Protein AF-A0A3M2BUU6-F1 (afdb_monomer)

Nearest PDB structures (foldseek):
  2xwx-assembly1_B  TM=6.906E-01  e=1.360E-03  Vibrio cholerae
  2jht-assembly2_B  TM=4.915E-01  e=3.642E-04  Homo sapiens
  8gum-assembly1_A  TM=4.982E-01  e=9.644E-04  Vibrio campbellii ATCC BAA-1116
  1fst-assembly1_A  TM=5.226E-01  e=2.150E-03  Homo sapiens
  7zn4-assembly1_c  TM=6.215E-01  e=9.984E-02  Escherichia phage T5

pLDDT: mean 84.23, std 11.37, range [34.22, 95.12]

Foldseek 3Di:
DDDPPPPQWQDDPVFKDKPLDAPQWDWTWGADPVRPDTDIDTDGDHPDQAQVSKFQWMWMAGALNSDDPGGLVVPPQNCPVHTGTPSDIGHRDHDDDDDDDDPDPPPQAQQKEKDWPPPAAAAEDEAQDKGWIFMAIGHDFFAFKWKWKALPVPPDIGGQDTRHGNGDTDIGRHHLPDFAKMKMKIFTAGPVRDTRYMDIHIYGHHRPPPPPDPQLDQDPVLVVQVWDADPSSATAADFPPDWFAQPPPRDIDTWGDDDAQAFEDEPPGPWIWHQHPPFLETATEPDLLQVCLPDVAPSRYYYTHNRHVVVGHYDHHRARDALAAWEDEPVDPWIWHWDQDPVRAIETATAPDPVLQCLAVNPCSVQRYDYDYVVSVVRHDYDYHPDHNDHDNNVNYDGPVSSVVRSVD

Mean predicted aligned error: 19.32 Å

Solvent-accessible surface area (backbone atoms only — not comparable to full-atom values): 22906 Å² total; per-residue (Å²): 75,40,61,90,83,75,74,51,51,51,50,75,74,76,23,32,42,73,42,71,69,54,61,53,46,43,79,44,34,41,40,37,82,90,33,73,41,74,46,81,46,73,44,80,55,57,74,66,58,40,67,92,58,42,31,78,45,33,26,35,29,36,34,44,72,31,36,80,89,53,53,25,78,81,45,84,82,28,15,58,91,49,71,26,77,66,80,45,54,51,81,38,80,59,80,80,91,71,90,76,96,67,94,68,71,86,78,73,61,60,62,45,40,43,43,71,66,30,64,50,73,66,41,76,42,56,27,54,37,77,44,60,39,26,48,49,68,45,47,50,69,70,51,24,29,30,36,32,38,12,75,61,80,73,76,49,77,47,80,73,47,71,76,36,63,69,63,57,68,45,81,40,75,39,59,62,84,44,60,47,62,29,35,40,37,43,38,30,14,28,89,85,67,50,80,64,26,66,31,75,40,45,28,30,29,41,43,64,66,54,90,61,63,70,72,50,75,78,48,75,67,42,50,74,67,46,44,43,68,50,99,85,40,44,38,29,43,31,71,64,87,46,73,31,57,19,85,84,82,61,50,82,35,56,21,32,54,82,58,60,69,38,37,35,31,30,85,93,42,92,59,44,26,41,23,37,74,96,41,71,31,35,17,41,38,88,46,60,66,42,44,48,48,76,38,92,48,76,66,64,41,29,38,35,38,51,22,28,57,82,78,35,45,81,50,70,65,58,68,64,36,56,40,23,45,32,41,28,38,92,94,44,94,63,46,23,44,42,40,69,46,100,85,73,47,45,29,34,24,38,51,71,44,68,73,36,43,34,68,62,62,33,90,61,39,75,46,24,46,40,84,45,55,73,72,65,56,69,74,46,44,82,52,73,63,42,79,60,71,64,95,69,76,61,90,58,59,45,37,39,63,58,43,49,51,47,59,69,67

Structure (mmCIF, N/CA/C/O backbone):
data_AF-A0A3M2BUU6-F1
#
_entry.id   AF-A0A3M2BUU6-F1
#
loop_
_atom_site.group_PDB
_atom_site.id
_atom_site.type_symbol
_atom_site.label_atom_id
_atom_site.label_alt_id
_atom_site.label_comp_id
_atom_site.label_asym_id
_atom_site.label_entity_id
_atom_site.label_seq_id
_atom_site.pdbx_PDB_ins_code
_atom_sit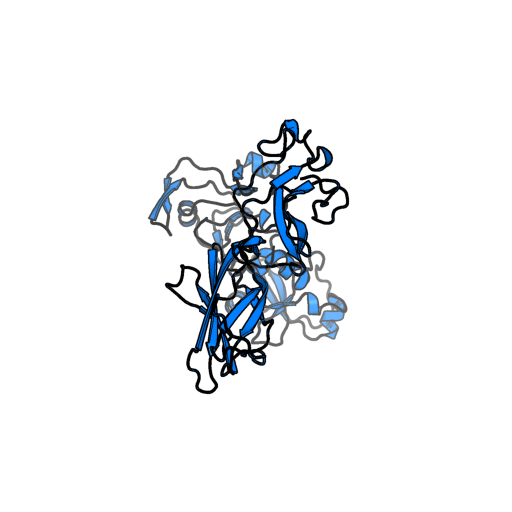e.Cartn_x
_atom_site.Cartn_y
_atom_site.Cartn_z
_atom_site.occupancy
_atom_site.B_iso_or_equiv
_atom_site.auth_seq_id
_atom_site.auth_comp_id
_atom_site.auth_asym_id
_atom_site.auth_atom_id
_atom_site.pdbx_PDB_model_num
ATOM 1 N N . PHE A 1 1 ? -0.423 7.358 -28.529 1.00 92.25 1 PHE A N 1
ATOM 2 C CA . PHE A 1 1 ? -0.842 6.659 -29.745 1.00 92.25 1 PHE A CA 1
ATOM 3 C C . PHE A 1 1 ? -2.325 6.386 -29.629 1.00 92.25 1 PHE A C 1
ATOM 5 O O . PHE A 1 1 ? -2.878 6.565 -28.551 1.00 92.25 1 PHE A O 1
ATOM 12 N N . GLN A 1 2 ? -2.996 6.156 -30.747 1.00 88.12 2 GLN A N 1
ATOM 13 C CA . GLN A 1 2 ? -4.395 5.763 -30.743 1.00 88.12 2 GLN A CA 1
ATOM 14 C C . GLN A 1 2 ? -4.440 4.239 -30.714 1.00 88.12 2 GLN A C 1
ATOM 16 O O . GLN A 1 2 ? -3.914 3.626 -31.630 1.00 88.12 2 GLN A O 1
ATOM 21 N N . ASP A 1 3 ? -5.058 3.677 -29.682 1.00 87.25 3 ASP A N 1
ATOM 22 C CA . ASP A 1 3 ? -5.416 2.264 -29.600 1.00 87.25 3 ASP A CA 1
ATOM 23 C C . ASP A 1 3 ? -6.945 2.168 -29.736 1.00 87.25 3 ASP A C 1
ATOM 25 O O . ASP A 1 3 ? -7.705 2.583 -28.855 1.00 87.25 3 ASP A O 1
ATOM 29 N N . THR A 1 4 ? -7.423 1.774 -30.918 1.00 80.56 4 THR A N 1
ATOM 30 C CA . THR A 1 4 ? -8.865 1.819 -31.229 1.00 80.56 4 THR A CA 1
ATOM 31 C C . THR A 1 4 ? -9.589 0.552 -30.783 1.00 80.56 4 THR A C 1
ATOM 33 O O . THR A 1 4 ? -10.792 0.597 -30.498 1.00 80.56 4 THR A O 1
ATOM 36 N N . ASP A 1 5 ? -8.888 -0.572 -30.755 1.00 85.50 5 ASP A N 1
ATOM 37 C CA . ASP A 1 5 ? -9.391 -1.897 -30.415 1.00 85.50 5 ASP A CA 1
ATOM 38 C C . ASP A 1 5 ? -8.971 -2.389 -29.025 1.00 85.50 5 ASP A C 1
ATOM 40 O O . ASP A 1 5 ? -9.470 -3.435 -28.599 1.00 85.50 5 ASP A O 1
ATOM 44 N N . ALA A 1 6 ? -8.235 -1.565 -28.273 1.00 84.38 6 ALA A N 1
ATOM 45 C CA . ALA A 1 6 ? -7.826 -1.790 -26.889 1.00 84.38 6 ALA A CA 1
ATOM 46 C C . ALA A 1 6 ? -6.990 -3.069 -26.738 1.00 84.38 6 ALA A C 1
ATOM 48 O O . ALA A 1 6 ? -7.252 -3.884 -25.844 1.00 84.38 6 ALA A O 1
ATOM 49 N N . ASP A 1 7 ? -6.055 -3.278 -27.666 1.00 87.44 7 ASP A N 1
ATOM 50 C CA . ASP A 1 7 ? -5.166 -4.438 -27.692 1.00 87.44 7 ASP A CA 1
ATOM 51 C C . ASP A 1 7 ? -3.711 -4.113 -27.312 1.00 87.44 7 ASP A C 1
ATOM 53 O O . ASP A 1 7 ? -2.869 -5.017 -27.312 1.00 87.44 7 ASP A O 1
ATOM 57 N N . ASP A 1 8 ? -3.436 -2.861 -26.930 1.00 92.12 8 ASP A N 1
ATOM 58 C CA . ASP A 1 8 ? -2.117 -2.330 -26.590 1.00 92.12 8 ASP A CA 1
ATOM 59 C C . ASP A 1 8 ? -1.079 -2.560 -27.711 1.00 92.12 8 ASP A C 1
ATOM 61 O O . ASP A 1 8 ? 0.121 -2.733 -27.455 1.00 92.12 8 ASP A O 1
ATOM 65 N N . VAL A 1 9 ? -1.502 -2.571 -28.981 1.00 91.50 9 VAL A N 1
ATOM 66 C CA . VAL A 1 9 ? -0.627 -2.727 -30.148 1.00 91.50 9 VAL A CA 1
ATOM 67 C C . VAL A 1 9 ? -0.901 -1.626 -31.169 1.00 91.50 9 VAL A C 1
ATOM 69 O O . VAL A 1 9 ? -2.028 -1.263 -31.464 1.00 91.50 9 VAL A O 1
ATOM 72 N N . LEU A 1 10 ? 0.172 -1.079 -31.744 1.00 92.88 10 LEU A N 1
ATOM 73 C CA . LEU A 1 10 ? 0.066 -0.194 -32.899 1.00 92.88 10 LEU A CA 1
ATOM 74 C C . LEU A 1 10 ? 0.176 -1.016 -34.182 1.00 92.88 10 LEU A C 1
ATOM 76 O O . LEU A 1 10 ? 1.202 -1.661 -34.437 1.00 92.88 10 LEU A O 1
ATOM 80 N N . ASP A 1 11 ? -0.845 -0.952 -35.028 1.00 92.06 11 ASP A N 1
ATOM 81 C CA . ASP A 1 11 ? -0.933 -1.819 -36.192 1.00 92.06 11 ASP A CA 1
ATOM 82 C C . ASP A 1 11 ? 0.149 -1.503 -37.235 1.00 92.06 11 ASP A C 1
ATOM 84 O O . ASP A 1 11 ? 0.150 -0.464 -37.919 1.00 92.06 11 ASP A O 1
ATOM 88 N N . VAL A 1 12 ? 1.057 -2.460 -37.447 1.00 90.94 12 VAL A N 1
ATOM 89 C CA . VAL A 1 12 ? 2.070 -2.341 -38.496 1.00 90.94 12 VAL A CA 1
ATOM 90 C C . VAL A 1 12 ? 1.436 -2.566 -39.873 1.00 90.94 12 VAL A C 1
ATOM 92 O O . VAL A 1 12 ? 1.018 -3.667 -40.226 1.00 90.94 12 VAL A O 1
ATOM 95 N N . GLY A 1 13 ? 1.439 -1.522 -40.701 1.00 86.56 13 GLY A N 1
ATOM 96 C CA . GLY A 1 13 ? 0.933 -1.512 -42.074 1.00 86.56 13 GLY A CA 1
ATOM 97 C C . GLY A 1 13 ? -0.309 -0.642 -42.283 1.00 86.56 13 GLY A C 1
ATOM 98 O O . GLY A 1 13 ? -0.524 -0.190 -43.409 1.00 86.56 13 GLY A O 1
ATOM 99 N N . SER A 1 14 ? -1.082 -0.366 -41.229 1.00 88.62 14 SER A N 1
ATOM 100 C CA . SER A 1 14 ? -2.195 0.601 -41.235 1.00 88.62 14 SER A CA 1
ATOM 101 C C . SER A 1 14 ? -1.861 1.869 -40.458 1.00 88.62 14 SER A C 1
ATOM 103 O O . SER A 1 14 ? -2.137 2.954 -40.960 1.00 88.62 14 SER A O 1
ATOM 105 N N . GLU A 1 15 ? -1.239 1.754 -39.285 1.00 92.38 15 GLU A N 1
ATOM 106 C CA . GLU A 1 15 ? -0.983 2.894 -38.392 1.00 92.38 15 GLU A CA 1
ATOM 107 C C . GLU A 1 15 ? 0.493 3.289 -38.371 1.00 92.38 15 GLU A C 1
ATOM 109 O O . GLU A 1 15 ? 0.836 4.472 -38.316 1.00 92.38 15 GLU A O 1
ATOM 114 N N . VAL A 1 16 ? 1.393 2.316 -38.513 1.00 94.38 16 VAL A N 1
ATOM 115 C CA . VAL A 1 16 ? 2.825 2.568 -38.681 1.00 94.38 16 VAL A CA 1
ATOM 116 C C . VAL A 1 16 ? 3.414 1.696 -39.778 1.00 94.38 16 VAL A C 1
ATOM 118 O O . VAL A 1 16 ? 3.156 0.502 -39.875 1.00 94.38 16 VAL A O 1
ATOM 121 N N . THR A 1 17 ? 4.249 2.282 -40.628 1.00 94.69 17 THR A N 1
ATOM 122 C CA . THR A 1 17 ? 5.052 1.544 -41.605 1.00 94.69 17 THR A CA 1
ATOM 123 C C . THR A 1 17 ? 6.515 1.597 -41.201 1.00 94.69 17 THR A C 1
ATOM 125 O O . THR A 1 17 ? 7.093 2.681 -41.109 1.00 94.69 17 THR A O 1
ATOM 128 N N . ILE A 1 18 ? 7.126 0.426 -41.010 1.00 94.56 18 ILE A N 1
ATOM 129 C CA . ILE A 1 18 ? 8.550 0.299 -40.690 1.00 94.56 18 ILE A CA 1
ATOM 130 C C . ILE A 1 18 ? 9.304 -0.115 -41.953 1.00 94.56 18 ILE A C 1
ATOM 132 O O . ILE A 1 18 ? 9.030 -1.148 -42.567 1.00 94.56 18 ILE A O 1
ATOM 136 N N . GLY A 1 19 ? 10.245 0.725 -42.364 1.00 90.88 19 GLY A N 1
ATOM 137 C CA . GLY A 1 19 ? 11.115 0.494 -43.507 1.00 90.88 19 GLY A CA 1
ATOM 138 C C . GLY A 1 19 ? 12.392 -0.245 -43.123 1.00 90.88 19 GLY A C 1
ATOM 139 O O . GLY A 1 19 ? 12.832 -0.211 -41.976 1.00 90.88 19 GLY A O 1
ATOM 140 N N . ASN A 1 20 ? 12.996 -0.886 -44.124 1.00 91.56 20 ASN A N 1
ATOM 141 C CA . ASN A 1 20 ? 14.255 -1.628 -44.019 1.00 91.56 20 ASN A CA 1
ATOM 142 C C . ASN A 1 20 ? 14.237 -2.805 -43.028 1.00 91.56 20 ASN A C 1
ATOM 144 O O . ASN A 1 20 ? 15.289 -3.232 -42.571 1.00 91.56 20 ASN A O 1
ATOM 148 N N . VAL A 1 21 ? 13.067 -3.380 -42.732 1.00 91.88 21 VAL A N 1
ATOM 149 C CA . VAL A 1 21 ? 12.986 -4.610 -41.930 1.00 91.88 21 VAL A CA 1
ATOM 150 C C . VAL A 1 21 ? 13.569 -5.795 -42.723 1.00 91.88 21 VAL A C 1
ATOM 152 O O . VAL A 1 21 ? 13.101 -6.059 -43.837 1.00 91.88 21 VAL A O 1
ATOM 155 N N . PRO A 1 22 ? 14.561 -6.535 -42.185 1.00 92.38 22 PRO A N 1
ATOM 156 C CA . PRO A 1 22 ? 15.096 -7.733 -42.825 1.00 92.38 22 PRO A CA 1
ATOM 157 C C . PRO A 1 22 ? 14.011 -8.773 -43.118 1.00 92.38 22 PRO A C 1
ATOM 159 O O . PRO A 1 22 ? 13.179 -9.095 -42.270 1.00 92.38 22 PRO A O 1
ATOM 162 N N . ALA A 1 23 ? 14.044 -9.356 -44.318 1.00 89.00 23 ALA A N 1
ATOM 163 C CA . ALA A 1 23 ? 13.063 -10.360 -44.718 1.00 89.00 23 ALA A CA 1
ATOM 164 C C . ALA A 1 23 ? 13.068 -11.561 -43.755 1.00 89.00 23 ALA A C 1
ATOM 166 O O . ALA A 1 23 ? 14.110 -12.173 -43.537 1.00 89.00 23 ALA A O 1
ATOM 167 N N . GLY A 1 24 ? 11.902 -11.943 -43.232 1.00 85.69 24 GLY A N 1
ATOM 168 C CA . GLY A 1 24 ? 11.747 -13.042 -42.266 1.00 85.69 24 GLY A CA 1
ATOM 169 C C . GLY A 1 24 ? 11.627 -12.587 -40.808 1.00 85.69 24 GLY A C 1
ATOM 170 O O . GLY A 1 24 ? 11.153 -13.364 -39.981 1.00 85.69 24 GLY A O 1
ATOM 171 N N . LEU A 1 25 ? 11.969 -11.328 -40.514 1.00 90.50 25 LEU A N 1
ATOM 172 C CA . LEU A 1 25 ? 11.585 -10.675 -39.265 1.00 90.50 25 LEU A CA 1
ATOM 173 C C . LEU A 1 25 ? 10.199 -10.046 -39.410 1.00 90.50 25 LEU A C 1
ATOM 175 O O . LEU A 1 25 ? 9.871 -9.465 -40.446 1.00 90.50 25 LEU A O 1
ATOM 179 N N . THR A 1 26 ? 9.397 -10.165 -38.359 1.00 92.31 26 THR A N 1
ATOM 180 C CA . THR A 1 26 ? 8.064 -9.571 -38.258 1.00 92.31 26 THR A CA 1
ATOM 181 C C . THR A 1 26 ? 8.087 -8.540 -37.133 1.00 92.31 26 THR A C 1
ATOM 183 O O . THR A 1 26 ? 8.301 -8.930 -35.984 1.00 92.31 26 THR A O 1
ATOM 186 N N . PRO A 1 27 ? 7.932 -7.243 -37.435 1.00 93.44 27 PRO A N 1
ATOM 187 C CA . PRO A 1 27 ? 7.886 -6.209 -36.411 1.00 93.44 27 PRO A CA 1
ATOM 188 C C . PRO A 1 27 ? 6.573 -6.279 -35.625 1.00 93.44 27 PRO A C 1
ATOM 190 O O . PRO A 1 27 ? 5.518 -6.536 -36.204 1.00 93.44 27 PRO A O 1
ATOM 193 N N . VAL A 1 28 ? 6.646 -6.000 -34.329 1.00 92.69 28 VAL A N 1
ATOM 194 C CA . VAL A 1 28 ? 5.502 -5.832 -33.428 1.00 92.69 28 VAL A CA 1
ATOM 195 C C . VAL A 1 28 ? 5.727 -4.548 -32.636 1.00 92.69 28 VAL A C 1
ATOM 197 O O . VAL A 1 28 ? 6.824 -4.329 -32.122 1.00 92.69 28 VAL A O 1
ATOM 200 N N . MET A 1 29 ? 4.716 -3.684 -32.578 1.00 92.12 29 MET A N 1
ATOM 201 C CA . MET A 1 29 ? 4.774 -2.394 -31.891 1.00 92.12 29 MET A CA 1
ATOM 202 C C . MET A 1 29 ? 3.818 -2.427 -30.706 1.00 92.12 29 MET A C 1
ATOM 204 O O . MET A 1 29 ? 2.623 -2.251 -30.895 1.00 92.12 29 MET A O 1
ATOM 208 N N . THR A 1 30 ? 4.325 -2.672 -29.505 1.00 93.00 30 THR A N 1
ATOM 209 C CA . THR A 1 30 ? 3.494 -2.731 -28.294 1.00 93.00 30 THR A CA 1
ATOM 210 C C . THR A 1 30 ? 3.413 -1.358 -27.643 1.00 93.00 30 THR A C 1
ATOM 212 O O . THR A 1 30 ? 4.437 -0.679 -27.511 1.00 93.00 30 THR A O 1
ATOM 215 N N . LEU A 1 31 ? 2.220 -0.957 -27.232 1.00 90.25 31 LEU A N 1
ATOM 216 C CA . LEU A 1 31 ? 1.949 0.284 -26.528 1.00 90.25 31 LEU A CA 1
ATOM 217 C C . LEU A 1 31 ? 2.061 0.082 -25.014 1.00 90.25 31 LEU A C 1
ATOM 219 O O . LEU A 1 31 ? 1.841 -1.003 -24.484 1.00 90.25 31 LEU A O 1
ATOM 223 N N . SER A 1 32 ? 2.480 1.131 -24.313 1.00 87.94 32 SER A N 1
ATOM 224 C CA . SER A 1 32 ? 2.544 1.152 -22.854 1.00 87.94 32 SER A CA 1
ATOM 225 C C . SER A 1 32 ? 2.403 2.576 -22.314 1.00 87.94 32 SER A C 1
ATOM 227 O O . SER A 1 32 ? 2.385 3.559 -23.067 1.00 87.94 32 SER A O 1
ATOM 229 N N . ASN A 1 33 ? 2.296 2.692 -20.984 1.00 87.06 33 ASN A N 1
ATOM 230 C CA . ASN A 1 33 ? 2.145 3.967 -20.279 1.00 87.06 33 ASN A CA 1
ATOM 231 C C . ASN A 1 33 ? 0.939 4.783 -20.795 1.00 87.06 33 ASN A C 1
ATOM 233 O O . ASN A 1 33 ? 1.082 5.941 -21.201 1.00 87.06 33 ASN A O 1
ATOM 237 N N . GLY A 1 34 ? -0.237 4.146 -20.857 1.00 83.25 34 GLY A N 1
ATOM 238 C CA . GLY A 1 34 ? -1.464 4.750 -21.392 1.00 83.25 34 GLY A CA 1
ATOM 239 C C . GLY A 1 34 ? -1.308 5.206 -22.845 1.00 83.25 34 GLY A C 1
ATOM 240 O O . GLY A 1 34 ? -1.577 6.364 -23.165 1.00 83.25 34 GLY A O 1
ATOM 241 N N . ASP A 1 35 ? -0.771 4.327 -23.692 1.00 89.94 35 ASP A N 1
ATOM 242 C CA . ASP A 1 35 ? -0.469 4.543 -25.111 1.00 89.94 35 ASP A CA 1
ATOM 243 C C . ASP A 1 35 ? 0.530 5.658 -25.418 1.00 89.94 35 ASP A C 1
ATOM 245 O O . ASP A 1 35 ? 0.666 6.075 -26.568 1.00 89.94 35 ASP A O 1
ATOM 249 N N . THR A 1 36 ? 1.244 6.201 -24.434 1.00 91.00 36 THR A N 1
ATOM 250 C CA . THR A 1 36 ? 2.202 7.290 -24.688 1.00 91.00 36 THR A CA 1
ATOM 251 C C . THR A 1 36 ? 3.578 6.794 -25.125 1.00 91.00 36 THR A C 1
ATOM 253 O O . THR A 1 36 ? 4.343 7.568 -25.706 1.00 91.00 36 THR A O 1
ATOM 256 N N . VAL A 1 37 ? 3.875 5.511 -24.912 1.00 89.00 37 VAL A N 1
ATOM 257 C CA . VAL A 1 37 ? 5.129 4.856 -25.296 1.00 89.00 37 VAL A CA 1
ATOM 258 C C . VAL A 1 37 ? 4.818 3.708 -26.254 1.00 89.00 37 VAL A C 1
ATOM 260 O O . VAL A 1 37 ? 3.852 2.984 -26.053 1.00 89.00 37 VAL A O 1
ATOM 263 N N . ALA A 1 38 ? 5.625 3.557 -27.307 1.00 89.19 38 ALA A N 1
ATOM 264 C CA . ALA A 1 38 ? 5.539 2.435 -28.237 1.00 89.19 38 ALA A CA 1
ATOM 265 C C . ALA A 1 38 ? 6.907 1.757 -28.360 1.00 89.19 38 ALA A C 1
ATOM 267 O O . ALA A 1 38 ? 7.905 2.421 -28.659 1.00 89.19 38 ALA A O 1
ATOM 268 N N . THR A 1 39 ? 6.944 0.443 -28.163 1.00 91.38 39 THR A N 1
ATOM 269 C CA . THR A 1 39 ? 8.162 -0.370 -28.193 1.00 91.38 39 THR A CA 1
ATOM 270 C C . THR A 1 39 ? 8.159 -1.266 -29.424 1.00 91.38 39 THR A C 1
ATOM 272 O O . THR A 1 39 ? 7.252 -2.073 -29.615 1.00 91.38 39 THR A O 1
ATOM 275 N N . LEU A 1 40 ? 9.196 -1.144 -30.256 1.00 90.31 40 LEU A N 1
ATOM 276 C CA . LEU A 1 40 ? 9.404 -2.016 -31.410 1.00 90.31 40 LEU A CA 1
ATOM 277 C C . LEU A 1 40 ? 10.142 -3.289 -30.992 1.00 90.31 40 LEU A C 1
ATOM 279 O O . LEU A 1 40 ? 11.292 -3.230 -30.558 1.00 90.31 40 LEU A O 1
ATOM 283 N N . THR A 1 41 ? 9.522 -4.440 -31.225 1.00 90.50 41 THR A N 1
ATOM 284 C CA . THR A 1 41 ? 10.160 -5.757 -31.138 1.00 90.50 41 THR A CA 1
ATOM 285 C C . THR A 1 41 ? 10.099 -6.476 -32.484 1.00 90.50 41 THR A C 1
ATOM 287 O O . THR A 1 41 ? 9.291 -6.149 -33.353 1.00 90.50 41 THR A O 1
ATOM 290 N N . PHE A 1 42 ? 10.979 -7.456 -32.691 1.00 90.19 42 PHE A N 1
ATOM 291 C CA . PHE A 1 42 ? 10.964 -8.301 -33.883 1.00 90.19 42 PHE A CA 1
ATOM 292 C C . PHE A 1 42 ? 10.793 -9.760 -33.489 1.00 90.19 42 PHE A C 1
ATOM 294 O O . PHE A 1 42 ? 11.492 -10.266 -32.615 1.00 90.19 42 PHE A O 1
ATOM 301 N N . THR A 1 43 ? 9.905 -10.454 -34.191 1.00 89.88 43 THR A N 1
ATOM 302 C CA . THR A 1 43 ? 9.699 -11.897 -34.055 1.00 89.88 43 THR A CA 1
ATOM 303 C C . THR A 1 43 ? 10.106 -12.624 -35.337 1.00 89.88 43 THR A C 1
ATOM 305 O O . THR A 1 43 ? 10.170 -12.037 -36.420 1.00 89.88 43 THR A O 1
ATOM 308 N N . GLY A 1 44 ? 10.391 -13.924 -35.236 1.00 89.38 44 GLY A N 1
ATOM 309 C CA . GLY A 1 44 ? 10.850 -14.736 -36.366 1.00 89.38 44 GLY A CA 1
ATOM 310 C C . GLY A 1 44 ? 12.366 -14.701 -36.573 1.00 89.38 44 GLY A C 1
ATOM 311 O O . GLY A 1 44 ? 13.120 -14.282 -35.702 1.00 89.38 44 GLY A O 1
ATOM 312 N N . ASN A 1 45 ? 12.819 -15.192 -37.729 1.00 85.44 45 ASN A N 1
ATOM 313 C CA . ASN A 1 45 ? 14.238 -15.305 -38.070 1.00 85.44 45 ASN A CA 1
ATOM 314 C C . ASN A 1 45 ? 14.509 -14.630 -39.414 1.00 85.44 45 ASN A C 1
ATOM 316 O O . ASN A 1 45 ? 13.801 -14.884 -40.391 1.00 85.44 45 ASN A O 1
ATOM 320 N N . ALA A 1 46 ? 15.581 -13.841 -39.491 1.00 89.56 46 ALA A N 1
ATOM 321 C CA . ALA A 1 46 ? 16.015 -13.255 -40.750 1.00 89.56 46 ALA A CA 1
ATOM 322 C C . ALA A 1 46 ? 16.393 -14.352 -41.763 1.00 89.56 46 ALA A C 1
ATOM 324 O O . ALA A 1 46 ? 17.156 -15.278 -41.478 1.00 89.56 46 ALA A O 1
ATOM 325 N N . THR A 1 47 ? 15.850 -14.236 -42.973 1.00 89.06 47 THR A N 1
ATOM 326 C CA . THR A 1 47 ? 16.043 -15.195 -44.071 1.00 89.06 47 THR A CA 1
ATOM 327 C C . THR A 1 47 ? 17.500 -15.210 -44.527 1.00 89.06 47 THR A C 1
ATOM 329 O O . THR A 1 47 ? 18.064 -16.274 -44.776 1.00 89.06 47 THR A O 1
ATOM 332 N N . ASN A 1 48 ? 18.112 -14.025 -44.599 1.00 85.06 48 ASN A N 1
ATOM 333 C CA . ASN A 1 48 ? 19.541 -13.828 -44.811 1.00 85.06 48 ASN A CA 1
ATOM 334 C C . ASN A 1 48 ? 20.103 -13.014 -43.638 1.00 85.06 48 ASN A C 1
ATOM 336 O O . ASN A 1 48 ? 19.390 -12.193 -43.071 1.00 85.06 48 ASN A O 1
ATOM 340 N N . HIS A 1 49 ? 21.352 -13.281 -43.268 1.00 85.81 49 HIS A N 1
ATOM 341 C CA . HIS A 1 49 ? 21.997 -12.744 -42.064 1.00 85.81 49 HIS A CA 1
ATOM 342 C C . HIS A 1 49 ? 23.528 -12.669 -42.241 1.00 85.81 49 HIS A C 1
ATOM 344 O O . HIS A 1 49 ? 24.290 -13.092 -41.373 1.00 85.81 49 HIS A O 1
ATOM 350 N N . LYS A 1 50 ? 24.000 -12.251 -43.422 1.00 84.56 50 LYS A N 1
ATOM 351 C CA . LYS A 1 50 ? 25.426 -11.963 -43.672 1.00 84.56 50 LYS A CA 1
ATOM 352 C C . LYS A 1 50 ? 25.676 -10.461 -43.505 1.00 84.56 50 LYS A C 1
ATOM 354 O O . LYS A 1 50 ? 24.733 -9.697 -43.598 1.00 84.56 50 LYS A O 1
ATOM 359 N N . ASP A 1 51 ? 26.944 -10.052 -43.469 1.00 80.25 51 ASP A N 1
ATOM 360 C CA . ASP A 1 51 ? 27.403 -8.645 -43.508 1.00 80.25 51 ASP A CA 1
ATOM 361 C C . ASP A 1 51 ? 26.700 -7.813 -44.592 1.00 80.25 51 ASP A C 1
ATOM 363 O O . ASP A 1 51 ? 26.353 -6.653 -44.425 1.00 80.25 51 ASP A O 1
ATOM 367 N N . ALA A 1 52 ? 26.483 -8.426 -45.760 1.00 83.56 52 ALA A N 1
ATOM 368 C CA . ALA A 1 52 ? 25.843 -7.763 -46.892 1.00 83.56 52 ALA A CA 1
ATOM 369 C C . ALA A 1 52 ? 24.328 -7.559 -46.704 1.00 83.56 52 ALA A C 1
ATOM 371 O O . ALA A 1 52 ? 23.715 -6.859 -47.508 1.00 83.56 52 ALA A O 1
ATOM 372 N N . ASP A 1 53 ? 23.742 -8.214 -45.703 1.00 85.94 53 ASP A N 1
ATOM 373 C CA . ASP A 1 53 ? 22.333 -8.143 -45.325 1.00 85.94 53 ASP A CA 1
ATOM 374 C C . ASP A 1 53 ? 22.113 -7.227 -44.103 1.00 85.94 53 ASP A C 1
ATOM 376 O O . ASP A 1 53 ? 20.967 -7.064 -43.679 1.00 85.94 53 ASP A O 1
ATOM 380 N N . ASP A 1 54 ? 23.176 -6.621 -43.557 1.00 88.44 54 ASP A N 1
ATOM 381 C CA . ASP A 1 54 ? 23.082 -5.642 -42.475 1.00 88.44 54 ASP A CA 1
ATOM 382 C C . ASP A 1 54 ? 22.223 -4.447 -42.889 1.00 88.44 54 ASP A C 1
ATOM 384 O O . ASP A 1 54 ? 22.278 -3.940 -44.017 1.00 88.44 54 ASP A O 1
ATOM 388 N N . VAL A 1 55 ? 21.437 -3.962 -41.936 1.00 91.94 55 VAL A N 1
ATOM 389 C CA . VAL A 1 55 ? 20.575 -2.802 -42.113 1.00 91.94 55 VAL A CA 1
ATOM 390 C C . VAL A 1 55 ? 21.185 -1.647 -41.351 1.00 91.94 55 VAL A C 1
ATOM 392 O O . VAL A 1 55 ? 21.235 -1.661 -40.130 1.00 91.94 55 VAL A O 1
ATOM 395 N N . SER A 1 56 ? 21.625 -0.615 -42.065 1.00 87.44 56 SER A N 1
ATOM 396 C CA . SER A 1 56 ? 22.250 0.555 -41.441 1.00 87.44 56 SER A CA 1
ATOM 397 C C . SER A 1 56 ? 21.265 1.461 -40.701 1.00 87.44 56 SER A C 1
ATOM 399 O O . SER A 1 56 ? 21.684 2.233 -39.845 1.00 87.44 56 SER A O 1
ATOM 401 N N . ASP A 1 57 ? 19.987 1.433 -41.084 1.00 89.44 57 ASP A N 1
ATOM 402 C CA . ASP A 1 57 ? 18.966 2.330 -40.544 1.00 89.44 57 ASP A CA 1
ATOM 403 C C . ASP A 1 57 ? 17.560 1.767 -40.769 1.00 89.44 57 ASP A C 1
ATOM 405 O O . ASP A 1 57 ? 17.137 1.565 -41.912 1.00 89.44 57 ASP A O 1
ATOM 409 N N . LEU A 1 58 ? 16.829 1.538 -39.683 1.00 93.31 58 LEU A N 1
ATOM 410 C CA . LEU A 1 58 ? 15.387 1.337 -39.712 1.00 93.31 58 LEU A CA 1
ATOM 411 C C . LEU A 1 58 ? 14.698 2.695 -39.844 1.00 93.31 58 LEU A C 1
ATOM 413 O O . LEU A 1 58 ? 15.148 3.699 -39.292 1.00 93.31 58 LEU A O 1
ATOM 417 N N . THR A 1 59 ? 13.584 2.735 -40.565 1.00 93.19 59 THR A N 1
ATOM 418 C CA . THR A 1 59 ? 12.834 3.984 -40.750 1.00 93.19 59 THR A CA 1
ATOM 419 C C . THR A 1 59 ? 11.380 3.819 -40.364 1.00 93.19 59 THR A C 1
ATOM 421 O O . THR A 1 59 ? 10.844 2.728 -40.532 1.00 93.19 59 THR A O 1
ATOM 424 N N . PHE A 1 60 ? 10.710 4.897 -39.968 1.00 94.00 60 PHE A N 1
ATOM 425 C CA . PHE A 1 60 ? 9.268 4.873 -39.704 1.00 94.00 60 PHE A CA 1
ATOM 426 C C . PHE A 1 60 ? 8.495 5.934 -40.476 1.00 94.00 60 PHE A C 1
ATOM 428 O O . PHE A 1 60 ? 8.987 7.032 -40.751 1.00 94.00 60 PHE A O 1
ATOM 435 N N . VAL A 1 61 ? 7.249 5.591 -40.782 1.00 95.12 61 VAL A N 1
ATOM 436 C CA . VAL A 1 61 ? 6.203 6.511 -41.222 1.00 95.12 61 VAL A CA 1
ATOM 437 C C . VAL A 1 61 ? 4.950 6.182 -40.423 1.00 95.12 61 VAL A C 1
ATOM 439 O O . VAL A 1 61 ? 4.391 5.101 -40.591 1.00 95.12 61 VAL A O 1
ATOM 442 N N . PHE A 1 62 ? 4.524 7.099 -39.561 1.00 95.06 62 PHE A N 1
ATOM 443 C CA . PHE A 1 62 ? 3.251 7.008 -38.855 1.00 95.06 62 PHE A CA 1
ATOM 444 C C . PHE A 1 62 ? 2.139 7.624 -39.707 1.00 95.06 62 PHE A C 1
ATOM 446 O O . PHE A 1 62 ? 2.313 8.709 -40.273 1.00 95.06 62 PHE A O 1
ATOM 453 N N . ASP A 1 63 ? 1.007 6.930 -39.796 1.00 94.44 63 ASP A N 1
ATOM 454 C CA . ASP A 1 63 ? -0.213 7.468 -40.391 1.00 94.44 63 ASP A CA 1
ATOM 455 C C . ASP A 1 63 ? -0.894 8.453 -39.425 1.00 94.44 63 ASP A C 1
ATOM 457 O O . ASP A 1 63 ? -0.609 8.491 -38.226 1.00 94.44 63 ASP A O 1
ATOM 461 N N . ASN A 1 64 ? -1.815 9.267 -39.940 1.00 93.62 64 ASN A N 1
ATOM 462 C CA . ASN A 1 64 ? -2.639 10.131 -39.103 1.00 93.62 64 ASN A CA 1
ATOM 463 C C . ASN A 1 64 ? -3.479 9.321 -38.105 1.00 93.62 64 ASN A C 1
ATOM 465 O O . ASN A 1 64 ? -3.742 9.823 -37.017 1.00 93.62 64 ASN A O 1
ATOM 469 N N . THR A 1 65 ? -3.871 8.087 -38.445 1.00 92.25 65 THR A N 1
ATOM 470 C CA . THR A 1 65 ? -4.648 7.221 -37.544 1.00 92.25 65 THR A CA 1
ATOM 471 C C . THR A 1 65 ? -3.869 6.742 -36.323 1.00 92.25 65 THR A C 1
ATOM 473 O O . THR A 1 65 ? -4.494 6.301 -35.373 1.00 92.25 65 THR A O 1
ATOM 476 N N . ALA A 1 66 ? -2.538 6.879 -36.288 1.00 92.94 66 ALA A N 1
ATOM 477 C CA . ALA A 1 66 ? -1.730 6.475 -35.137 1.00 92.94 66 ALA A CA 1
ATOM 478 C C . ALA A 1 66 ? -1.858 7.413 -33.915 1.00 92.94 66 ALA A C 1
ATOM 480 O O . ALA A 1 66 ? -1.284 7.136 -32.857 1.00 92.94 66 ALA A O 1
ATOM 481 N N . PHE A 1 67 ? -2.552 8.554 -34.029 1.00 93.62 67 PHE A N 1
ATOM 482 C CA . PHE A 1 67 ? -2.552 9.611 -33.012 1.00 93.62 67 PHE A CA 1
ATOM 483 C C . PHE A 1 67 ? -3.961 10.073 -32.617 1.00 93.62 67 PHE A C 1
ATOM 485 O O . PHE A 1 67 ? -4.793 10.402 -33.455 1.00 93.62 67 PHE A O 1
ATOM 492 N N . THR A 1 68 ? -4.194 10.234 -31.311 1.00 89.81 68 THR A N 1
ATOM 493 C CA . THR A 1 68 ? -5.493 10.656 -30.751 1.00 89.81 68 THR A CA 1
ATOM 494 C C . THR A 1 68 ? -5.778 12.158 -30.865 1.00 89.81 68 THR A C 1
ATOM 496 O O . THR A 1 68 ? -6.932 12.575 -30.796 1.00 89.81 68 THR A O 1
ATOM 499 N N . SER A 1 69 ? -4.741 12.994 -31.002 1.00 83.62 69 SER A N 1
ATOM 500 C CA . SER A 1 69 ? -4.839 14.461 -30.852 1.00 83.62 69 SER A CA 1
ATOM 501 C C . SER A 1 69 ? -4.446 15.266 -32.101 1.00 83.62 69 SER A C 1
ATOM 503 O O . SER A 1 69 ? -4.174 16.464 -32.001 1.00 83.62 69 SER A O 1
ATOM 505 N N . GLY A 1 70 ? -4.439 14.643 -33.283 1.00 85.75 70 GLY A N 1
ATOM 506 C CA . GLY A 1 70 ? -4.220 15.315 -34.571 1.00 85.75 70 GLY A CA 1
ATOM 507 C C . GLY A 1 70 ? -3.397 14.492 -35.564 1.00 85.75 70 GLY A C 1
ATOM 508 O O . GLY A 1 70 ? -2.977 13.385 -35.260 1.00 85.75 70 GLY A O 1
ATOM 509 N N . ASP A 1 71 ? -3.165 15.048 -36.754 1.00 92.25 71 ASP A N 1
ATOM 510 C CA . ASP A 1 71 ? -2.468 14.366 -37.853 1.00 92.25 71 ASP A CA 1
ATOM 511 C C . ASP A 1 71 ? -0.978 14.106 -37.559 1.00 92.25 71 ASP A C 1
ATOM 513 O O . ASP A 1 71 ? -0.314 14.882 -36.870 1.00 92.25 71 ASP A O 1
ATOM 517 N N . ALA A 1 72 ? -0.383 13.109 -38.218 1.00 91.69 72 ALA A N 1
ATOM 518 C CA . ALA A 1 72 ? 1.048 12.826 -38.106 1.00 91.69 72 ALA A CA 1
ATOM 519 C C . ALA A 1 72 ? 1.921 14.049 -38.464 1.00 91.69 72 ALA A C 1
ATOM 521 O O . ALA A 1 72 ? 3.020 14.212 -37.938 1.00 91.69 72 ALA A O 1
ATOM 522 N N . SER A 1 73 ? 1.435 14.955 -39.320 1.00 91.56 73 SER A N 1
ATOM 523 C CA . SER A 1 73 ? 2.171 16.151 -39.764 1.00 91.56 73 SER A CA 1
ATOM 524 C C . SER A 1 73 ? 2.493 17.168 -38.658 1.00 91.56 73 SER A C 1
ATOM 526 O O . SER A 1 73 ? 3.417 17.966 -38.829 1.00 91.56 73 SER A O 1
ATOM 528 N N . ILE A 1 74 ? 1.766 17.148 -37.534 1.00 91.62 74 ILE A N 1
ATOM 529 C CA . ILE A 1 74 ? 2.031 18.024 -36.379 1.00 91.62 74 ILE A CA 1
ATOM 530 C C . ILE A 1 74 ? 2.944 17.371 -35.334 1.00 91.62 74 ILE A C 1
ATOM 532 O O . ILE A 1 74 ? 3.429 18.054 -34.431 1.00 91.62 74 ILE A O 1
ATOM 536 N N . VAL A 1 75 ? 3.195 16.067 -35.460 1.00 89.94 75 VAL A N 1
ATOM 537 C CA . VAL A 1 75 ? 4.048 15.299 -34.556 1.00 89.94 75 VAL A CA 1
ATOM 538 C C . VAL A 1 75 ? 5.478 15.334 -35.082 1.00 89.94 75 VAL A C 1
ATOM 540 O O . VAL A 1 75 ? 5.759 14.953 -36.222 1.00 89.94 75 VAL A O 1
ATOM 543 N N . ALA A 1 76 ? 6.403 15.818 -34.253 1.00 90.25 76 ALA A N 1
ATOM 544 C CA . ALA A 1 76 ? 7.815 15.838 -34.607 1.00 90.25 76 ALA A CA 1
ATOM 545 C C . ALA A 1 76 ? 8.301 14.411 -34.897 1.00 90.25 76 ALA A C 1
ATOM 547 O O . ALA A 1 76 ? 7.981 13.485 -34.159 1.00 90.25 76 ALA A O 1
ATOM 548 N N . ASN A 1 77 ? 9.097 14.250 -35.956 1.00 90.50 77 ASN A N 1
ATOM 549 C CA . ASN A 1 77 ? 9.737 12.980 -36.313 1.00 90.50 77 ASN A CA 1
ATOM 550 C C . ASN A 1 77 ? 8.775 11.828 -36.673 1.00 90.50 77 ASN A C 1
ATOM 552 O O . ASN A 1 77 ? 9.188 10.677 -36.734 1.00 90.50 77 ASN A O 1
ATOM 556 N N . SER A 1 78 ? 7.511 12.126 -36.985 1.00 90.75 78 SER A N 1
ATOM 557 C CA . SER A 1 78 ? 6.494 11.122 -37.341 1.00 90.75 78 SER A CA 1
ATOM 558 C C . SER A 1 78 ? 6.694 10.445 -38.702 1.00 90.75 78 SER A C 1
ATOM 560 O O . SER A 1 78 ? 6.010 9.484 -39.034 1.00 90.75 78 SER A O 1
ATOM 562 N N . GLY A 1 79 ? 7.572 10.978 -39.550 1.00 89.88 79 GLY A N 1
ATOM 563 C CA . GLY A 1 79 ? 7.747 10.497 -40.920 1.00 89.88 79 GLY A CA 1
ATOM 564 C C . GLY A 1 79 ? 6.665 10.953 -41.916 1.00 89.88 79 GLY A C 1
ATOM 565 O O . GLY A 1 79 ? 6.707 10.567 -43.082 1.00 89.88 79 GLY A O 1
ATOM 566 N N . SER A 1 80 ? 5.733 11.831 -41.512 1.00 85.19 80 SER A N 1
ATOM 567 C CA . SER A 1 80 ? 4.656 12.363 -42.377 1.00 85.19 80 SER A CA 1
ATOM 568 C C . SER A 1 80 ? 5.170 13.124 -43.620 1.00 85.19 80 SER A C 1
ATOM 570 O O . SER A 1 80 ? 4.525 13.139 -44.667 1.00 85.19 80 SER A O 1
ATOM 572 N N . GLY A 1 81 ? 6.365 13.724 -43.539 1.00 78.50 81 GLY A N 1
ATOM 573 C CA . GLY A 1 81 ? 7.043 14.396 -44.660 1.00 78.50 81 GLY A CA 1
ATOM 574 C C . GLY A 1 81 ? 7.984 13.502 -45.482 1.00 78.50 81 GLY A C 1
ATOM 575 O O . GLY A 1 81 ? 8.656 13.998 -46.388 1.00 78.50 81 GLY A O 1
ATOM 576 N N . GLY A 1 82 ? 8.061 12.212 -45.152 1.00 84.62 82 GLY A N 1
ATOM 577 C CA . GLY A 1 82 ? 9.036 11.247 -45.659 1.00 84.62 82 GLY A CA 1
ATOM 578 C C . GLY A 1 82 ? 9.580 10.386 -44.519 1.00 84.62 82 GLY A C 1
ATOM 579 O O . GLY A 1 82 ? 9.657 10.861 -43.389 1.00 84.62 82 GLY A O 1
ATOM 580 N N . ALA A 1 83 ? 9.954 9.139 -44.823 1.00 89.94 83 ALA A N 1
ATOM 581 C CA . ALA A 1 83 ? 10.400 8.162 -43.828 1.00 89.94 83 ALA A CA 1
ATOM 582 C C . ALA A 1 83 ? 11.456 8.746 -42.882 1.00 89.94 83 ALA A C 1
ATOM 584 O O . ALA A 1 83 ? 12.488 9.258 -43.323 1.00 89.94 83 ALA A O 1
ATOM 585 N N . TYR A 1 84 ? 11.165 8.697 -41.584 1.00 92.62 84 TYR A N 1
ATOM 586 C CA . TYR A 1 84 ? 12.048 9.223 -40.558 1.00 92.62 84 TYR A CA 1
ATOM 587 C C . TYR A 1 84 ? 13.122 8.191 -40.216 1.00 92.62 84 TYR A C 1
ATOM 589 O O . TYR A 1 84 ? 12.813 7.019 -40.018 1.00 92.62 84 TYR A O 1
ATOM 597 N N . SER A 1 85 ? 14.373 8.642 -40.162 1.00 91.06 85 SER A N 1
ATOM 598 C CA . SER A 1 85 ? 15.554 7.827 -39.870 1.00 91.06 85 SER A CA 1
ATOM 599 C C . SER A 1 85 ? 15.742 7.657 -38.366 1.00 91.06 85 SER A C 1
ATOM 601 O O . SER A 1 85 ? 15.761 8.642 -37.625 1.00 91.06 85 SER A O 1
ATOM 603 N N . THR A 1 86 ? 15.907 6.416 -37.915 1.00 87.06 86 THR A N 1
ATOM 604 C CA . THR A 1 86 ? 16.172 6.109 -36.501 1.00 87.06 86 THR A CA 1
ATOM 605 C C . THR A 1 86 ? 17.621 6.355 -36.111 1.00 87.06 86 THR A C 1
ATOM 607 O O . THR A 1 86 ? 17.903 6.647 -34.951 1.00 87.06 86 THR A O 1
ATOM 610 N N . ASN A 1 87 ? 18.543 6.223 -37.068 1.00 86.69 87 ASN A N 1
ATOM 611 C CA . ASN A 1 87 ? 19.962 5.955 -36.828 1.00 86.69 87 ASN A CA 1
ATOM 612 C C . ASN A 1 87 ? 20.208 4.660 -36.028 1.00 86.69 87 ASN A C 1
ATOM 614 O O . ASN A 1 87 ? 21.247 4.518 -35.383 1.00 86.69 87 ASN A O 1
ATOM 618 N N . VAL A 1 88 ? 19.258 3.725 -36.067 1.00 86.19 88 VAL A N 1
ATOM 619 C CA . VAL A 1 88 ? 19.317 2.415 -35.418 1.00 86.19 88 VAL A CA 1
ATOM 620 C C . VAL A 1 88 ? 19.269 1.351 -36.507 1.00 86.19 88 VAL A C 1
ATOM 622 O O . VAL A 1 88 ? 18.318 1.265 -37.282 1.00 86.19 88 VAL A O 1
ATOM 625 N N . GLY A 1 89 ? 20.326 0.550 -3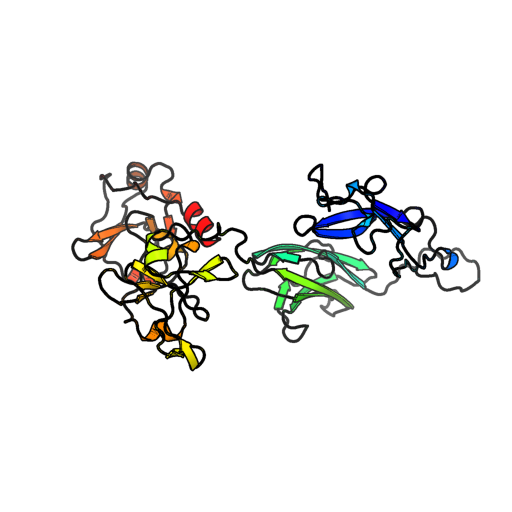6.576 1.00 88.44 89 GLY A N 1
ATOM 626 C CA . GLY A 1 89 ? 20.483 -0.526 -37.546 1.00 88.44 89 GLY A CA 1
ATOM 627 C C . GLY A 1 89 ? 20.381 -1.919 -36.926 1.00 88.44 89 GLY A C 1
ATOM 628 O O . GLY A 1 89 ? 20.379 -2.072 -35.706 1.00 88.44 89 GLY A O 1
ATOM 629 N N . ILE A 1 90 ? 20.339 -2.937 -37.784 1.00 90.75 90 ILE A N 1
ATOM 630 C CA . ILE A 1 90 ? 20.484 -4.349 -37.419 1.00 90.75 90 ILE A CA 1
ATOM 631 C C . ILE A 1 90 ? 21.791 -4.843 -38.042 1.00 90.75 90 ILE A C 1
ATOM 633 O O . ILE A 1 90 ? 21.916 -4.876 -39.265 1.00 90.75 90 ILE A O 1
ATOM 637 N N . ASP A 1 91 ? 22.745 -5.215 -37.193 1.00 88.75 91 ASP A N 1
ATOM 638 C CA . ASP A 1 91 ? 24.036 -5.803 -37.570 1.00 88.75 91 ASP A CA 1
ATOM 639 C C . ASP A 1 91 ? 23.975 -7.319 -37.332 1.00 88.75 91 ASP A C 1
ATOM 641 O O . ASP A 1 91 ? 23.789 -7.786 -36.199 1.00 88.75 91 ASP A O 1
ATOM 645 N N . PHE A 1 92 ? 24.078 -8.099 -38.409 1.00 87.81 92 PHE A N 1
ATOM 646 C CA . PHE A 1 92 ? 24.124 -9.546 -38.328 1.00 87.81 92 PHE A CA 1
ATOM 647 C C . PHE A 1 92 ? 25.553 -10.015 -38.081 1.00 87.81 92 PHE A C 1
ATOM 649 O O . PHE A 1 92 ? 26.453 -9.895 -38.912 1.00 87.81 92 PHE A O 1
ATOM 656 N N . ARG A 1 93 ? 25.744 -10.697 -36.947 1.00 75.50 93 ARG A N 1
ATOM 657 C CA . ARG A 1 93 ? 27.037 -11.286 -36.589 1.00 75.50 93 ARG A CA 1
ATOM 658 C C . ARG A 1 93 ? 27.531 -12.234 -37.679 1.00 75.50 93 ARG A C 1
ATOM 660 O O . ARG A 1 93 ? 27.029 -13.345 -37.854 1.00 75.50 93 ARG A O 1
ATOM 667 N N . ASN A 1 94 ? 28.591 -11.811 -38.353 1.00 64.81 94 ASN A N 1
AT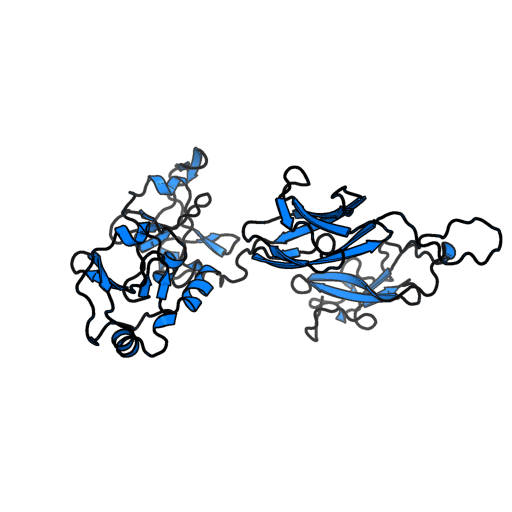OM 668 C CA . ASN A 1 94 ? 29.204 -12.597 -39.405 1.00 64.81 94 ASN A CA 1
ATOM 669 C C . ASN A 1 94 ? 29.831 -13.897 -38.896 1.00 64.81 94 ASN A C 1
ATOM 671 O O . ASN A 1 94 ? 30.613 -13.874 -37.938 1.00 64.81 94 ASN A O 1
ATOM 675 N N . PRO A 1 95 ? 29.640 -15.024 -39.605 1.00 55.03 95 PRO A N 1
ATOM 676 C CA . PRO A 1 95 ? 30.539 -16.152 -39.452 1.00 55.03 95 PRO A CA 1
ATOM 677 C C . PRO A 1 95 ? 31.917 -15.739 -39.985 1.00 55.03 95 PRO A C 1
ATOM 679 O O . PRO A 1 95 ? 32.067 -15.313 -41.132 1.00 55.03 95 PRO A O 1
ATOM 682 N N . THR A 1 96 ? 32.939 -15.846 -39.139 1.00 49.56 96 THR A N 1
ATOM 683 C CA . THR A 1 96 ? 34.321 -15.495 -39.479 1.00 49.56 96 THR A CA 1
ATOM 684 C C . THR A 1 96 ? 34.772 -16.192 -40.767 1.00 49.56 96 THR A C 1
ATOM 686 O O . THR A 1 96 ? 34.729 -17.415 -40.904 1.00 49.56 96 THR A O 1
ATOM 689 N N . SER A 1 97 ? 35.212 -15.388 -41.738 1.00 50.41 97 SER A N 1
ATOM 690 C CA . SER A 1 97 ? 35.746 -15.847 -43.021 1.00 50.41 97 SER A CA 1
ATOM 691 C C . SER A 1 97 ? 37.029 -16.658 -42.811 1.00 50.41 97 SER A C 1
ATOM 693 O O . SER A 1 97 ? 38.112 -16.111 -42.604 1.00 50.41 97 SER A O 1
ATOM 695 N N . GLY A 1 98 ? 36.903 -17.982 -42.870 1.00 39.91 98 GLY A N 1
ATOM 696 C CA . GLY A 1 98 ? 38.006 -18.932 -42.961 1.00 39.91 98 GLY A CA 1
ATOM 697 C C . GLY A 1 98 ? 37.690 -19.962 -44.037 1.00 39.91 98 GLY A C 1
ATOM 698 O O . GLY A 1 98 ? 36.940 -20.905 -43.805 1.00 39.91 98 GLY A O 1
ATOM 699 N N . GLY A 1 99 ? 38.215 -19.760 -45.246 1.00 44.47 99 GLY A N 1
ATOM 700 C CA . GLY A 1 99 ? 37.985 -20.655 -46.377 1.00 44.47 99 GLY A CA 1
ATOM 701 C C . GLY A 1 99 ? 38.552 -22.064 -46.165 1.00 44.47 99 GLY A C 1
ATOM 702 O O . GLY A 1 99 ? 39.665 -22.230 -45.672 1.00 44.47 99 GLY A O 1
ATOM 703 N N . GLY A 1 100 ? 37.807 -23.072 -46.626 1.00 42.38 100 GLY A N 1
ATOM 704 C CA . GLY A 1 100 ? 38.291 -24.445 -46.780 1.00 42.38 100 GLY A CA 1
ATOM 705 C C . GLY A 1 100 ? 37.220 -25.481 -46.469 1.00 42.38 100 GLY A C 1
ATOM 706 O O . GLY A 1 100 ? 36.990 -25.810 -45.313 1.00 42.38 100 GLY A O 1
ATOM 707 N N . GLY A 1 101 ? 36.570 -26.000 -47.512 1.00 51.34 101 GLY A N 1
ATOM 708 C CA . GLY A 1 101 ? 35.502 -26.986 -47.399 1.00 51.34 101 GLY A CA 1
ATOM 709 C C . GLY A 1 101 ? 35.894 -28.233 -46.605 1.00 51.34 101 GLY A C 1
ATOM 710 O O . GLY A 1 101 ? 36.768 -28.999 -46.999 1.00 51.34 101 GLY A O 1
ATOM 711 N N . ALA A 1 102 ? 35.149 -28.464 -45.536 1.00 41.69 102 ALA A N 1
ATOM 712 C CA . ALA A 1 102 ? 34.756 -29.769 -45.045 1.00 41.69 102 ALA A CA 1
ATOM 713 C C . ALA A 1 102 ? 33.391 -29.556 -44.391 1.00 41.69 102 ALA A C 1
ATOM 715 O O . ALA A 1 102 ? 33.180 -28.548 -43.720 1.00 41.69 102 ALA A O 1
ATOM 716 N N . SER A 1 103 ? 32.446 -30.463 -44.610 1.00 46.66 103 SER A N 1
ATOM 717 C CA . SER A 1 103 ? 31.226 -30.526 -43.811 1.00 46.66 103 SER A CA 1
ATOM 718 C C . SER A 1 103 ? 31.630 -30.799 -42.359 1.00 46.66 103 SER A C 1
ATOM 720 O O . SER A 1 103 ? 31.814 -31.954 -41.973 1.00 46.66 103 SER A O 1
ATOM 722 N N . VAL A 1 104 ? 31.854 -29.736 -41.588 1.00 43.44 104 VAL A N 1
ATOM 723 C CA . VAL A 1 104 ? 32.051 -29.816 -40.145 1.00 43.44 104 VAL A CA 1
ATOM 724 C C . VAL A 1 104 ? 30.648 -29.993 -39.556 1.00 43.44 104 VAL A C 1
ATOM 726 O O . VAL A 1 104 ? 29.771 -29.180 -39.859 1.00 43.44 104 VAL A O 1
ATOM 729 N N . PRO A 1 105 ? 30.374 -31.067 -38.793 1.00 44.31 105 PRO A N 1
ATOM 730 C CA . PRO A 1 105 ? 29.129 -31.158 -38.033 1.00 44.31 105 PRO A CA 1
ATOM 731 C C . PRO A 1 105 ? 29.032 -29.931 -37.113 1.00 44.31 105 PRO A C 1
ATOM 733 O O . PRO A 1 105 ? 30.077 -29.366 -36.791 1.00 44.31 105 PRO A O 1
ATOM 736 N N . PRO A 1 106 ? 27.830 -29.486 -36.702 1.00 43.00 106 PRO A N 1
ATOM 737 C CA . PRO A 1 106 ? 27.693 -28.292 -35.873 1.00 43.00 106 PRO A CA 1
ATOM 738 C C . PRO A 1 106 ? 28.658 -28.395 -34.690 1.00 43.00 106 PRO A C 1
ATOM 740 O O . PRO A 1 106 ? 28.571 -29.328 -33.890 1.00 43.00 106 PRO A O 1
ATOM 743 N N . VAL A 1 107 ? 29.636 -27.489 -34.631 1.00 39.09 107 VAL A N 1
ATOM 744 C CA . VAL A 1 107 ? 30.490 -27.364 -33.456 1.00 39.09 107 VAL A CA 1
ATOM 745 C C . VAL A 1 107 ? 29.600 -26.798 -32.366 1.00 39.09 107 VAL A C 1
ATOM 747 O O . VAL A 1 107 ? 29.328 -25.605 -32.315 1.00 39.09 107 VAL A O 1
ATOM 750 N N . THR A 1 108 ? 29.078 -27.675 -31.517 1.00 46.66 108 THR A N 1
ATOM 751 C CA . THR A 1 108 ? 28.535 -27.264 -30.229 1.00 46.66 108 THR A CA 1
ATOM 752 C C . THR A 1 108 ? 29.679 -26.589 -29.485 1.00 46.66 108 THR A C 1
ATOM 754 O O . THR A 1 108 ? 30.653 -27.260 -29.126 1.00 46.66 108 THR A O 1
ATOM 757 N N . SER A 1 109 ? 29.606 -25.265 -29.317 1.00 50.16 109 SER A N 1
ATOM 758 C CA . SER A 1 109 ? 30.488 -24.560 -28.389 1.00 50.16 109 SER A CA 1
ATOM 759 C C . SER A 1 109 ? 30.405 -25.283 -27.050 1.00 50.16 109 SER A C 1
ATOM 761 O O . SER A 1 109 ? 29.310 -25.546 -26.565 1.00 50.16 109 SER A O 1
ATOM 763 N N . THR A 1 110 ? 31.544 -25.675 -26.483 1.00 67.62 110 THR A N 1
ATOM 764 C CA . THR A 1 110 ? 31.598 -26.287 -25.148 1.00 67.62 110 THR A CA 1
ATOM 765 C C . THR A 1 110 ? 31.743 -25.236 -24.054 1.00 67.62 110 THR A C 1
ATOM 767 O O . THR A 1 110 ? 31.798 -25.599 -22.883 1.00 67.62 110 THR A O 1
ATOM 770 N N . GLN A 1 111 ? 31.868 -23.955 -24.420 1.00 79.00 111 GLN A N 1
ATOM 771 C CA . GLN A 1 111 ? 31.986 -22.870 -23.458 1.00 79.00 111 GLN A CA 1
ATOM 772 C C . GLN A 1 111 ? 30.622 -22.636 -22.798 1.00 79.00 111 GLN A C 1
ATOM 774 O O . GLN A 1 111 ? 29.658 -22.408 -23.528 1.00 79.00 111 GLN A O 1
ATOM 779 N N . PRO A 1 112 ? 30.532 -22.715 -21.460 1.00 84.50 112 PRO A N 1
ATOM 780 C CA . PRO A 1 112 ? 29.293 -22.464 -20.738 1.00 84.50 112 PRO A CA 1
ATOM 781 C C . PRO A 1 112 ? 28.862 -21.004 -20.916 1.00 84.50 112 PRO A C 1
ATOM 783 O O . PRO A 1 112 ? 29.687 -20.102 -20.771 1.00 84.50 112 PRO A O 1
ATOM 786 N N . THR A 1 113 ? 27.587 -20.783 -21.228 1.00 88.75 113 THR A N 1
ATOM 787 C CA . THR A 1 113 ? 26.951 -19.457 -21.291 1.00 88.75 113 THR A CA 1
ATOM 788 C C . THR A 1 113 ? 25.619 -19.506 -20.560 1.00 88.75 113 THR A C 1
ATOM 790 O O . THR A 1 113 ? 24.992 -20.564 -20.480 1.00 88.75 113 THR A O 1
ATOM 793 N N . ILE A 1 114 ? 25.208 -18.371 -20.013 1.00 89.94 114 ILE A N 1
ATOM 794 C CA . ILE A 1 114 ? 23.863 -18.133 -19.504 1.00 89.94 114 ILE A CA 1
ATOM 795 C C . ILE A 1 114 ? 23.422 -16.781 -20.050 1.00 89.94 114 ILE A C 1
ATOM 797 O O . ILE A 1 114 ? 24.252 -15.881 -20.101 1.00 89.94 114 ILE A O 1
ATOM 801 N N . ASP A 1 115 ? 22.172 -16.684 -20.480 1.00 88.94 115 ASP A N 1
ATOM 802 C CA . ASP A 1 115 ? 21.561 -15.450 -20.969 1.00 88.94 115 ASP A CA 1
ATOM 803 C C . ASP A 1 115 ? 20.155 -15.364 -20.357 1.00 88.94 115 ASP A C 1
ATOM 805 O O . ASP A 1 115 ? 19.353 -16.284 -20.553 1.00 88.94 115 ASP A O 1
ATOM 809 N N . ILE A 1 116 ? 19.875 -14.315 -19.588 1.00 87.62 116 ILE A N 1
ATOM 810 C CA . ILE A 1 116 ? 18.550 -13.999 -19.052 1.00 87.62 116 ILE A CA 1
ATOM 811 C C . ILE A 1 116 ? 17.682 -13.537 -20.225 1.00 87.62 116 ILE A C 1
ATOM 813 O O . ILE A 1 116 ? 18.069 -12.668 -21.005 1.00 87.62 116 ILE A O 1
ATOM 817 N N . ILE A 1 117 ? 16.523 -14.169 -20.380 1.00 86.00 117 ILE A N 1
ATOM 818 C CA . ILE A 1 117 ? 15.563 -13.882 -21.454 1.00 86.00 117 ILE A CA 1
ATOM 819 C C . ILE A 1 117 ? 14.427 -13.018 -20.912 1.00 86.00 117 ILE A C 1
ATOM 821 O O . ILE A 1 117 ? 13.970 -12.114 -21.601 1.00 86.00 117 ILE A O 1
ATOM 825 N N . GLU A 1 118 ? 14.008 -13.300 -19.678 1.00 84.62 118 GLU A N 1
ATOM 826 C CA . GLU A 1 118 ? 13.014 -12.542 -18.924 1.00 84.62 118 GLU A CA 1
ATOM 827 C C . GLU A 1 118 ? 13.534 -12.352 -17.488 1.00 84.62 118 GLU A C 1
ATOM 829 O O . GLU A 1 118 ? 14.076 -13.305 -16.917 1.00 84.62 118 GLU A O 1
ATOM 834 N N . PRO A 1 119 ? 13.398 -11.166 -16.876 1.00 89.19 119 PRO A N 1
ATOM 835 C CA . PRO A 1 119 ? 12.875 -9.940 -17.477 1.00 89.19 119 PRO A CA 1
ATOM 836 C C . PRO A 1 119 ? 13.800 -9.370 -18.562 1.00 89.19 119 PRO A C 1
ATOM 838 O O . PRO A 1 119 ? 14.994 -9.672 -18.598 1.00 89.19 119 PRO A O 1
ATOM 841 N N . VAL A 1 120 ? 13.257 -8.513 -19.426 1.00 83.88 120 VAL A N 1
ATOM 842 C CA . VAL A 1 120 ? 14.058 -7.736 -20.387 1.00 83.88 120 VAL A CA 1
ATOM 843 C C . VAL A 1 120 ? 14.671 -6.496 -19.730 1.00 83.88 120 VAL A C 1
ATOM 845 O O . VAL A 1 120 ? 14.172 -5.983 -18.728 1.00 83.88 120 VAL A O 1
ATOM 848 N N . ALA A 1 121 ? 15.765 -5.985 -20.300 1.00 83.00 121 ALA A N 1
ATOM 849 C CA . ALA A 1 121 ? 16.436 -4.800 -19.770 1.00 83.00 121 ALA A CA 1
ATOM 850 C C . ALA A 1 121 ? 15.492 -3.587 -19.714 1.00 83.00 121 ALA A C 1
ATOM 852 O O . ALA A 1 121 ? 14.818 -3.268 -20.695 1.00 83.00 121 ALA A O 1
ATOM 853 N N . LEU A 1 122 ? 15.498 -2.900 -18.571 1.00 77.12 122 LEU A N 1
ATOM 854 C CA . LEU A 1 122 ? 14.637 -1.773 -18.212 1.00 77.12 122 LEU A CA 1
ATOM 855 C C . LEU A 1 122 ? 13.138 -2.103 -18.212 1.00 77.12 122 LEU A C 1
ATOM 857 O O . LEU A 1 122 ? 12.309 -1.199 -18.297 1.00 77.12 122 LEU A O 1
ATOM 861 N N . GLN A 1 123 ? 12.772 -3.382 -18.096 1.00 81.50 123 GLN A N 1
ATOM 862 C CA . GLN A 1 123 ? 11.394 -3.752 -17.805 1.00 81.50 123 GLN A CA 1
ATOM 863 C C . GLN A 1 123 ? 10.972 -3.147 -16.468 1.00 81.50 123 GLN A C 1
ATOM 865 O O . GLN A 1 123 ? 11.680 -3.259 -15.467 1.00 81.50 123 GLN A O 1
ATOM 870 N N . THR A 1 124 ? 9.801 -2.526 -16.459 1.00 79.88 124 THR A N 1
ATOM 871 C CA . THR A 1 124 ? 9.159 -2.035 -15.244 1.00 79.88 124 THR A CA 1
ATOM 872 C C . THR A 1 124 ? 8.409 -3.174 -14.570 1.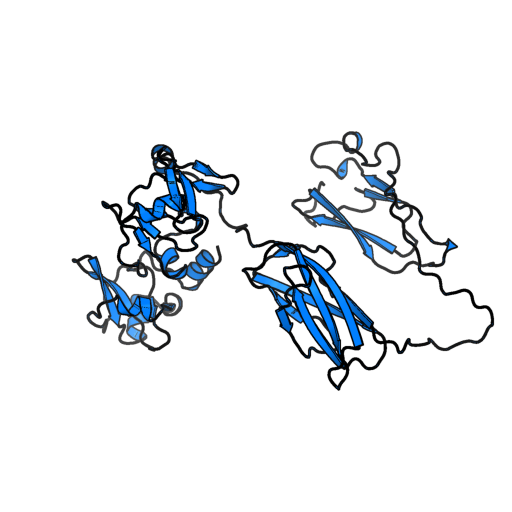00 79.88 124 THR A C 1
ATOM 874 O O . THR A 1 124 ? 7.608 -3.851 -15.221 1.00 79.88 124 THR A O 1
ATOM 877 N N . VAL A 1 125 ? 8.653 -3.384 -13.280 1.00 78.50 125 VAL A N 1
ATOM 878 C CA . VAL A 1 125 ? 8.019 -4.437 -12.481 1.00 78.50 125 VAL A CA 1
ATOM 879 C C . VAL A 1 125 ? 7.499 -3.837 -11.183 1.00 78.50 125 VAL A C 1
ATOM 881 O O . VAL A 1 125 ? 8.227 -3.122 -10.497 1.00 78.50 125 VAL A O 1
ATOM 884 N N . ASP A 1 126 ? 6.257 -4.153 -10.826 1.00 79.69 126 ASP A N 1
ATOM 885 C CA . ASP A 1 126 ? 5.656 -3.652 -9.593 1.00 79.69 126 ASP A CA 1
ATOM 886 C C . ASP A 1 126 ? 6.251 -4.362 -8.368 1.00 79.69 126 ASP A C 1
ATOM 888 O O . ASP A 1 126 ? 6.333 -5.597 -8.316 1.00 79.69 126 ASP A O 1
ATOM 892 N N . ALA A 1 127 ? 6.641 -3.600 -7.347 1.00 80.06 127 ALA A N 1
ATOM 893 C CA . ALA A 1 127 ? 7.055 -4.158 -6.063 1.00 80.06 127 ALA A CA 1
ATOM 894 C C . ALA A 1 127 ? 5.927 -5.018 -5.463 1.00 80.06 127 ALA A C 1
ATOM 896 O O . ALA A 1 127 ? 4.756 -4.664 -5.546 1.00 80.06 127 ALA A O 1
ATOM 897 N N . GLY A 1 128 ? 6.245 -6.159 -4.849 1.00 76.06 128 GLY A N 1
ATOM 898 C CA . GLY A 1 128 ? 5.231 -7.077 -4.307 1.00 76.06 128 GLY A CA 1
ATOM 899 C C . GLY A 1 128 ? 4.578 -8.009 -5.338 1.00 76.06 128 GLY A C 1
ATOM 900 O O . GLY A 1 128 ? 3.866 -8.933 -4.938 1.00 76.06 128 GLY A O 1
ATOM 901 N N . SER A 1 129 ? 4.822 -7.810 -6.638 1.00 78.38 129 SER A N 1
ATOM 902 C CA . SER A 1 129 ? 4.333 -8.702 -7.695 1.00 78.38 129 SER A CA 1
ATOM 903 C C . SER A 1 129 ? 5.162 -9.992 -7.807 1.00 78.38 129 SER A C 1
ATOM 905 O O . SER A 1 129 ? 6.202 -10.164 -7.164 1.00 78.38 129 SER A O 1
ATOM 907 N N . VAL A 1 130 ? 4.678 -10.932 -8.621 1.00 83.06 130 VAL A N 1
ATOM 908 C CA . VAL A 1 130 ? 5.426 -12.140 -8.988 1.00 83.06 130 VAL A CA 1
ATOM 909 C C . VAL A 1 130 ? 6.063 -11.914 -10.355 1.00 83.06 130 VAL A C 1
ATOM 911 O O . VAL A 1 130 ? 5.346 -11.728 -11.335 1.00 83.06 130 VAL A O 1
ATOM 914 N N . LEU A 1 131 ? 7.393 -11.959 -10.415 1.00 87.88 131 LEU A N 1
ATOM 915 C CA . LEU A 1 131 ? 8.182 -11.840 -11.636 1.00 87.88 131 LEU A CA 1
ATOM 916 C C . LEU A 1 131 ? 8.738 -13.204 -12.044 1.00 87.88 131 LEU A C 1
ATOM 918 O O . LEU A 1 131 ? 9.474 -13.829 -11.279 1.00 87.88 131 LEU A O 1
ATOM 922 N N . ASP A 1 132 ? 8.440 -13.650 -13.260 1.00 90.75 132 ASP A N 1
ATOM 923 C CA . ASP A 1 132 ? 9.091 -14.825 -13.833 1.00 90.75 132 ASP A CA 1
ATOM 924 C C . ASP A 1 132 ? 10.462 -14.440 -14.397 1.00 90.75 132 ASP A C 1
ATOM 926 O O . ASP A 1 132 ? 10.575 -13.601 -15.287 1.00 90.75 132 ASP A O 1
ATOM 930 N N . ILE A 1 133 ? 11.510 -15.068 -13.866 1.00 91.50 133 ILE A N 1
ATOM 931 C CA . ILE A 1 133 ? 12.881 -14.933 -14.350 1.00 91.50 133 ILE A CA 1
ATOM 932 C C . ILE A 1 133 ? 13.192 -16.172 -15.186 1.00 91.50 133 ILE A C 1
ATOM 934 O O . ILE A 1 133 ? 13.242 -17.281 -14.648 1.00 91.50 133 ILE A O 1
ATOM 938 N N . ASP A 1 134 ? 13.399 -16.001 -16.487 1.00 89.31 134 ASP A N 1
ATOM 939 C CA . ASP A 1 134 ? 13.747 -17.078 -17.413 1.00 89.31 134 ASP A CA 1
ATOM 940 C C . ASP A 1 134 ? 15.131 -16.866 -18.022 1.00 89.31 134 ASP A C 1
ATOM 942 O O . ASP A 1 134 ? 15.581 -15.742 -18.239 1.00 89.31 134 ASP A O 1
ATOM 946 N N . TRP A 1 135 ? 15.825 -17.963 -18.308 1.00 91.50 135 TRP A N 1
ATOM 947 C CA . TRP A 1 135 ? 17.178 -17.930 -18.852 1.00 91.50 135 TRP A CA 1
ATOM 948 C C . TRP A 1 135 ? 17.435 -19.101 -19.796 1.00 91.50 135 TRP A C 1
ATOM 950 O O . TRP A 1 135 ? 16.931 -20.215 -19.637 1.00 91.50 135 TRP A O 1
ATOM 960 N N . THR A 1 136 ? 18.322 -18.871 -20.757 1.00 90.12 136 THR A N 1
ATOM 961 C CA . THR A 1 136 ? 18.885 -19.910 -21.619 1.00 90.12 136 THR A CA 1
ATOM 962 C C . THR A 1 136 ? 20.302 -20.249 -21.215 1.00 90.12 136 THR A C 1
ATOM 964 O O . THR A 1 136 ? 21.078 -19.394 -20.804 1.00 90.12 136 THR A O 1
ATOM 967 N N . ILE A 1 137 ? 20.652 -21.525 -21.373 1.00 86.25 137 ILE A N 1
ATOM 968 C CA . ILE A 1 137 ? 21.998 -22.028 -21.127 1.00 86.25 137 ILE A CA 1
ATOM 969 C C . ILE A 1 137 ? 22.587 -22.562 -22.426 1.00 86.25 137 ILE A C 1
ATOM 971 O O . ILE A 1 137 ? 21.951 -23.335 -23.146 1.00 86.25 137 ILE A O 1
ATOM 975 N N . GLY A 1 138 ? 23.834 -22.189 -22.691 1.00 83.75 138 GLY A N 1
ATOM 976 C CA . GLY A 1 138 ? 24.653 -22.756 -23.754 1.00 83.75 138 GLY A CA 1
ATOM 977 C C . GLY A 1 138 ? 25.889 -23.460 -23.200 1.00 83.75 138 GLY A C 1
ATOM 978 O O . GLY A 1 138 ? 26.259 -23.319 -22.034 1.00 83.75 138 GLY A O 1
ATOM 979 N N . GLY A 1 139 ? 26.548 -24.251 -24.046 1.00 81.06 139 GLY A N 1
ATOM 980 C CA . GLY A 1 139 ? 27.747 -24.981 -23.645 1.00 81.06 139 GLY A CA 1
ATOM 981 C C . GLY A 1 139 ? 27.483 -26.279 -22.887 1.00 81.06 139 GLY A C 1
ATOM 982 O O . GLY A 1 139 ? 26.422 -26.890 -22.991 1.00 81.06 139 GLY A O 1
ATOM 983 N N . LEU A 1 140 ? 28.501 -26.739 -22.155 1.00 80.12 140 LEU A N 1
ATOM 984 C CA . LEU A 1 140 ? 28.457 -27.947 -21.330 1.00 80.12 140 LEU A CA 1
ATOM 985 C C . LEU A 1 140 ? 28.998 -27.645 -19.928 1.00 80.12 140 LEU A C 1
ATOM 987 O O . LEU A 1 140 ? 29.828 -26.758 -19.751 1.00 80.12 140 LEU A O 1
ATOM 991 N N . GLY A 1 141 ? 28.583 -28.443 -18.943 1.00 81.62 141 GLY A N 1
ATOM 992 C CA . GLY A 1 141 ? 29.140 -28.405 -17.586 1.00 81.62 141 GLY A CA 1
ATOM 993 C C . GLY A 1 141 ? 28.348 -27.575 -16.577 1.00 81.62 141 GLY A C 1
ATOM 994 O O . GLY A 1 141 ? 28.682 -27.623 -15.398 1.00 81.62 141 GLY A O 1
ATOM 995 N N . ILE A 1 142 ? 27.288 -26.883 -17.003 1.00 86.69 142 ILE A N 1
ATOM 996 C CA . ILE A 1 142 ? 26.374 -26.194 -16.089 1.00 86.69 142 ILE A CA 1
ATOM 997 C C . ILE A 1 142 ? 25.381 -27.198 -15.501 1.00 86.69 142 ILE A C 1
ATOM 999 O O . ILE A 1 142 ? 24.779 -27.997 -16.219 1.00 86.69 142 ILE A O 1
ATOM 1003 N N . ASN A 1 143 ? 25.241 -27.157 -14.182 1.00 86.12 143 ASN A N 1
ATOM 1004 C CA . ASN A 1 143 ? 24.383 -28.030 -13.396 1.00 86.12 143 ASN A CA 1
ATOM 1005 C C . ASN A 1 143 ? 23.261 -27.247 -12.706 1.00 86.12 143 ASN A C 1
ATOM 1007 O O . ASN A 1 143 ? 22.129 -27.718 -12.680 1.00 86.12 143 ASN A O 1
ATOM 1011 N N . THR A 1 144 ? 23.570 -26.069 -12.163 1.00 89.62 144 THR A N 1
ATOM 1012 C CA . THR A 1 144 ? 22.606 -25.229 -11.440 1.00 89.62 144 THR A CA 1
ATOM 1013 C C . THR A 1 144 ? 22.776 -23.754 -11.774 1.00 89.62 144 THR A C 1
ATOM 1015 O O . THR A 1 144 ? 23.836 -23.342 -12.249 1.00 89.62 144 THR A O 1
ATOM 1018 N N . VAL A 1 145 ? 21.744 -22.964 -11.487 1.00 91.44 145 VAL A N 1
ATOM 1019 C CA . VAL A 1 145 ? 21.759 -21.500 -11.594 1.00 91.44 145 VAL A CA 1
ATOM 1020 C C . VAL A 1 145 ? 21.435 -20.880 -10.238 1.00 91.44 145 VAL A C 1
ATOM 1022 O O . VAL A 1 145 ? 20.564 -21.366 -9.520 1.00 91.44 145 VAL A O 1
ATOM 1025 N N . ASP A 1 146 ? 22.152 -19.820 -9.885 1.00 93.94 146 ASP A N 1
ATOM 1026 C CA . ASP A 1 146 ? 21.855 -18.982 -8.726 1.00 93.94 146 ASP A CA 1
ATOM 1027 C C . ASP A 1 146 ? 21.384 -17.613 -9.213 1.00 93.94 146 ASP A C 1
ATOM 1029 O O . ASP A 1 146 ? 21.988 -17.048 -10.124 1.00 93.94 146 ASP A O 1
ATOM 1033 N N . LEU A 1 147 ? 20.321 -17.098 -8.599 1.00 93.69 147 LEU A N 1
ATOM 1034 C CA . LEU A 1 147 ? 19.751 -15.790 -8.890 1.00 93.69 147 LEU A CA 1
ATOM 1035 C C . LEU A 1 147 ? 19.937 -14.869 -7.688 1.00 93.69 147 LEU A C 1
ATOM 1037 O O . LEU A 1 147 ? 19.615 -15.223 -6.547 1.00 93.69 147 LEU A O 1
ATOM 1041 N N . THR A 1 148 ? 20.416 -13.664 -7.955 1.00 93.19 148 THR A N 1
ATOM 1042 C CA . THR A 1 148 ? 20.604 -12.606 -6.961 1.00 93.19 148 THR A CA 1
ATOM 1043 C C . THR A 1 148 ? 20.145 -11.271 -7.523 1.00 93.19 148 THR A C 1
ATOM 1045 O O . THR A 1 148 ? 20.178 -11.094 -8.737 1.00 93.19 148 THR A O 1
ATOM 1048 N N . TYR A 1 149 ? 19.773 -10.326 -6.663 1.00 94.56 149 TYR A N 1
ATOM 1049 C CA . TYR A 1 149 ? 19.541 -8.941 -7.071 1.00 94.56 149 TYR A CA 1
ATOM 1050 C C . TYR A 1 149 ? 20.418 -7.970 -6.281 1.00 94.56 149 TYR A C 1
ATOM 1052 O O . TYR A 1 149 ? 20.871 -8.275 -5.177 1.00 94.56 149 TYR A O 1
ATOM 1060 N N . SER A 1 150 ? 20.652 -6.793 -6.849 1.00 90.62 150 SER A N 1
ATOM 1061 C CA . SER A 1 150 ? 21.383 -5.701 -6.221 1.00 90.62 150 SER A CA 1
ATOM 1062 C C . SER A 1 150 ? 20.636 -4.378 -6.414 1.00 90.62 150 SER A C 1
ATOM 1064 O O . SER A 1 150 ? 20.436 -3.966 -7.557 1.00 90.62 150 SER A O 1
ATOM 1066 N N . PRO A 1 151 ? 20.228 -3.695 -5.328 1.00 82.12 151 PRO A N 1
ATOM 1067 C CA . PRO A 1 151 ? 19.547 -2.402 -5.411 1.00 82.12 151 PRO A CA 1
ATOM 1068 C C . PRO A 1 151 ? 20.505 -1.209 -5.581 1.00 82.12 151 PRO A C 1
ATOM 1070 O O . PRO A 1 151 ? 20.067 -0.073 -5.722 1.00 82.12 151 PRO A O 1
ATOM 1073 N N . ASP A 1 152 ? 21.818 -1.429 -5.512 1.00 78.12 152 ASP A N 1
ATOM 1074 C CA . ASP A 1 152 ? 22.840 -0.379 -5.468 1.00 78.12 152 ASP A CA 1
ATOM 1075 C C . ASP A 1 152 ? 23.963 -0.610 -6.492 1.00 78.12 152 ASP A C 1
ATOM 1077 O O . ASP A 1 152 ? 25.124 -0.256 -6.261 1.00 78.12 152 ASP A O 1
ATOM 1081 N N . ASN A 1 153 ? 23.600 -1.173 -7.649 1.00 73.19 153 ASN A N 1
ATOM 1082 C CA . ASN A 1 153 ? 24.489 -1.383 -8.794 1.00 73.19 153 ASN A CA 1
ATOM 1083 C C . ASN A 1 153 ? 25.720 -2.255 -8.458 1.00 73.19 153 ASN A C 1
ATOM 1085 O O . ASN A 1 153 ? 26.867 -1.920 -8.774 1.00 73.19 153 ASN A O 1
ATOM 1089 N N . GLY A 1 154 ? 25.477 -3.368 -7.764 1.00 70.31 154 GLY A N 1
ATOM 1090 C CA . GLY A 1 154 ? 26.454 -4.410 -7.451 1.00 70.31 154 GLY A CA 1
ATOM 1091 C C . GLY A 1 154 ? 27.258 -4.193 -6.165 1.00 70.31 154 GLY A C 1
ATOM 1092 O O . GLY A 1 154 ? 28.247 -4.899 -5.952 1.00 70.31 154 GLY A O 1
ATOM 1093 N N . VAL A 1 155 ? 26.893 -3.228 -5.310 1.00 71.81 155 VAL A N 1
ATOM 1094 C CA . VAL A 1 155 ? 27.617 -2.949 -4.052 1.00 71.81 155 VAL A CA 1
ATOM 1095 C C . VAL A 1 155 ? 27.146 -3.869 -2.919 1.00 71.81 155 VAL A C 1
ATOM 1097 O O . VAL A 1 155 ? 27.972 -4.411 -2.178 1.00 71.81 155 VAL A O 1
ATOM 1100 N N . THR A 1 156 ? 25.842 -4.095 -2.813 1.00 82.31 156 THR A N 1
ATOM 1101 C CA . THR A 1 156 ? 25.189 -5.086 -1.962 1.00 82.31 156 THR A CA 1
ATOM 1102 C C . THR A 1 156 ? 24.381 -6.039 -2.832 1.00 82.31 156 THR A C 1
ATOM 1104 O O . THR A 1 156 ? 23.759 -5.650 -3.817 1.00 82.31 156 THR A O 1
ATOM 1107 N N . THR A 1 157 ? 24.435 -7.327 -2.504 1.00 88.81 157 THR A N 1
ATOM 1108 C CA . THR A 1 157 ? 23.800 -8.381 -3.296 1.00 88.81 157 THR A CA 1
ATOM 1109 C C . THR A 1 157 ? 22.968 -9.252 -2.375 1.00 88.81 157 THR A C 1
ATOM 1111 O O . THR A 1 157 ? 23.491 -9.813 -1.412 1.00 88.81 157 THR A O 1
ATOM 1114 N N . GLU A 1 158 ? 21.689 -9.380 -2.699 1.00 89.06 158 GLU A N 1
ATOM 1115 C CA . GLU A 1 158 ? 20.708 -10.179 -1.976 1.00 89.06 158 GLU A CA 1
ATOM 1116 C C . GLU A 1 158 ? 20.315 -11.413 -2.796 1.00 89.06 158 GLU A C 1
ATOM 1118 O O . GLU A 1 158 ? 20.369 -11.428 -4.029 1.00 89.06 158 GLU A O 1
ATOM 1123 N N . ILE A 1 159 ? 19.949 -12.492 -2.106 1.00 91.88 159 ILE A N 1
ATOM 1124 C CA . ILE A 1 159 ? 19.671 -13.785 -2.739 1.00 91.88 159 ILE A CA 1
ATOM 1125 C C . ILE A 1 159 ? 18.195 -13.866 -3.135 1.00 91.88 159 ILE A C 1
ATOM 1127 O O . ILE A 1 159 ? 17.327 -13.824 -2.268 1.00 91.88 159 ILE A O 1
ATOM 1131 N N . ILE A 1 160 ? 17.924 -14.085 -4.427 1.00 91.62 160 ILE A N 1
ATOM 1132 C CA . ILE A 1 160 ? 16.591 -14.462 -4.918 1.00 91.62 160 ILE A CA 1
ATOM 1133 C C . ILE A 1 160 ? 16.378 -15.956 -4.669 1.00 91.62 160 ILE A C 1
ATOM 1135 O O . ILE A 1 160 ? 15.427 -16.363 -4.002 1.00 91.62 160 ILE A O 1
ATOM 1139 N N . ALA A 1 161 ? 17.283 -16.783 -5.200 1.00 88.75 161 ALA A N 1
ATOM 1140 C CA . ALA A 1 161 ? 17.269 -18.230 -5.029 1.00 88.75 161 ALA A CA 1
ATOM 1141 C C . ALA A 1 161 ? 18.616 -18.859 -5.408 1.00 88.75 161 ALA A C 1
ATOM 1143 O O . ALA A 1 161 ? 19.373 -18.321 -6.208 1.00 88.75 161 ALA A O 1
ATOM 1144 N N . MET A 1 162 ? 18.905 -20.033 -4.847 1.00 90.88 162 MET A N 1
ATOM 1145 C CA . MET A 1 162 ? 20.161 -20.758 -5.064 1.00 90.88 162 MET A CA 1
ATOM 1146 C C . MET A 1 162 ? 19.885 -22.197 -5.494 1.00 90.88 162 MET A C 1
ATOM 1148 O O . MET A 1 162 ? 18.919 -22.814 -5.042 1.00 90.88 162 MET A O 1
ATOM 1152 N N . ASN A 1 163 ? 20.808 -22.774 -6.259 1.00 89.00 163 ASN A N 1
ATOM 1153 C CA . ASN A 1 163 ? 20.790 -24.144 -6.763 1.00 89.00 163 ASN A CA 1
ATOM 1154 C C . ASN A 1 163 ? 19.542 -24.465 -7.599 1.00 89.00 163 ASN A C 1
ATOM 1156 O O . ASN A 1 163 ? 18.999 -25.570 -7.512 1.00 89.00 163 ASN A O 1
ATOM 1160 N N . LEU A 1 164 ? 19.087 -23.499 -8.398 1.00 88.12 164 LEU A N 1
ATOM 1161 C CA . LEU A 1 164 ? 17.980 -23.694 -9.322 1.00 88.12 164 LEU A CA 1
ATOM 1162 C C . LEU A 1 164 ? 18.362 -24.678 -10.428 1.00 88.12 164 LEU A C 1
ATOM 1164 O O . LEU A 1 164 ? 19.539 -24.881 -10.739 1.00 88.12 164 LEU A O 1
ATOM 1168 N N . SER A 1 165 ? 17.333 -25.283 -11.022 1.00 86.50 165 SER A N 1
ATOM 1169 C CA . SER A 1 165 ? 17.445 -26.101 -12.231 1.00 86.50 165 SER A CA 1
ATOM 1170 C C . SER A 1 165 ? 18.198 -25.351 -13.336 1.00 86.50 165 SER A C 1
ATOM 1172 O O . SER A 1 165 ? 18.175 -24.131 -13.395 1.00 86.50 165 SER A O 1
ATOM 1174 N N . SER A 1 166 ? 18.826 -26.065 -14.266 1.00 79.44 166 SER A N 1
ATOM 1175 C CA . SER A 1 166 ? 19.405 -25.472 -15.480 1.00 79.44 166 SER A CA 1
ATOM 1176 C C . SER A 1 166 ? 18.354 -25.044 -16.521 1.00 79.44 166 SER A C 1
ATOM 1178 O O . SER A 1 166 ? 18.712 -24.591 -17.604 1.00 79.44 166 SER A O 1
ATOM 1180 N N . VAL A 1 167 ? 17.069 -25.201 -16.200 1.00 79.19 167 VAL A N 1
ATOM 1181 C CA . VAL A 1 167 ? 15.912 -24.869 -17.038 1.00 79.19 167 VAL A CA 1
ATOM 1182 C C . VAL A 1 167 ? 14.988 -23.963 -16.224 1.00 79.19 167 VAL A C 1
ATOM 1184 O O . VAL A 1 167 ? 14.557 -24.390 -15.147 1.00 79.19 167 VAL A O 1
ATOM 1187 N N . GLY A 1 168 ? 14.727 -22.751 -16.722 1.00 77.75 168 GLY A N 1
ATOM 1188 C CA . GLY A 1 168 ? 13.739 -21.812 -16.184 1.00 77.75 168 GLY A CA 1
ATOM 1189 C C . GLY A 1 168 ? 12.303 -22.097 -16.670 1.00 77.75 168 GLY A C 1
ATOM 1190 O O . GLY A 1 168 ? 12.068 -23.124 -17.324 1.00 77.75 168 GLY A O 1
ATOM 1191 N N . PRO A 1 169 ? 11.322 -21.242 -16.328 1.00 85.56 169 PRO A N 1
ATOM 1192 C CA . PRO A 1 169 ? 11.472 -20.029 -15.521 1.00 85.56 169 PRO A CA 1
ATOM 1193 C C . PRO A 1 169 ? 11.474 -20.301 -14.006 1.00 85.56 169 PRO A C 1
ATOM 1195 O O . PRO A 1 169 ? 11.080 -21.374 -13.536 1.00 85.56 169 PRO A O 1
ATOM 1198 N N . TYR A 1 170 ? 11.894 -19.300 -13.233 1.00 83.88 170 TYR A N 1
ATOM 1199 C CA . TYR A 1 170 ? 11.726 -19.214 -11.784 1.00 83.88 170 TYR A CA 1
ATOM 1200 C C . TYR A 1 170 ? 10.828 -18.030 -11.419 1.00 83.88 170 TYR A C 1
ATOM 1202 O O . TYR A 1 170 ? 11.165 -16.889 -11.717 1.00 83.88 170 TYR A O 1
ATOM 1210 N N . SER A 1 171 ? 9.731 -18.296 -10.712 1.00 88.94 171 SER A N 1
ATOM 1211 C CA . SER A 1 171 ? 8.825 -17.254 -10.224 1.00 88.94 171 SER A CA 1
ATOM 1212 C C . SER A 1 171 ? 9.356 -16.638 -8.928 1.00 88.94 171 SER A C 1
ATOM 1214 O O . SER A 1 171 ? 9.370 -17.278 -7.871 1.00 88.94 171 SER A O 1
ATOM 1216 N N . TRP A 1 172 ? 9.796 -15.387 -9.004 1.00 89.75 172 TRP A N 1
ATOM 1217 C CA . TRP A 1 172 ? 10.276 -14.594 -7.882 1.00 89.75 172 TRP A CA 1
ATOM 1218 C C . TRP A 1 172 ? 9.166 -13.694 -7.334 1.00 89.75 172 TRP A C 1
ATOM 1220 O O . TRP A 1 172 ? 8.585 -12.903 -8.064 1.00 89.75 172 TRP A O 1
ATOM 1230 N N . ASN A 1 173 ? 8.897 -13.772 -6.029 1.00 86.31 173 ASN A N 1
ATOM 1231 C CA . ASN A 1 173 ? 8.073 -12.770 -5.348 1.00 86.31 173 ASN A CA 1
ATOM 1232 C C . ASN A 1 173 ? 8.939 -11.537 -5.066 1.00 86.31 173 ASN A C 1
ATOM 1234 O O . ASN A 1 173 ? 9.798 -11.588 -4.178 1.00 86.31 173 ASN A O 1
ATOM 1238 N N . VAL A 1 174 ? 8.724 -10.458 -5.816 1.00 87.81 174 VAL A N 1
ATOM 1239 C CA . VAL A 1 174 ? 9.472 -9.206 -5.674 1.00 87.81 174 VAL A CA 1
ATOM 1240 C C . VAL A 1 174 ? 9.156 -8.602 -4.300 1.00 87.81 174 VAL A C 1
ATOM 1242 O O . VAL A 1 174 ? 7.981 -8.402 -3.992 1.00 87.81 174 VAL A O 1
ATOM 1245 N N . PRO A 1 175 ? 10.149 -8.316 -3.439 1.00 84.31 175 PRO A N 1
ATOM 1246 C CA . PRO A 1 175 ? 9.887 -7.678 -2.154 1.00 84.31 175 PRO A CA 1
ATOM 1247 C C . PRO A 1 175 ? 9.188 -6.321 -2.327 1.00 84.31 175 PRO A C 1
ATOM 1249 O O . PRO A 1 175 ? 9.543 -5.527 -3.196 1.00 84.31 175 PRO A O 1
ATOM 1252 N N . SER A 1 176 ? 8.174 -6.061 -1.501 1.00 78.62 176 SER A N 1
ATOM 1253 C CA . SER A 1 176 ? 7.307 -4.877 -1.607 1.00 78.62 176 SER A CA 1
ATOM 1254 C C . SER A 1 176 ? 7.983 -3.564 -1.200 1.00 78.62 176 SER A C 1
ATOM 1256 O O . SER A 1 176 ? 7.426 -2.494 -1.412 1.00 78.62 176 SER A O 1
ATOM 1258 N N . ASP A 1 177 ? 9.147 -3.637 -0.558 1.00 76.69 177 ASP A N 1
ATOM 1259 C CA . ASP A 1 177 ? 9.952 -2.499 -0.116 1.00 76.69 177 ASP A CA 1
ATOM 1260 C C . ASP A 1 177 ? 11.026 -2.078 -1.132 1.00 76.69 177 ASP A C 1
ATOM 1262 O O . ASP A 1 177 ? 11.710 -1.078 -0.907 1.00 76.69 177 ASP A O 1
ATOM 1266 N N . LEU A 1 178 ? 11.170 -2.803 -2.249 1.00 80.81 178 LEU A N 1
ATOM 1267 C CA . LEU A 1 178 ? 12.068 -2.416 -3.336 1.00 80.81 178 LEU A CA 1
ATOM 1268 C C . LEU A 1 178 ? 11.479 -1.285 -4.180 1.00 80.81 178 LEU A C 1
ATOM 1270 O O . LEU A 1 178 ? 10.271 -1.202 -4.401 1.00 80.81 178 LEU A O 1
ATOM 1274 N N . SER A 1 179 ? 12.360 -0.425 -4.680 1.00 83.25 179 SER A N 1
ATOM 1275 C CA . SER A 1 179 ? 12.025 0.634 -5.626 1.00 83.25 179 SER A CA 1
ATOM 1276 C C . SER A 1 179 ? 13.260 1.084 -6.403 1.00 83.25 179 SER A C 1
ATOM 1278 O O . SER A 1 179 ? 14.393 0.925 -5.943 1.00 83.25 179 SER A O 1
ATOM 1280 N N . GLY A 1 180 ? 13.029 1.666 -7.577 1.00 82.44 180 GLY A N 1
ATOM 1281 C CA . GLY A 1 180 ? 14.072 2.160 -8.465 1.00 82.44 180 GLY A CA 1
ATOM 1282 C C . GLY A 1 180 ? 14.762 1.059 -9.270 1.00 82.44 180 GLY A C 1
ATOM 1283 O O . GLY A 1 180 ? 14.310 -0.083 -9.332 1.00 82.44 180 GLY A O 1
ATOM 1284 N N . LEU A 1 181 ? 15.862 1.429 -9.924 1.00 87.06 181 LEU A N 1
ATOM 1285 C CA . LEU A 1 181 ? 16.644 0.514 -10.753 1.00 87.06 181 LEU A CA 1
ATOM 1286 C C . LEU A 1 181 ? 17.367 -0.518 -9.886 1.00 87.06 181 LEU A C 1
ATOM 1288 O O . LEU A 1 181 ? 18.111 -0.154 -8.973 1.00 87.06 181 LEU A O 1
ATOM 1292 N N . ILE A 1 182 ? 17.172 -1.796 -10.205 1.00 90.88 182 ILE A N 1
ATOM 1293 C CA . ILE A 1 182 ? 17.898 -2.910 -9.594 1.00 90.88 182 ILE A CA 1
ATOM 1294 C C . ILE A 1 182 ? 18.539 -3.776 -10.678 1.00 90.88 182 ILE A C 1
ATOM 1296 O O . ILE A 1 182 ? 17.996 -3.935 -11.770 1.00 90.88 182 ILE A O 1
ATOM 1300 N N . GLU A 1 183 ? 19.673 -4.391 -10.358 1.00 93.88 183 GLU A N 1
ATOM 1301 C CA . GLU A 1 183 ? 20.333 -5.365 -11.230 1.00 93.88 183 GLU A CA 1
ATOM 1302 C C . GLU A 1 183 ? 20.022 -6.786 -10.748 1.00 93.88 183 GLU A C 1
ATOM 1304 O O . GLU A 1 183 ? 20.325 -7.135 -9.607 1.00 93.88 183 GLU A O 1
ATOM 1309 N N . ILE A 1 184 ? 19.445 -7.620 -11.612 1.00 94.44 184 ILE A N 1
ATOM 1310 C CA . ILE A 1 184 ? 19.325 -9.066 -11.409 1.00 94.44 184 ILE A CA 1
ATOM 1311 C C . ILE A 1 184 ? 20.526 -9.741 -12.061 1.00 94.44 184 ILE A C 1
ATOM 1313 O O . ILE A 1 184 ? 20.871 -9.464 -13.205 1.00 94.44 184 ILE A O 1
ATOM 1317 N N . GLN A 1 185 ? 21.139 -10.676 -11.343 1.00 94.75 185 GLN A N 1
ATOM 1318 C CA . GLN A 1 185 ? 22.258 -11.475 -11.816 1.00 94.75 185 GLN A CA 1
ATOM 1319 C C . GLN A 1 185 ? 21.909 -12.961 -11.781 1.00 94.75 185 GLN A C 1
ATOM 1321 O O . GLN A 1 185 ? 21.451 -13.478 -10.758 1.00 94.75 185 GLN A O 1
ATOM 1326 N N . ALA A 1 186 ? 22.207 -13.653 -12.880 1.00 94.06 186 ALA A N 1
ATOM 1327 C CA . ALA A 1 186 ? 22.134 -15.101 -12.988 1.00 94.06 186 ALA A CA 1
ATOM 1328 C C . ALA A 1 186 ? 23.541 -15.697 -13.102 1.00 94.06 186 ALA A C 1
ATOM 1330 O O . ALA A 1 186 ? 24.275 -15.440 -14.055 1.00 94.06 186 ALA A O 1
ATOM 1331 N N . GLN A 1 187 ? 23.919 -16.536 -12.138 1.00 94.31 187 GLN A N 1
ATOM 1332 C CA . GLN A 1 187 ? 25.210 -17.219 -12.098 1.00 94.31 187 GLN A CA 1
ATOM 1333 C C . GLN A 1 187 ? 25.024 -18.716 -12.365 1.00 94.31 187 GLN A C 1
ATOM 1335 O O . GLN A 1 187 ? 24.541 -19.467 -11.518 1.00 94.31 187 GLN A O 1
ATOM 1340 N N . ALA A 1 188 ? 25.498 -19.181 -13.518 1.00 91.62 188 ALA A N 1
ATOM 1341 C CA . ALA A 1 188 ? 25.567 -20.597 -13.854 1.00 91.62 188 ALA A CA 1
ATOM 1342 C C . ALA A 1 188 ? 26.743 -21.288 -13.148 1.00 91.62 188 ALA A C 1
ATOM 1344 O O . ALA A 1 188 ? 27.877 -20.800 -13.199 1.00 91.62 188 ALA A O 1
ATOM 1345 N N . LYS A 1 189 ? 26.492 -22.447 -12.528 1.00 89.44 189 LYS A N 1
ATOM 1346 C CA . LYS A 1 189 ? 27.471 -23.210 -11.738 1.00 89.44 189 LYS A CA 1
ATOM 1347 C C . LYS A 1 189 ? 27.595 -24.665 -12.177 1.00 89.44 189 LYS A C 1
ATOM 1349 O O . LYS A 1 189 ? 26.639 -25.266 -12.667 1.00 89.44 189 LYS A O 1
ATOM 1354 N N . ASP A 1 190 ? 28.776 -25.244 -11.973 1.00 88.44 190 ASP A N 1
ATOM 1355 C CA . ASP A 1 190 ? 29.025 -26.673 -12.187 1.00 88.44 190 ASP A CA 1
ATOM 1356 C C . ASP A 1 190 ? 28.534 -27.551 -11.018 1.00 88.44 190 ASP A C 1
ATOM 1358 O O . ASP A 1 190 ? 28.055 -27.067 -9.993 1.00 88.44 190 ASP A O 1
ATOM 1362 N N . SER A 1 191 ? 28.672 -28.876 -11.140 1.00 85.12 191 SER A N 1
ATOM 1363 C CA . SER A 1 191 ? 28.289 -29.823 -10.076 1.00 85.12 191 SER A CA 1
ATOM 1364 C C . SER A 1 191 ? 29.109 -29.691 -8.781 1.00 85.12 191 SER A C 1
ATOM 1366 O O . SER A 1 191 ? 28.749 -30.287 -7.769 1.00 85.12 191 SER A O 1
ATOM 1368 N N . GLY A 1 192 ? 30.239 -28.979 -8.820 1.00 80.75 192 GLY A N 1
ATOM 1369 C CA . GLY A 1 192 ? 31.084 -28.662 -7.668 1.00 80.75 192 GLY A CA 1
ATOM 1370 C C . GLY A 1 192 ? 30.801 -27.285 -7.057 1.00 80.75 192 GLY A C 1
ATOM 1371 O O . GLY A 1 192 ? 31.429 -26.945 -6.054 1.00 80.75 192 GLY A O 1
ATOM 1372 N N . GLY A 1 193 ? 29.872 -26.510 -7.630 1.00 78.50 193 GLY A N 1
ATOM 1373 C CA . GLY A 1 193 ? 29.501 -25.166 -7.188 1.00 78.50 193 GLY A CA 1
ATOM 1374 C C . GLY A 1 193 ? 30.401 -24.041 -7.712 1.00 78.50 193 GLY A C 1
ATOM 1375 O O . GLY A 1 193 ? 30.276 -22.909 -7.241 1.00 78.50 193 GLY A O 1
ATOM 1376 N N . ALA A 1 194 ? 31.305 -24.312 -8.660 1.00 84.88 194 ALA A N 1
ATOM 1377 C CA . ALA A 1 194 ? 32.134 -23.277 -9.275 1.00 84.88 194 ALA A CA 1
ATOM 1378 C C . ALA A 1 194 ? 31.324 -22.470 -10.302 1.00 84.88 194 ALA A C 1
ATOM 1380 O O . ALA A 1 194 ? 30.633 -23.054 -11.134 1.00 84.88 194 ALA A O 1
ATOM 1381 N N . GLY A 1 195 ? 31.424 -21.136 -10.257 1.00 87.44 195 GLY A N 1
ATOM 1382 C CA . GLY A 1 195 ? 30.807 -20.244 -11.244 1.00 87.44 195 GLY A CA 1
ATOM 1383 C C . GLY A 1 195 ? 31.458 -20.399 -12.619 1.00 87.44 195 GLY A C 1
ATOM 1384 O O . GLY A 1 195 ? 32.680 -20.310 -12.741 1.00 87.44 195 GLY A O 1
ATOM 1385 N N . LEU A 1 196 ? 30.642 -20.655 -13.638 1.00 87.25 196 LEU A N 1
ATOM 1386 C CA . LEU A 1 196 ? 31.072 -20.930 -15.009 1.00 87.25 196 LEU A CA 1
ATOM 1387 C C . LEU A 1 196 ? 30.727 -19.803 -15.987 1.00 87.25 196 LEU A C 1
ATOM 1389 O O . LEU A 1 196 ? 31.519 -19.517 -16.882 1.00 87.25 196 LEU A O 1
ATOM 1393 N N . ALA A 1 197 ? 29.558 -19.186 -15.824 1.00 89.75 197 ALA A N 1
ATOM 1394 C CA . ALA A 1 197 ? 29.079 -18.077 -16.643 1.00 89.75 197 ALA A CA 1
ATOM 1395 C C . ALA A 1 197 ? 28.129 -17.205 -15.822 1.00 89.75 197 ALA A C 1
ATOM 1397 O O . ALA A 1 197 ? 27.461 -17.715 -14.921 1.00 89.75 197 ALA A O 1
ATOM 1398 N N . THR A 1 198 ? 28.090 -15.913 -16.123 1.00 92.50 198 THR A N 1
ATOM 1399 C CA . THR A 1 198 ? 27.195 -14.956 -15.475 1.00 92.50 198 THR A CA 1
ATOM 1400 C C . THR A 1 198 ? 26.524 -14.102 -16.529 1.00 92.50 198 THR A C 1
ATOM 1402 O O . THR A 1 198 ? 27.147 -13.812 -17.551 1.00 92.50 198 THR A O 1
ATOM 1405 N N . ASP A 1 199 ? 25.306 -13.683 -16.232 1.00 92.12 199 ASP A N 1
ATOM 1406 C CA . ASP A 1 199 ? 24.595 -12.658 -16.979 1.00 92.12 199 ASP A CA 1
ATOM 1407 C C . ASP A 1 199 ? 23.874 -11.715 -16.019 1.00 92.12 199 ASP A C 1
ATOM 1409 O O . ASP A 1 199 ? 23.591 -12.104 -14.878 1.00 92.12 199 ASP A O 1
ATOM 1413 N N . THR A 1 200 ? 23.639 -10.480 -16.456 1.00 92.94 200 THR A N 1
ATOM 1414 C CA . THR A 1 200 ? 22.929 -9.471 -15.671 1.00 92.94 200 THR A CA 1
ATOM 1415 C C . THR A 1 200 ? 21.894 -8.739 -16.507 1.00 92.94 200 THR A C 1
ATOM 1417 O O . THR A 1 200 ? 22.084 -8.486 -17.695 1.00 92.94 200 THR A O 1
ATOM 1420 N N . VAL A 1 201 ? 20.794 -8.370 -15.860 1.00 91.12 201 VAL A N 1
ATOM 1421 C CA . VAL A 1 201 ? 19.760 -7.519 -16.436 1.00 91.12 201 VAL A CA 1
ATOM 1422 C C . VAL A 1 201 ? 19.367 -6.453 -15.424 1.00 91.12 201 VAL A C 1
ATOM 1424 O O . VAL A 1 201 ? 19.151 -6.744 -14.250 1.00 91.12 201 VAL A O 1
ATOM 1427 N N . GLU A 1 202 ? 19.303 -5.206 -15.875 1.00 92.25 202 GLU A N 1
ATOM 1428 C CA . GLU A 1 202 ? 18.782 -4.099 -15.077 1.00 92.25 202 GLU A CA 1
ATOM 1429 C C . GLU A 1 202 ? 17.277 -3.992 -15.314 1.00 92.25 202 GLU A C 1
ATOM 1431 O O . GLU A 1 202 ? 16.842 -4.023 -16.463 1.00 92.25 202 GLU A O 1
ATOM 1436 N N . ILE A 1 203 ? 16.490 -3.867 -14.251 1.00 87.62 203 ILE A N 1
ATOM 1437 C CA . ILE A 1 203 ? 15.045 -3.628 -14.314 1.00 87.62 203 ILE A CA 1
ATOM 1438 C C . ILE A 1 203 ? 14.678 -2.446 -13.427 1.00 87.62 203 ILE A C 1
ATOM 1440 O O . ILE A 1 203 ? 15.382 -2.135 -12.465 1.00 87.62 203 ILE A O 1
ATOM 1444 N N . GLU A 1 204 ? 13.564 -1.794 -13.731 1.00 87.56 204 GLU A N 1
ATOM 1445 C CA . GLU A 1 204 ? 13.021 -0.736 -12.887 1.00 87.56 204 GLU A CA 1
ATOM 1446 C C . GLU A 1 204 ? 11.937 -1.327 -11.991 1.00 87.56 204 GLU A C 1
ATOM 1448 O O . GLU A 1 204 ? 10.878 -1.739 -12.462 1.00 87.56 204 GLU A O 1
ATOM 1453 N N . ILE A 1 205 ? 12.196 -1.379 -10.683 1.00 84.31 205 ILE A N 1
ATOM 1454 C CA . ILE A 1 205 ? 11.136 -1.662 -9.727 1.00 84.31 205 ILE A CA 1
ATOM 1455 C C . ILE A 1 205 ? 10.360 -0.380 -9.515 1.00 84.31 205 ILE A C 1
ATOM 1457 O O . ILE A 1 205 ? 10.815 0.563 -8.860 1.00 84.31 205 ILE A O 1
ATOM 1461 N N . VAL A 1 206 ? 9.152 -0.369 -10.046 1.00 73.06 206 VAL A N 1
ATOM 1462 C CA . VAL A 1 206 ? 8.176 0.625 -9.655 1.00 73.06 206 VAL A CA 1
ATOM 1463 C C . VAL A 1 206 ? 7.706 0.156 -8.290 1.00 73.06 206 VAL A C 1
ATOM 1465 O O . VAL A 1 206 ? 7.086 -0.900 -8.156 1.00 73.06 206 VAL A O 1
ATOM 1468 N N . SER A 1 207 ? 8.062 0.896 -7.234 1.00 65.94 207 SER A N 1
ATOM 1469 C CA . SER A 1 207 ? 7.315 0.740 -5.987 1.00 65.94 207 SER A CA 1
ATOM 1470 C C . SER A 1 207 ? 5.849 0.810 -6.367 1.00 65.94 207 SER A C 1
ATOM 1472 O O . SER A 1 207 ? 5.507 1.684 -7.163 1.00 65.94 207 SER A O 1
ATOM 1474 N N . LEU A 1 208 ? 4.997 -0.036 -5.794 1.00 52.91 208 LEU A N 1
ATOM 1475 C CA . LEU A 1 208 ? 3.585 0.307 -5.721 1.00 52.91 208 LEU A CA 1
ATOM 1476 C C . LEU A 1 208 ? 3.503 1.658 -4.976 1.00 52.91 208 LEU A C 1
ATOM 1478 O O . LEU A 1 208 ? 3.321 1.716 -3.763 1.00 52.91 208 LEU A O 1
ATOM 1482 N N . GLU A 1 209 ? 3.676 2.778 -5.685 1.00 45.91 209 GLU A N 1
ATOM 1483 C CA . GLU A 1 209 ? 2.794 3.902 -5.462 1.00 45.91 209 GLU A CA 1
ATOM 1484 C C . GLU A 1 209 ? 1.427 3.271 -5.615 1.00 45.91 209 GLU A C 1
ATOM 1486 O O . GLU A 1 209 ? 1.185 2.608 -6.619 1.00 45.91 209 GLU A O 1
ATOM 1491 N N . LEU A 1 210 ? 0.611 3.349 -4.568 1.00 42.94 210 LEU A N 1
ATOM 1492 C CA . LEU A 1 210 ? -0.738 2.814 -4.569 1.00 42.94 210 LEU A CA 1
ATOM 1493 C C . LEU A 1 210 ? -1.475 3.325 -5.822 1.00 42.94 210 LEU A C 1
ATOM 1495 O O . LEU A 1 210 ? -2.126 4.371 -5.779 1.00 42.94 210 LEU A O 1
ATOM 1499 N N . VAL A 1 211 ? -1.400 2.604 -6.943 1.00 34.22 211 VAL A N 1
ATOM 1500 C CA . VAL A 1 211 ? -2.294 2.765 -8.086 1.00 34.22 211 VAL A CA 1
ATOM 1501 C C . VAL A 1 211 ? -3.575 2.078 -7.640 1.00 34.22 211 VAL A C 1
ATOM 1503 O O . VAL A 1 211 ? -3.841 0.920 -7.939 1.00 34.22 211 VAL A O 1
ATOM 1506 N N . GLY A 1 212 ? -4.294 2.795 -6.782 1.00 38.84 212 GLY A N 1
ATOM 1507 C CA . GLY A 1 212 ? -5.360 2.247 -5.955 1.00 38.84 212 GLY A CA 1
ATOM 1508 C C . GLY A 1 212 ? -5.942 3.234 -4.944 1.00 38.84 212 GLY A C 1
ATOM 1509 O O . GLY A 1 212 ? -7.078 3.044 -4.518 1.00 38.84 212 GLY A O 1
ATOM 1510 N N . GLN A 1 213 ? -5.265 4.344 -4.611 1.00 43.38 213 GLN A N 1
ATOM 1511 C CA . GLN A 1 213 ? -5.979 5.434 -3.945 1.00 43.38 213 GLN A CA 1
ATOM 1512 C C . GLN A 1 213 ? -6.796 6.216 -4.969 1.00 43.38 213 GLN A C 1
ATOM 1514 O O . GLN A 1 213 ? -6.255 7.005 -5.744 1.00 43.38 213 GLN A O 1
ATOM 1519 N N . GLU A 1 214 ? -8.119 6.039 -4.926 1.00 44.56 214 GLU A N 1
ATOM 1520 C CA . GLU A 1 214 ? -9.058 7.087 -5.334 1.00 44.56 214 GLU A CA 1
ATOM 1521 C C . GLU A 1 214 ? -8.476 8.449 -4.908 1.00 44.56 214 GLU A C 1
ATOM 1523 O O . GLU A 1 214 ? -8.083 8.590 -3.741 1.00 44.56 214 GLU A O 1
ATOM 1528 N N . PRO A 1 215 ? -8.356 9.442 -5.814 1.00 49.81 215 PRO A N 1
ATOM 1529 C CA . PRO A 1 215 ? -7.779 10.729 -5.459 1.00 49.81 215 PRO A CA 1
ATOM 1530 C C . PRO A 1 215 ? -8.519 11.258 -4.238 1.00 49.81 215 PRO A C 1
ATOM 1532 O O . PRO A 1 215 ? -9.746 11.379 -4.263 1.00 49.81 215 PRO A O 1
ATOM 1535 N N . SER A 1 216 ? -7.781 11.533 -3.160 1.00 59.31 216 SER A N 1
ATOM 1536 C CA . SER A 1 216 ? -8.376 11.943 -1.892 1.00 59.31 216 SER A CA 1
ATOM 1537 C C . SER A 1 216 ? -9.261 13.166 -2.129 1.00 59.31 216 SER A C 1
ATOM 1539 O O . SER A 1 216 ? -8.768 14.273 -2.336 1.00 59.31 216 SER A O 1
ATOM 1541 N N . THR A 1 217 ? -10.582 12.999 -2.116 1.00 68.38 217 THR A N 1
ATOM 1542 C CA . THR A 1 217 ? -11.488 14.143 -2.217 1.00 68.38 217 THR A CA 1
ATOM 1543 C C . THR A 1 217 ? -11.562 14.810 -0.855 1.00 68.38 217 THR A C 1
ATOM 1545 O O . THR A 1 217 ? -11.875 14.148 0.137 1.00 68.38 217 THR A O 1
ATOM 1548 N N . LEU A 1 218 ? -11.286 16.112 -0.800 1.00 78.38 218 LEU A N 1
ATOM 1549 C CA . LEU A 1 218 ? -11.432 16.875 0.434 1.00 78.38 218 LEU A CA 1
ATOM 1550 C C . LEU A 1 218 ? -12.915 17.099 0.736 1.00 78.38 218 LEU A C 1
ATOM 1552 O O . LEU A 1 218 ? -13.666 17.609 -0.102 1.00 78.38 218 LEU A O 1
ATOM 1556 N N . THR A 1 219 ? -13.334 16.748 1.945 1.00 83.00 219 THR A N 1
ATOM 1557 C CA . THR A 1 219 ? -14.663 17.094 2.448 1.00 83.00 219 THR A CA 1
ATOM 1558 C C . THR A 1 219 ? -14.749 18.604 2.729 1.00 83.00 219 THR A C 1
ATOM 1560 O O . THR A 1 219 ? -13.726 19.272 2.909 1.00 83.00 219 THR A O 1
ATOM 1563 N N . PRO A 1 220 ? -15.959 19.191 2.801 1.00 83.00 220 PRO A N 1
ATOM 1564 C CA . PRO A 1 220 ? -16.111 20.601 3.164 1.00 83.00 220 PRO A CA 1
ATOM 1565 C C . PRO A 1 220 ? -15.470 20.965 4.512 1.00 83.00 220 PRO A C 1
ATOM 1567 O O . PRO A 1 220 ? -14.918 22.054 4.644 1.00 83.00 220 PRO A O 1
ATOM 1570 N N . GLU A 1 221 ? -15.512 20.050 5.485 1.00 83.38 221 GLU A N 1
ATOM 1571 C CA . GLU A 1 221 ? -14.910 20.234 6.812 1.00 83.38 221 GLU A CA 1
ATOM 1572 C C . GLU A 1 221 ? -13.378 20.249 6.736 1.00 83.38 221 GLU A C 1
ATOM 1574 O O . GLU A 1 221 ? -12.729 21.068 7.383 1.00 83.38 221 GLU A O 1
ATOM 1579 N N . GLU A 1 222 ? -12.790 19.406 5.885 1.00 85.31 222 GLU A N 1
ATOM 1580 C CA . GLU A 1 222 ? -11.342 19.368 5.662 1.00 85.31 222 GLU A CA 1
ATOM 1581 C C . GLU A 1 222 ? -10.833 20.644 4.981 1.00 85.31 222 GLU A C 1
ATOM 1583 O O . GLU A 1 222 ? -9.784 21.173 5.352 1.00 85.31 222 GLU A O 1
ATOM 1588 N N . ILE A 1 223 ? -11.604 21.188 4.033 1.00 84.62 223 ILE A N 1
ATOM 1589 C CA . ILE A 1 223 ? -11.299 22.475 3.393 1.00 84.62 223 ILE A CA 1
ATOM 1590 C C . ILE A 1 223 ? -11.377 23.617 4.413 1.00 84.62 223 ILE A C 1
ATOM 1592 O O . ILE A 1 223 ? -10.504 24.486 4.427 1.00 84.62 223 ILE A O 1
ATOM 1596 N N . GLU A 1 224 ? -12.397 23.629 5.280 1.00 86.06 224 GLU A N 1
ATOM 1597 C CA . GLU A 1 224 ? -12.520 24.628 6.352 1.00 86.06 224 GLU A CA 1
ATOM 1598 C C . GLU A 1 224 ? -11.359 24.531 7.349 1.00 86.06 224 GLU A C 1
ATOM 1600 O O . GLU A 1 224 ? -10.827 25.553 7.789 1.00 86.06 224 GLU A O 1
ATOM 1605 N N . ALA A 1 225 ? -10.909 23.311 7.642 1.00 84.06 225 ALA A N 1
ATOM 1606 C CA . ALA A 1 225 ? -9.735 23.066 8.463 1.00 84.06 225 ALA A CA 1
ATOM 1607 C C . ALA A 1 225 ? -8.404 23.404 7.767 1.00 84.06 225 ALA A C 1
ATOM 1609 O O . ALA A 1 225 ? -7.357 23.331 8.408 1.00 84.06 225 ALA A O 1
ATOM 1610 N N . GLY A 1 226 ? -8.429 23.796 6.488 1.00 85.12 226 GLY A N 1
ATOM 1611 C CA . GLY A 1 226 ? -7.262 24.222 5.718 1.00 85.12 226 GLY A CA 1
ATOM 1612 C C . GLY A 1 226 ? -6.409 23.078 5.169 1.00 85.12 226 GLY A C 1
ATOM 1613 O O . GLY A 1 226 ? -5.259 23.318 4.803 1.00 85.12 226 GLY A O 1
ATOM 1614 N N . ILE A 1 227 ? -6.935 21.852 5.117 1.00 89.31 227 ILE A N 1
ATOM 1615 C CA . ILE A 1 227 ? -6.241 20.715 4.504 1.00 89.31 227 ILE A CA 1
ATOM 1616 C C . ILE A 1 227 ? -6.129 20.950 2.996 1.00 89.31 227 ILE A C 1
ATOM 1618 O O . ILE A 1 227 ? -7.054 21.438 2.344 1.00 89.31 227 ILE A O 1
ATOM 1622 N N . THR A 1 228 ? -4.974 20.597 2.441 1.00 88.12 228 THR A N 1
ATOM 1623 C CA . THR A 1 228 ? -4.685 20.676 1.003 1.00 88.12 228 THR A CA 1
ATOM 1624 C C . THR A 1 228 ? -4.305 19.305 0.457 1.00 88.12 228 THR A C 1
ATOM 1626 O O . THR A 1 228 ? -4.110 18.372 1.231 1.00 88.12 228 THR A O 1
ATOM 1629 N N . LEU A 1 229 ? -4.226 19.171 -0.867 1.00 85.69 229 LEU A N 1
ATOM 1630 C CA . LEU A 1 229 ? -3.667 17.987 -1.515 1.00 85.69 229 LEU A CA 1
ATOM 1631 C C . LEU A 1 229 ? -2.271 18.314 -2.038 1.00 85.69 229 LEU A C 1
ATOM 1633 O O . LEU A 1 229 ? -2.069 19.401 -2.587 1.00 85.69 229 LEU A O 1
ATOM 1637 N N . ASP A 1 230 ? -1.325 17.397 -1.863 1.00 80.94 230 ASP A N 1
ATOM 1638 C CA . ASP A 1 230 ? -0.006 17.506 -2.483 1.00 80.94 230 ASP A CA 1
ATOM 1639 C C . ASP A 1 230 ? 0.007 16.993 -3.933 1.00 80.94 230 ASP A C 1
ATOM 1641 O O . ASP A 1 230 ? -1.021 16.603 -4.490 1.00 80.94 230 ASP A O 1
ATOM 1645 N N . GLU A 1 231 ? 1.185 17.011 -4.56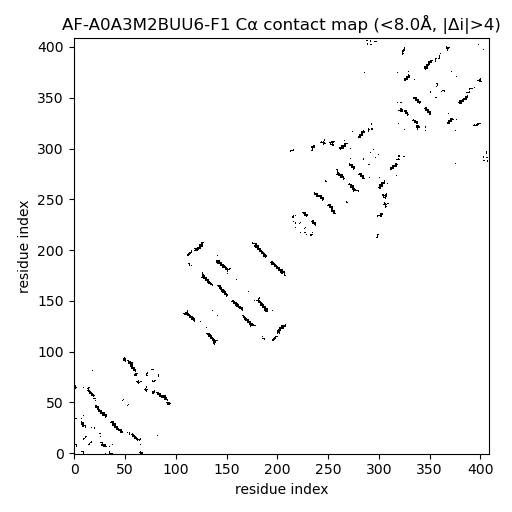0 1.00 75.12 231 GLU A N 1
ATOM 1646 C CA . GLU A 1 231 ? 1.378 16.544 -5.941 1.00 75.12 231 GLU A CA 1
ATOM 1647 C C . GLU A 1 231 ? 1.029 15.057 -6.126 1.00 75.12 231 GLU A C 1
ATOM 1649 O O . GLU A 1 231 ? 0.651 14.661 -7.223 1.00 75.12 231 GLU A O 1
ATOM 1654 N N . ALA A 1 232 ? 1.087 14.262 -5.052 1.00 73.06 232 ALA A N 1
ATOM 1655 C CA . ALA A 1 232 ? 0.710 12.851 -5.031 1.00 73.06 232 ALA A CA 1
ATOM 1656 C C . ALA A 1 232 ? -0.768 12.632 -4.642 1.00 73.06 232 ALA A C 1
ATOM 1658 O O . ALA A 1 232 ? -1.188 11.501 -4.411 1.00 73.06 232 ALA A O 1
ATOM 1659 N N . GLY A 1 233 ? -1.569 13.698 -4.527 1.00 77.38 233 GLY A N 1
ATOM 1660 C CA . GLY A 1 233 ? -2.987 13.607 -4.171 1.00 77.38 233 GLY A CA 1
ATOM 1661 C C . GLY A 1 233 ? -3.255 13.234 -2.709 1.00 77.38 233 GLY A C 1
ATOM 1662 O O . GLY A 1 233 ? -4.369 12.824 -2.382 1.00 77.38 233 GLY A O 1
ATOM 1663 N N . ARG A 1 234 ? -2.267 13.378 -1.817 1.00 82.75 234 ARG A N 1
ATOM 1664 C CA . ARG A 1 234 ? -2.382 13.059 -0.387 1.00 82.75 234 ARG A CA 1
ATOM 1665 C C . ARG A 1 234 ? -2.867 14.270 0.397 1.00 82.75 234 ARG A C 1
ATOM 1667 O O . ARG A 1 234 ? -2.457 15.397 0.124 1.00 82.75 234 ARG A O 1
ATOM 1674 N N . LYS A 1 235 ? -3.694 14.043 1.419 1.00 90.19 235 LYS A N 1
ATOM 1675 C CA . LYS A 1 235 ? -4.159 15.100 2.330 1.00 90.19 235 LYS A CA 1
ATOM 1676 C C . LYS A 1 235 ? -3.001 15.615 3.180 1.00 90.19 235 LYS A C 1
ATOM 1678 O O . LYS A 1 235 ? -2.364 14.837 3.880 1.00 90.19 235 LYS A O 1
ATOM 1683 N N . VAL A 1 236 ? -2.754 16.921 3.175 1.00 91.00 236 VAL A N 1
ATOM 1684 C CA . VAL A 1 236 ? -1.690 17.577 3.947 1.00 91.00 236 VAL A CA 1
ATOM 1685 C C . VAL A 1 236 ? -2.285 18.626 4.874 1.00 91.00 236 VAL A C 1
ATOM 1687 O O . VAL A 1 236 ? -3.064 19.485 4.452 1.00 91.00 236 VAL A O 1
ATOM 1690 N N . ALA A 1 237 ? -1.893 18.563 6.145 1.00 92.38 237 ALA A N 1
ATOM 1691 C CA . ALA A 1 237 ? -2.301 19.523 7.160 1.00 92.38 237 ALA A CA 1
ATOM 1692 C C . ALA A 1 237 ? -1.692 20.918 6.907 1.00 92.38 237 ALA A C 1
ATOM 1694 O O . ALA A 1 237 ? -0.523 21.018 6.520 1.00 92.38 237 ALA A O 1
ATOM 1695 N N . PRO A 1 238 ? -2.427 22.010 7.185 1.00 92.12 238 PRO A N 1
ATOM 1696 C CA . PRO A 1 238 ? -1.907 23.360 6.994 1.00 92.12 238 PRO A CA 1
ATOM 1697 C C . PRO A 1 238 ? -0.767 23.677 7.965 1.00 92.12 238 PRO A C 1
ATOM 1699 O O . PRO A 1 238 ? -0.745 23.210 9.103 1.00 92.12 238 PRO A O 1
ATOM 1702 N N . GLY A 1 239 ? 0.161 24.529 7.537 1.00 90.44 239 GLY A N 1
ATOM 1703 C CA . GLY A 1 239 ? 1.224 25.056 8.389 1.00 90.44 239 GLY A CA 1
ATOM 1704 C C . GLY A 1 239 ? 0.709 26.052 9.434 1.00 90.44 239 GLY A C 1
ATOM 1705 O O . GLY A 1 239 ? -0.248 26.794 9.205 1.00 90.44 239 GLY A O 1
ATOM 1706 N N . THR A 1 240 ? 1.346 26.080 10.604 1.00 89.88 240 THR A N 1
ATOM 1707 C CA . THR A 1 240 ? 1.040 27.047 11.677 1.00 89.88 240 THR A CA 1
ATOM 1708 C C . THR A 1 240 ? 1.816 28.364 11.556 1.00 89.88 240 THR A C 1
ATOM 1710 O O . THR A 1 240 ? 1.564 29.299 12.318 1.00 89.88 240 THR A O 1
ATOM 1713 N N . GLY A 1 241 ? 2.799 28.448 10.656 1.00 87.44 241 GLY A N 1
ATOM 1714 C CA . GLY A 1 241 ? 3.795 29.518 10.591 1.00 87.44 241 GLY A CA 1
ATOM 1715 C C . GLY A 1 241 ? 4.881 29.440 11.672 1.00 87.44 241 GLY A C 1
ATOM 1716 O O . GLY A 1 241 ? 5.758 30.305 11.725 1.00 87.44 241 GLY A O 1
ATOM 1717 N N . VAL A 1 242 ? 4.835 28.435 12.554 1.00 91.88 242 VAL A N 1
ATOM 1718 C CA . VAL A 1 242 ? 5.824 28.202 13.615 1.00 91.88 242 VAL A CA 1
ATOM 1719 C C . VAL A 1 242 ? 6.739 27.058 13.201 1.00 91.88 242 VAL A C 1
ATOM 1721 O O . VAL A 1 242 ? 6.268 26.032 12.730 1.00 91.88 242 VAL A O 1
ATOM 1724 N N . PHE A 1 243 ? 8.044 27.212 13.413 1.00 92.50 243 PHE A N 1
ATOM 1725 C CA . PHE A 1 243 ? 9.039 26.200 13.061 1.00 92.50 243 PHE A CA 1
ATOM 1726 C C . PHE A 1 243 ? 9.536 25.451 14.299 1.00 92.50 243 PHE A C 1
ATOM 1728 O O . PHE A 1 243 ? 9.726 26.046 15.364 1.00 92.50 243 PHE A O 1
ATOM 1735 N N . GLY A 1 244 ? 9.772 24.153 14.143 1.00 90.31 244 GLY A N 1
ATOM 1736 C CA . GLY A 1 244 ? 10.341 23.266 15.152 1.00 90.31 244 GLY A CA 1
ATOM 1737 C C . GLY A 1 244 ? 11.421 22.368 14.552 1.00 90.31 244 GLY A C 1
ATOM 1738 O O . GLY A 1 244 ? 11.593 22.309 13.339 1.00 90.31 244 GLY A O 1
ATOM 1739 N N . SER A 1 245 ? 12.172 21.674 15.403 1.00 89.50 245 SER A N 1
ATOM 1740 C CA . SER A 1 245 ? 13.151 20.683 14.946 1.00 89.50 245 SER A CA 1
ATOM 1741 C C . SER A 1 245 ? 12.485 19.322 14.766 1.00 89.50 245 SER A C 1
ATOM 1743 O O . SER A 1 245 ? 11.785 18.856 15.670 1.00 89.50 245 SER A O 1
ATOM 1745 N N . SER A 1 246 ? 12.737 18.669 13.634 1.00 88.00 246 SER A N 1
ATOM 1746 C CA . SER A 1 246 ? 12.312 17.293 13.389 1.00 88.00 246 SER A CA 1
ATOM 1747 C C . SER A 1 246 ? 12.972 16.344 14.398 1.00 88.00 246 SER A C 1
ATOM 1749 O O . SER A 1 246 ? 14.196 16.372 14.558 1.00 88.00 246 SER A O 1
ATOM 1751 N N . PRO A 1 247 ? 12.207 15.473 15.080 1.00 82.88 247 PRO A N 1
ATOM 1752 C CA . PRO A 1 247 ? 12.763 14.452 15.963 1.00 82.88 247 PRO A CA 1
ATOM 1753 C C . PRO A 1 247 ? 13.490 13.327 15.210 1.00 82.88 247 PRO A C 1
ATOM 1755 O O . PRO A 1 247 ? 14.157 12.524 15.860 1.00 82.88 247 PRO A O 1
ATOM 1758 N N . ILE A 1 248 ? 13.340 13.239 13.881 1.00 78.50 248 ILE A N 1
ATOM 1759 C CA . ILE A 1 248 ? 13.928 12.172 13.060 1.00 78.50 248 ILE A CA 1
ATOM 1760 C C . ILE A 1 248 ? 15.151 12.681 12.301 1.00 78.50 248 ILE A C 1
ATOM 1762 O O . ILE A 1 248 ? 16.227 12.102 12.425 1.00 78.50 248 ILE A O 1
ATOM 1766 N N . THR A 1 249 ? 15.010 13.776 11.556 1.00 80.69 249 THR A N 1
ATOM 1767 C CA . THR A 1 249 ? 16.090 14.316 10.715 1.00 80.69 249 THR A CA 1
ATOM 1768 C C . THR A 1 249 ? 16.940 15.358 11.445 1.00 80.69 249 THR A C 1
ATOM 1770 O O . THR A 1 249 ? 18.100 15.560 11.099 1.00 80.69 249 THR A O 1
ATOM 1773 N N . GLY A 1 250 ? 16.392 16.015 12.474 1.00 84.56 250 GLY A N 1
ATOM 1774 C CA . GLY A 1 250 ? 17.025 17.141 13.167 1.00 84.56 250 GLY A CA 1
ATOM 1775 C C . GLY A 1 250 ? 16.911 18.482 12.431 1.00 84.56 250 GLY A C 1
ATOM 1776 O O . GLY A 1 250 ? 17.275 19.515 12.999 1.00 84.56 250 GLY A O 1
ATOM 1777 N N . GLU A 1 251 ? 16.383 18.485 11.206 1.00 87.31 251 GLU A N 1
ATOM 1778 C CA . GLU A 1 251 ? 16.183 19.688 10.398 1.00 87.31 251 GLU A CA 1
ATOM 1779 C C . GLU A 1 251 ? 15.068 20.575 10.966 1.00 87.31 251 GLU A C 1
ATOM 1781 O O . GLU A 1 251 ? 14.207 20.132 11.729 1.00 87.31 251 GLU A O 1
ATOM 1786 N N . THR A 1 252 ? 15.104 21.863 10.623 1.00 91.69 252 THR A N 1
ATOM 1787 C CA . THR A 1 252 ? 14.045 22.801 11.020 1.00 91.69 252 THR A CA 1
ATOM 1788 C C . THR A 1 252 ? 12.909 22.751 10.008 1.00 91.69 252 THR A C 1
ATOM 1790 O O . THR A 1 252 ? 13.100 23.094 8.845 1.00 91.69 252 THR A O 1
ATOM 1793 N N . GLU A 1 253 ? 11.721 22.383 10.472 1.00 89.75 253 GLU A N 1
ATOM 1794 C CA . GLU A 1 253 ? 10.517 22.209 9.661 1.00 89.75 253 GLU A CA 1
ATOM 1795 C C . GLU A 1 253 ? 9.363 23.029 10.248 1.00 89.75 253 GLU A C 1
ATOM 1797 O O . GLU A 1 253 ? 9.324 23.319 11.448 1.00 89.75 253 GLU A O 1
ATOM 1802 N N . GLU A 1 254 ? 8.415 23.429 9.406 1.00 91.56 254 GLU A N 1
ATOM 1803 C CA . GLU A 1 254 ? 7.201 24.103 9.866 1.00 91.56 254 GLU A CA 1
ATOM 1804 C C . GLU A 1 254 ? 6.293 23.110 10.598 1.00 91.56 254 GLU A C 1
ATOM 1806 O O . GLU A 1 254 ? 6.078 22.003 10.125 1.00 91.56 254 GLU A O 1
ATOM 1811 N N . ILE A 1 255 ? 5.741 23.487 11.746 1.00 91.12 255 ILE A N 1
ATOM 1812 C CA . ILE A 1 255 ? 4.789 22.669 12.498 1.00 91.12 255 ILE A CA 1
ATOM 1813 C C . ILE A 1 255 ? 3.426 22.745 11.808 1.00 91.12 255 ILE A C 1
ATOM 1815 O O . ILE A 1 255 ? 2.889 23.838 11.603 1.00 91.12 255 ILE A O 1
ATOM 1819 N N . SER A 1 256 ? 2.852 21.587 11.500 1.00 92.69 256 SER A N 1
ATOM 1820 C CA . SER A 1 256 ? 1.501 21.446 10.968 1.00 92.69 256 SER A CA 1
ATOM 1821 C C . SER A 1 256 ? 0.450 21.657 12.063 1.00 92.69 256 SER A C 1
ATOM 1823 O O . SER A 1 256 ? 0.618 21.241 13.210 1.00 92.69 256 SER A O 1
ATOM 1825 N N . SER A 1 257 ? -0.660 22.296 11.709 1.00 92.12 257 SER A N 1
ATOM 1826 C CA . SER A 1 257 ? -1.834 22.433 12.566 1.00 92.12 257 SER A CA 1
ATOM 1827 C C . SER A 1 257 ? -2.626 21.134 12.537 1.00 92.12 257 SER A C 1
ATOM 1829 O O . SER A 1 257 ? -2.954 20.638 11.465 1.00 92.12 257 SER A O 1
ATOM 1831 N N . VAL A 1 258 ? -2.948 20.594 13.709 1.00 92.38 258 VAL A N 1
ATOM 1832 C CA . VAL A 1 258 ? -3.622 19.300 13.857 1.00 92.38 258 VAL A CA 1
ATOM 1833 C C . VAL A 1 258 ? -4.892 19.477 14.676 1.00 92.38 258 VAL A C 1
ATOM 1835 O O . VAL A 1 258 ? -4.862 20.126 15.725 1.00 92.38 258 VAL A O 1
ATOM 1838 N N . LEU A 1 259 ? -5.994 18.884 14.213 1.00 90.62 259 LEU A N 1
ATOM 1839 C CA . LEU A 1 259 ? -7.263 18.857 14.937 1.00 90.62 259 LEU A CA 1
ATOM 1840 C C . LEU A 1 259 ? -7.533 17.470 15.553 1.00 90.62 259 LEU A C 1
ATOM 1842 O O . LEU A 1 259 ? -7.024 16.463 15.054 1.00 90.62 259 LEU A O 1
ATOM 1846 N N . PRO A 1 260 ? -8.309 17.403 16.652 1.00 90.81 260 PRO A N 1
ATOM 1847 C CA . PRO A 1 260 ? -8.844 16.144 17.168 1.00 90.81 260 PRO A CA 1
ATOM 1848 C C . PRO A 1 260 ? -9.654 15.381 16.111 1.00 90.81 260 PRO A C 1
ATOM 1850 O O . PRO A 1 260 ? -10.251 16.000 15.233 1.00 90.81 260 PRO A O 1
ATOM 1853 N N . GLY A 1 261 ? -9.639 14.051 16.196 1.00 88.56 261 GLY A N 1
ATOM 1854 C CA . GLY A 1 261 ? -10.319 13.151 15.260 1.00 88.56 261 GLY A CA 1
ATOM 1855 C C . GLY A 1 261 ? -9.485 12.765 14.037 1.00 88.56 261 GLY A C 1
ATOM 1856 O O . GLY A 1 261 ? -9.841 11.841 13.316 1.00 88.56 261 GLY A O 1
ATOM 1857 N N . TRP A 1 262 ? -8.352 13.430 13.798 1.00 92.44 262 TRP A N 1
ATOM 1858 C CA . TRP A 1 262 ? -7.522 13.160 12.625 1.00 92.44 262 TRP A CA 1
ATOM 1859 C C . TRP A 1 262 ? -6.661 11.907 12.779 1.00 92.44 262 TRP A C 1
ATOM 1861 O O . TRP A 1 262 ? -6.038 11.679 13.823 1.00 92.44 262 TRP A O 1
ATOM 1871 N N . TYR A 1 263 ? -6.542 11.154 11.687 1.00 94.12 263 TYR A N 1
ATOM 1872 C CA . TYR A 1 263 ? -5.469 10.187 11.492 1.00 94.12 263 TYR A CA 1
ATOM 1873 C C . TYR A 1 263 ? -4.279 10.909 10.875 1.00 94.12 263 TYR A C 1
ATOM 1875 O O . TYR A 1 263 ? -4.385 11.455 9.782 1.00 94.12 263 TYR A O 1
ATOM 1883 N N . ILE A 1 264 ? -3.150 10.942 11.577 1.00 93.31 264 ILE A N 1
ATOM 1884 C CA . ILE A 1 264 ? -1.955 11.657 11.132 1.00 93.31 264 ILE A CA 1
ATOM 1885 C C . ILE A 1 264 ? -0.771 10.720 10.933 1.00 93.31 264 ILE A C 1
ATOM 1887 O O . ILE A 1 264 ? -0.574 9.760 11.683 1.00 93.31 264 ILE A O 1
ATOM 1891 N N . ARG A 1 265 ? 0.071 11.054 9.961 1.00 89.38 265 ARG A N 1
ATOM 1892 C CA . ARG A 1 265 ? 1.357 10.397 9.714 1.00 89.38 265 ARG A CA 1
ATOM 1893 C C . ARG A 1 265 ? 2.391 11.438 9.307 1.00 89.38 265 ARG A C 1
ATOM 1895 O O . ARG A 1 265 ? 2.037 12.451 8.710 1.00 89.38 265 ARG A O 1
ATOM 1902 N N . SER A 1 266 ? 3.656 11.206 9.646 1.00 86.25 266 SER A N 1
ATOM 1903 C CA . SER A 1 266 ? 4.748 12.084 9.224 1.00 86.25 266 SER A CA 1
ATOM 1904 C C . SER A 1 266 ? 5.582 11.472 8.101 1.00 86.25 266 SER A C 1
ATOM 1906 O O . SER A 1 266 ? 5.569 10.257 7.897 1.00 86.25 266 SER A O 1
ATOM 1908 N N . TYR A 1 267 ? 6.308 12.311 7.361 1.00 80.25 267 TYR A N 1
ATOM 1909 C CA . TYR A 1 267 ? 7.020 11.883 6.153 1.00 80.25 267 TYR A CA 1
ATOM 1910 C C . TYR A 1 267 ? 8.118 10.855 6.414 1.00 80.25 267 TYR A C 1
ATOM 1912 O O . TYR A 1 267 ? 8.267 9.910 5.643 1.00 80.25 267 TYR A O 1
ATOM 1920 N N . ASN A 1 268 ? 8.835 10.989 7.530 1.00 75.56 268 ASN A N 1
ATOM 1921 C CA . ASN A 1 268 ? 9.934 10.089 7.876 1.00 75.56 268 ASN A CA 1
ATOM 1922 C C . ASN A 1 268 ? 9.558 9.078 8.974 1.00 75.56 268 ASN A C 1
ATOM 1924 O O . ASN A 1 268 ? 10.436 8.411 9.525 1.00 75.56 268 ASN A O 1
ATOM 1928 N N . ASN A 1 269 ? 8.267 8.947 9.315 1.00 76.19 269 ASN A N 1
ATOM 1929 C CA . ASN A 1 269 ? 7.779 7.966 10.285 1.00 76.19 269 ASN A CA 1
ATOM 1930 C C . ASN A 1 269 ? 6.613 7.144 9.707 1.00 76.19 269 ASN A C 1
ATOM 1932 O O . ASN A 1 269 ? 5.549 7.698 9.428 1.00 76.19 269 ASN A O 1
ATOM 1936 N N . PRO A 1 270 ? 6.746 5.813 9.580 1.00 78.88 270 PRO A N 1
ATOM 1937 C CA . PRO A 1 270 ? 5.669 4.979 9.054 1.00 78.88 270 PRO A CA 1
ATOM 1938 C C . PRO A 1 270 ? 4.479 4.816 10.012 1.00 78.88 270 PRO A C 1
ATOM 1940 O O . PRO A 1 270 ? 3.423 4.354 9.594 1.00 78.88 270 PRO A O 1
ATOM 1943 N N . THR A 1 271 ? 4.624 5.191 11.286 1.00 81.38 271 THR A N 1
ATOM 1944 C CA . THR A 1 271 ? 3.574 5.021 12.299 1.00 81.38 271 THR A CA 1
ATOM 1945 C C . THR A 1 271 ? 2.416 5.987 12.051 1.00 81.38 271 THR A C 1
ATOM 1947 O O . THR A 1 271 ? 2.617 7.204 12.046 1.00 81.38 271 THR A O 1
ATOM 1950 N N . VAL A 1 272 ? 1.200 5.453 11.929 1.00 89.81 272 VAL A N 1
ATOM 1951 C CA . VAL A 1 272 ? -0.035 6.250 11.941 1.00 89.81 272 VAL A CA 1
ATOM 1952 C C . VAL A 1 272 ? -0.443 6.528 13.383 1.00 89.81 272 VAL A C 1
ATOM 1954 O O . VAL A 1 272 ? -0.340 5.661 14.256 1.00 89.81 272 VAL A O 1
ATOM 1957 N N . TYR A 1 273 ? -0.926 7.737 13.644 1.00 91.69 273 TYR A N 1
ATOM 1958 C CA . TYR A 1 273 ? -1.445 8.138 14.943 1.00 91.69 273 TYR A CA 1
ATOM 1959 C C . TYR A 1 273 ? -2.876 8.640 14.816 1.00 91.69 273 TYR A C 1
ATOM 1961 O O . TYR A 1 273 ? -3.177 9.435 13.935 1.00 91.69 273 TYR A O 1
ATOM 1969 N N . TYR A 1 274 ? -3.730 8.253 15.754 1.00 94.25 274 TYR A N 1
ATOM 1970 C CA . TYR A 1 274 ? -5.021 8.897 15.955 1.00 94.25 274 TYR A CA 1
ATOM 1971 C C . TYR A 1 274 ? -4.887 10.050 16.949 1.00 94.25 274 TYR A C 1
ATOM 1973 O O . TYR A 1 274 ? -4.298 9.882 18.022 1.00 94.25 274 TYR A O 1
ATOM 1981 N N . VAL A 1 275 ? -5.432 11.216 16.620 1.00 93.62 275 VAL A N 1
ATOM 1982 C CA . VAL A 1 275 ? -5.482 12.366 17.527 1.00 93.62 275 VAL A CA 1
ATOM 1983 C C . VAL A 1 275 ? -6.788 12.297 18.306 1.00 93.62 275 VAL A C 1
ATOM 1985 O O . VAL A 1 275 ? -7.865 12.479 17.750 1.00 93.62 275 VAL A O 1
ATOM 1988 N N . GLN A 1 276 ? -6.697 12.009 19.601 1.00 89.50 276 GLN A N 1
ATOM 1989 C CA . GLN A 1 276 ? -7.862 11.728 20.433 1.00 89.50 276 GLN A CA 1
ATOM 1990 C C . GLN A 1 276 ? -8.871 12.886 20.458 1.00 89.50 276 GLN A C 1
ATOM 1992 O O . GLN A 1 276 ? -8.509 14.043 20.644 1.00 89.50 276 GLN A O 1
ATOM 1997 N N . GLU A 1 277 ? -10.160 12.569 20.365 1.00 86.19 277 GLU A N 1
ATOM 1998 C CA . GLU A 1 277 ? -11.220 13.572 20.472 1.00 86.19 277 GLU A CA 1
ATOM 1999 C C . GLU A 1 277 ? -11.136 14.395 21.765 1.00 86.19 277 GLU A C 1
ATOM 2001 O O . GLU A 1 277 ? -10.902 13.877 22.860 1.00 86.19 277 GLU A O 1
ATOM 2006 N N . GLY A 1 278 ? -11.316 15.711 21.635 1.00 81.12 278 GLY A N 1
ATOM 2007 C CA . GLY A 1 278 ? -11.281 16.647 22.761 1.00 81.12 278 GLY A CA 1
ATOM 2008 C C . GLY A 1 278 ? -9.911 16.846 23.432 1.00 81.12 278 GLY A C 1
ATOM 2009 O O . GLY A 1 278 ? -9.850 17.510 24.469 1.00 81.12 278 GLY A O 1
ATOM 2010 N N . SER A 1 279 ? -8.806 16.302 22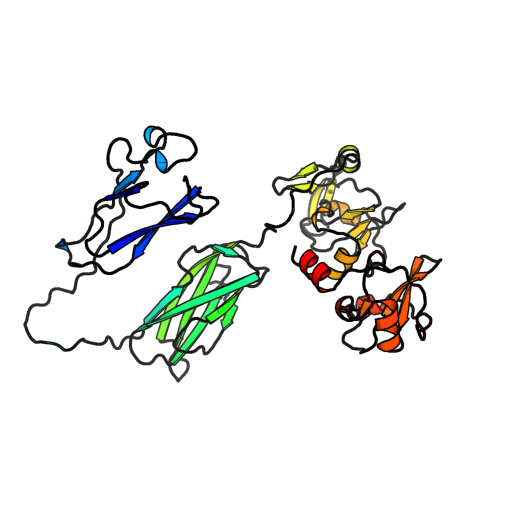.901 1.00 86.00 279 SER A N 1
ATOM 2011 C CA . SER A 1 279 ? -7.447 16.495 23.443 1.00 86.00 279 SER A CA 1
ATOM 2012 C C . SER A 1 279 ? -6.352 16.334 22.381 1.00 86.00 279 SER A C 1
ATOM 2014 O O . SER A 1 279 ? -6.458 15.526 21.477 1.00 86.00 279 SER A O 1
ATOM 2016 N N . LEU A 1 280 ? -5.218 17.029 22.506 1.00 89.56 280 LEU A N 1
ATOM 2017 C CA . LEU A 1 280 ? -4.074 16.852 21.589 1.00 89.56 280 LEU A CA 1
ATOM 2018 C C . LEU A 1 280 ? -3.167 15.684 22.022 1.00 89.56 280 LEU A C 1
ATOM 2020 O O . LEU A 1 280 ? -1.959 15.842 22.234 1.00 89.56 280 LEU A O 1
ATOM 2024 N N . ILE A 1 281 ? -3.779 14.510 22.205 1.00 92.56 281 ILE A N 1
ATOM 2025 C CA . ILE A 1 281 ? -3.093 13.259 22.537 1.00 92.56 281 ILE A CA 1
ATOM 2026 C C . ILE A 1 281 ? -3.029 12.398 21.277 1.00 92.56 281 ILE A C 1
ATOM 2028 O O . ILE A 1 281 ? -4.063 11.995 20.752 1.00 92.56 281 ILE A O 1
ATOM 2032 N N . ARG A 1 282 ? -1.818 12.086 20.812 1.00 93.94 282 ARG A N 1
ATOM 2033 C CA . ARG A 1 282 ? -1.589 11.169 19.692 1.00 93.94 282 ARG A CA 1
ATOM 2034 C C . ARG A 1 282 ? -1.473 9.730 20.193 1.00 93.94 282 ARG A C 1
ATOM 2036 O O . ARG A 1 282 ? -0.631 9.427 21.040 1.00 93.94 282 ARG A O 1
ATOM 2043 N N . ARG A 1 283 ? -2.303 8.836 19.667 1.00 92.50 283 ARG A N 1
ATOM 2044 C CA . ARG A 1 283 ? -2.356 7.408 20.003 1.00 92.50 283 ARG A CA 1
ATOM 2045 C C . ARG A 1 283 ? -1.822 6.589 18.823 1.00 92.50 283 ARG A C 1
ATOM 2047 O O . ARG A 1 283 ? -2.404 6.683 17.747 1.00 92.50 283 ARG A O 1
ATOM 2054 N N . PRO A 1 284 ? -0.713 5.844 18.969 1.00 90.38 284 PRO A N 1
ATOM 2055 C CA . PRO A 1 284 ? -0.123 5.108 17.851 1.00 90.38 284 PRO A CA 1
ATOM 2056 C C . PRO A 1 284 ? -0.951 3.879 17.470 1.00 90.38 284 PRO A C 1
ATOM 2058 O O . PRO A 1 284 ? -1.436 3.164 18.348 1.00 90.38 284 PRO A O 1
ATOM 2061 N N . PHE A 1 285 ? -1.037 3.599 16.173 1.00 87.25 285 PHE A N 1
ATOM 2062 C CA . PHE A 1 285 ? -1.406 2.285 15.653 1.00 87.25 285 PHE A CA 1
ATOM 2063 C C . PHE A 1 285 ? -0.148 1.424 15.529 1.00 87.25 285 PHE A C 1
ATOM 2065 O O . PHE A 1 285 ? 0.890 1.897 15.068 1.00 87.25 285 PHE A O 1
ATOM 2072 N N . TRP A 1 286 ? -0.221 0.167 15.965 1.00 77.88 286 TRP A N 1
ATOM 2073 C CA . TRP A 1 286 ? 0.923 -0.749 15.895 1.00 77.88 286 TRP A CA 1
ATOM 2074 C C . TRP A 1 286 ? 1.055 -1.475 14.562 1.00 77.88 286 TRP A C 1
ATOM 2076 O O . TRP A 1 286 ? 2.167 -1.836 14.185 1.00 77.88 286 TRP A O 1
ATOM 2086 N N . ASP A 1 287 ? -0.058 -1.693 13.870 1.00 79.50 287 ASP A N 1
ATOM 2087 C CA . ASP A 1 287 ? -0.099 -2.351 12.573 1.00 79.50 287 ASP A CA 1
ATOM 2088 C C . ASP A 1 287 ? -1.229 -1.777 11.709 1.00 79.50 287 ASP A C 1
ATOM 2090 O O . ASP A 1 287 ? -2.160 -1.131 12.202 1.00 79.50 287 ASP A O 1
ATOM 2094 N N . ALA A 1 288 ? -1.104 -1.990 10.398 1.00 81.25 288 ALA A N 1
ATOM 2095 C CA . ALA A 1 288 ? -2.067 -1.525 9.408 1.00 81.25 288 ALA A CA 1
ATOM 2096 C C . ALA A 1 288 ? -3.435 -2.199 9.574 1.00 81.25 288 ALA A C 1
ATOM 2098 O O . ALA A 1 288 ? -4.455 -1.539 9.423 1.00 81.25 288 ALA A O 1
ATOM 2099 N N . THR A 1 289 ? -3.466 -3.480 9.955 1.00 80.75 289 THR A N 1
ATOM 2100 C CA . THR A 1 289 ? -4.707 -4.227 10.202 1.00 80.75 289 THR A CA 1
ATOM 2101 C C . THR A 1 289 ? -5.555 -3.548 11.272 1.00 80.75 289 THR A C 1
ATOM 2103 O O . THR A 1 289 ? -6.750 -3.357 11.092 1.00 80.75 289 THR A O 1
ATOM 2106 N N . THR A 1 290 ? -4.935 -3.123 12.372 1.00 84.81 290 THR A N 1
ATOM 2107 C CA . THR A 1 290 ? -5.598 -2.387 13.447 1.00 84.81 290 THR A CA 1
ATOM 2108 C C . THR A 1 290 ? -6.091 -1.037 12.950 1.00 84.81 290 THR A C 1
ATOM 2110 O O . THR A 1 290 ? -7.203 -0.650 13.286 1.00 84.81 290 THR A O 1
ATOM 2113 N N . PHE A 1 291 ? -5.304 -0.323 12.145 1.00 87.12 291 PHE A N 1
ATOM 2114 C CA . PHE A 1 291 ? -5.736 0.946 11.559 1.00 87.12 291 PHE A CA 1
ATOM 2115 C C . PHE A 1 291 ? -6.965 0.782 10.650 1.00 87.12 291 PHE A C 1
ATOM 2117 O O . PHE A 1 291 ? -7.920 1.533 10.811 1.00 87.12 291 PHE A O 1
ATOM 2124 N N . MET A 1 292 ? -6.994 -0.244 9.797 1.00 85.88 292 MET A N 1
ATOM 2125 C CA . MET A 1 292 ? -8.123 -0.516 8.897 1.00 85.88 292 MET A CA 1
ATOM 2126 C C . MET A 1 292 ? -9.404 -0.929 9.619 1.00 85.88 292 MET A C 1
ATOM 2128 O O . MET A 1 292 ? -10.490 -0.783 9.087 1.00 85.88 292 MET A O 1
ATOM 2132 N N . THR A 1 293 ? -9.326 -1.353 10.884 1.00 88.38 293 THR A N 1
ATOM 2133 C CA . THR A 1 293 ? -10.562 -1.489 11.672 1.00 88.38 293 THR A CA 1
ATOM 2134 C C . THR A 1 293 ? -11.209 -0.146 12.020 1.00 88.38 293 THR A C 1
ATOM 2136 O O . THR A 1 293 ? -12.352 -0.144 12.445 1.00 88.38 293 THR A O 1
ATOM 2139 N N . TRP A 1 294 ? -10.498 0.980 11.902 1.00 90.56 294 TRP A N 1
ATOM 2140 C CA . TRP A 1 294 ? -10.985 2.321 12.256 1.00 90.56 294 TRP A CA 1
ATOM 2141 C C . TRP A 1 294 ? -11.249 3.230 11.057 1.00 90.56 294 TRP A C 1
ATOM 2143 O O . TRP A 1 294 ? -12.035 4.169 11.193 1.00 90.56 294 TRP A O 1
ATOM 2153 N N . ALA A 1 295 ? -10.562 2.990 9.946 1.00 88.56 295 ALA A N 1
ATOM 2154 C CA . ALA A 1 295 ? -10.627 3.785 8.731 1.00 88.56 295 ALA A CA 1
ATOM 2155 C C . ALA A 1 295 ? -10.951 2.872 7.552 1.00 88.56 295 ALA A C 1
ATOM 2157 O O . ALA A 1 295 ? -10.443 1.757 7.488 1.00 88.56 295 ALA A O 1
ATOM 2158 N N . ASP A 1 296 ? -11.729 3.377 6.602 1.00 81.75 296 ASP A N 1
ATOM 2159 C CA . ASP A 1 296 ? -12.140 2.602 5.429 1.00 81.75 296 ASP A CA 1
ATOM 2160 C C . ASP A 1 296 ? -11.028 2.582 4.359 1.00 81.75 296 ASP A C 1
ATOM 2162 O O . ASP A 1 296 ? -11.039 1.769 3.433 1.00 81.75 296 ASP A O 1
ATOM 2166 N N . SER A 1 297 ? -10.076 3.522 4.448 1.00 84.25 297 SER A N 1
ATOM 2167 C CA . SER A 1 297 ? -8.998 3.704 3.475 1.00 84.25 297 SER A CA 1
ATOM 2168 C C . SER A 1 297 ? -7.803 4.478 4.040 1.00 84.25 297 SER A C 1
ATOM 2170 O O . SER A 1 297 ? -7.923 5.369 4.885 1.00 84.25 297 SER A O 1
ATOM 2172 N N . TRP A 1 298 ? -6.626 4.234 3.457 1.00 83.69 298 TRP A N 1
ATOM 2173 C CA . TRP A 1 298 ? -5.422 5.042 3.660 1.00 83.69 298 TRP A CA 1
ATOM 2174 C C . TRP A 1 298 ? -5.595 6.526 3.267 1.00 83.69 298 TRP A C 1
ATOM 2176 O O . TRP A 1 298 ? -4.804 7.362 3.704 1.00 83.69 298 TRP A O 1
ATOM 2186 N N . SER A 1 299 ? -6.605 6.877 2.459 1.00 82.81 299 SER A N 1
ATOM 2187 C CA . SER A 1 299 ? -6.884 8.261 2.028 1.00 82.81 299 SER A CA 1
ATOM 2188 C C . SER A 1 299 ? -7.409 9.153 3.159 1.00 82.81 299 SER A C 1
ATOM 2190 O O . SER A 1 299 ? -7.506 10.372 3.012 1.00 82.81 299 SER A O 1
ATOM 2192 N N . GLU A 1 300 ? -7.778 8.563 4.297 1.00 87.25 300 GLU A N 1
ATOM 2193 C CA . GLU A 1 300 ? -8.155 9.297 5.508 1.00 87.25 300 GLU A CA 1
ATOM 2194 C C . GLU A 1 300 ? -6.944 9.828 6.288 1.00 87.25 300 GLU A C 1
ATOM 2196 O O . GLU A 1 300 ? -7.096 10.662 7.180 1.00 87.25 300 GLU A O 1
ATOM 2201 N N . VAL A 1 301 ? -5.730 9.376 5.955 1.00 91.50 301 VAL A N 1
ATOM 2202 C CA . VAL A 1 301 ? -4.510 9.814 6.635 1.00 91.50 301 VAL A CA 1
ATOM 2203 C C . VAL A 1 301 ? -4.092 11.201 6.154 1.00 91.50 301 VAL A C 1
ATOM 2205 O O . VAL A 1 301 ? -3.874 11.444 4.968 1.00 91.50 301 VAL A O 1
ATOM 2208 N N . ILE A 1 302 ? -3.902 12.100 7.114 1.00 91.69 302 ILE A N 1
ATOM 2209 C CA . ILE A 1 302 ? -3.434 13.465 6.908 1.00 91.69 302 ILE A CA 1
ATOM 2210 C C . ILE A 1 302 ? -1.938 13.541 7.217 1.00 91.69 302 ILE A C 1
ATOM 2212 O O . ILE A 1 302 ? -1.470 13.207 8.310 1.00 91.69 302 ILE A O 1
ATOM 2216 N N . TRP A 1 303 ? -1.169 14.022 6.251 1.00 90.69 303 TRP A N 1
ATOM 2217 C CA . TRP A 1 303 ? 0.271 14.164 6.367 1.00 90.69 303 TRP A CA 1
ATOM 2218 C C . TRP A 1 303 ? 0.635 15.429 7.138 1.00 90.69 303 TRP A C 1
ATOM 2220 O O . TRP A 1 303 ? 0.132 16.525 6.869 1.00 90.69 303 TRP A O 1
ATOM 2230 N N . VAL A 1 304 ? 1.535 15.260 8.102 1.00 91.62 304 VAL A N 1
ATOM 2231 C CA . VAL A 1 304 ? 2.093 16.323 8.942 1.00 91.62 304 VAL A CA 1
ATOM 2232 C C . VAL A 1 304 ? 3.616 16.309 8.863 1.00 91.62 304 VAL A C 1
ATOM 2234 O O . VAL A 1 304 ? 4.234 15.294 8.542 1.00 91.62 304 VAL A O 1
ATOM 2237 N N . THR A 1 305 ? 4.255 17.424 9.194 1.00 90.19 305 THR A N 1
ATOM 2238 C CA . THR A 1 305 ? 5.719 17.457 9.329 1.00 90.19 305 THR A CA 1
ATOM 2239 C C . THR A 1 305 ? 6.189 16.690 10.562 1.00 90.19 305 THR A C 1
ATOM 2241 O O . THR A 1 305 ? 5.455 16.544 11.547 1.00 90.19 305 THR A O 1
ATOM 2244 N N . ASP A 1 306 ? 7.442 16.235 10.562 1.00 88.69 306 ASP A N 1
ATOM 2245 C CA . ASP A 1 306 ? 7.983 15.476 11.692 1.00 88.69 306 ASP A CA 1
ATOM 2246 C C . ASP A 1 306 ? 8.067 16.350 12.954 1.00 88.69 306 ASP A C 1
ATOM 2248 O O . ASP A 1 306 ? 7.815 15.876 14.067 1.00 88.69 306 ASP A O 1
ATOM 2252 N N . ALA A 1 307 ? 8.352 17.648 12.782 1.00 90.50 307 ALA A N 1
ATOM 2253 C CA . ALA A 1 307 ? 8.367 18.647 13.854 1.00 90.50 307 ALA A CA 1
ATOM 2254 C C . ALA A 1 307 ? 7.015 18.796 14.581 1.00 90.50 307 ALA A C 1
ATOM 2256 O O . ALA A 1 307 ? 6.971 19.310 15.702 1.00 90.50 307 ALA A O 1
ATOM 2257 N N . THR A 1 308 ? 5.920 18.302 13.995 1.00 92.81 308 THR A N 1
ATOM 2258 C CA . THR A 1 308 ? 4.582 18.314 14.604 1.00 92.81 308 THR A CA 1
ATOM 2259 C C . THR A 1 308 ? 4.432 17.259 15.699 1.00 92.81 308 THR A C 1
ATOM 2261 O O . THR A 1 308 ? 3.854 17.532 16.752 1.00 92.81 308 THR A O 1
ATOM 2264 N N . LEU A 1 309 ? 5.000 16.064 15.516 1.00 90.12 309 LEU A N 1
ATOM 2265 C CA . LEU A 1 309 ? 4.860 14.942 16.453 1.00 90.12 309 LEU A CA 1
ATOM 2266 C C . LEU A 1 309 ? 5.254 15.243 17.915 1.00 90.12 309 LEU A C 1
ATOM 2268 O O . LEU A 1 309 ? 4.530 14.792 18.810 1.00 90.12 309 LEU A O 1
ATOM 2272 N N . PRO A 1 310 ? 6.358 15.960 18.222 1.00 91.31 310 PRO A N 1
ATOM 2273 C CA . PRO A 1 310 ? 6.729 16.269 19.604 1.00 91.31 310 PRO A CA 1
ATOM 2274 C C . PRO A 1 310 ? 5.805 17.296 20.275 1.00 91.31 310 PRO A C 1
ATOM 2276 O O . PRO A 1 310 ? 5.836 17.417 21.498 1.00 91.31 310 PRO A O 1
ATOM 2279 N N . THR A 1 311 ? 4.985 18.025 19.512 1.00 91.19 311 THR A N 1
ATOM 2280 C CA . THR A 1 311 ? 4.009 18.980 20.068 1.00 91.19 311 THR A CA 1
ATOM 2281 C C . THR A 1 311 ? 2.767 18.289 20.636 1.00 91.19 311 THR A C 1
ATOM 2283 O O . THR A 1 311 ? 2.067 18.856 21.474 1.00 91.19 311 THR A O 1
ATOM 2286 N N . LEU A 1 312 ? 2.519 17.045 20.215 1.00 92.12 312 LEU A N 1
ATOM 2287 C CA . LEU A 1 312 ? 1.383 16.230 20.625 1.00 92.12 312 LEU A CA 1
ATOM 2288 C C . LEU A 1 312 ? 1.799 15.261 21.736 1.00 92.12 312 LEU A C 1
ATOM 2290 O O . LEU A 1 312 ? 2.835 14.592 21.655 1.00 92.12 312 LEU A O 1
ATOM 2294 N N . THR A 1 313 ? 0.965 15.140 22.769 1.00 94.56 313 THR A N 1
ATOM 2295 C CA . THR A 1 313 ? 1.244 14.231 23.891 1.00 94.56 313 THR A CA 1
ATOM 2296 C C . THR A 1 313 ? 1.057 12.785 23.441 1.00 94.56 313 THR A C 1
ATOM 2298 O O . THR A 1 313 ? 0.038 12.457 22.847 1.00 94.56 313 THR A O 1
ATOM 2301 N N . LEU A 1 314 ? 2.013 11.901 23.724 1.00 92.12 314 LEU A N 1
ATOM 2302 C CA . LEU A 1 314 ? 1.884 10.484 23.381 1.00 92.12 314 LEU A CA 1
ATOM 2303 C C . LEU A 1 314 ? 0.926 9.776 24.352 1.00 92.12 314 LEU A C 1
ATOM 2305 O O . LEU A 1 314 ? 1.129 9.816 25.566 1.00 92.12 314 LEU A O 1
ATOM 2309 N N . GLY A 1 315 ? -0.106 9.135 23.808 1.00 89.88 315 GLY A N 1
ATOM 2310 C CA . GLY A 1 315 ? -1.105 8.366 24.546 1.00 89.88 315 GLY A CA 1
ATOM 2311 C C . GLY A 1 315 ? -0.908 6.854 24.454 1.00 89.88 315 GLY A C 1
ATOM 2312 O O . GLY A 1 315 ? 0.068 6.359 23.890 1.00 89.88 315 GLY A O 1
ATOM 2313 N N . GLN A 1 316 ? -1.874 6.118 25.007 1.00 89.00 316 GLN A N 1
ATOM 2314 C CA . GLN A 1 316 ? -1.950 4.666 24.841 1.00 89.00 316 GLN A CA 1
ATOM 2315 C C . GLN A 1 316 ? -2.211 4.305 23.369 1.00 89.00 316 GLN A C 1
ATOM 2317 O O . GLN A 1 316 ? -2.903 5.058 22.680 1.00 89.00 316 GLN A O 1
ATOM 2322 N N . PRO A 1 317 ? -1.700 3.164 22.891 1.00 88.19 317 PRO A N 1
ATOM 2323 C CA . PRO A 1 317 ? -1.918 2.701 21.525 1.00 88.19 317 PRO A CA 1
ATOM 2324 C C . PRO A 1 317 ? -3.405 2.489 21.219 1.00 88.19 317 PRO A C 1
ATOM 2326 O O . PRO A 1 317 ? -4.218 2.272 22.124 1.00 88.19 317 PRO A O 1
ATOM 2329 N N . MET A 1 318 ? -3.761 2.599 19.943 1.00 88.62 318 MET A N 1
ATOM 2330 C CA . MET A 1 318 ? -5.081 2.227 19.439 1.00 88.62 318 MET A CA 1
ATOM 2331 C C . MET A 1 318 ? -5.160 0.703 19.325 1.00 88.62 318 MET A C 1
ATOM 2333 O O . MET A 1 318 ? -4.216 0.062 18.865 1.00 88.62 318 MET A O 1
ATOM 2337 N N . LEU A 1 319 ? -6.275 0.134 19.777 1.00 90.56 319 LEU A N 1
ATOM 2338 C CA . LEU A 1 319 ? -6.583 -1.290 19.645 1.00 90.56 319 LEU A CA 1
ATOM 2339 C C . LEU A 1 319 ? -7.611 -1.480 18.521 1.00 90.56 319 LEU A C 1
ATOM 2341 O O . LEU A 1 319 ? -8.292 -0.506 18.189 1.00 90.56 319 LEU A O 1
ATOM 2345 N N . PRO A 1 320 ? -7.746 -2.691 17.949 1.00 89.06 320 PRO A N 1
ATOM 2346 C CA . PRO A 1 320 ? -8.793 -2.998 16.976 1.00 89.06 320 PRO A CA 1
ATOM 2347 C C . PRO A 1 320 ? -10.168 -2.465 17.390 1.00 89.06 320 PRO A C 1
ATOM 2349 O O . PRO A 1 320 ? -10.556 -2.607 18.555 1.00 89.06 320 PRO A O 1
ATOM 2352 N N . GLN A 1 321 ? -10.875 -1.830 16.450 1.00 90.88 321 GLN A N 1
ATOM 2353 C CA . GLN A 1 321 ? -12.154 -1.182 16.714 1.00 90.88 321 GLN A CA 1
ATOM 2354 C C . GLN A 1 321 ? -13.183 -2.215 17.212 1.00 90.88 321 GLN A C 1
ATOM 2356 O O . GLN A 1 321 ? -13.392 -3.248 16.565 1.00 90.88 321 GLN A O 1
ATOM 2361 N N . PRO A 1 322 ? -13.842 -1.956 18.356 1.00 90.44 322 PRO A N 1
ATOM 2362 C CA . PRO A 1 322 ? -14.931 -2.787 18.850 1.00 90.44 322 PRO A CA 1
ATOM 2363 C C . PRO A 1 322 ? -16.030 -2.942 17.802 1.00 90.44 322 PRO A C 1
ATOM 2365 O O . PRO A 1 322 ? -16.406 -1.975 17.141 1.00 90.44 322 PRO A O 1
ATOM 2368 N N . GLY A 1 323 ? -16.563 -4.154 17.665 1.00 86.94 323 GLY A N 1
ATOM 2369 C CA . GLY A 1 323 ? -17.667 -4.424 16.741 1.00 86.94 323 GLY A CA 1
ATOM 2370 C C . GLY A 1 323 ? -17.282 -4.722 15.287 1.00 86.94 323 GLY A C 1
ATOM 2371 O O . GLY A 1 323 ? -18.150 -5.158 14.533 1.00 86.94 323 GLY A O 1
ATOM 2372 N N . VAL A 1 324 ? -16.018 -4.523 14.889 1.00 88.50 324 VAL A N 1
ATOM 2373 C CA . VAL A 1 324 ? -15.591 -4.665 13.481 1.00 88.50 324 VAL A CA 1
ATOM 2374 C C . VAL A 1 324 ? -15.091 -6.068 13.150 1.00 88.50 324 VAL A C 1
ATOM 2376 O O . VAL A 1 324 ? -15.425 -6.620 12.107 1.00 88.50 324 VAL A O 1
ATOM 2379 N N . ALA A 1 325 ? -14.317 -6.684 14.041 1.00 89.12 325 ALA A N 1
ATOM 2380 C CA . ALA A 1 325 ? -13.746 -8.005 13.802 1.00 89.12 325 ALA A CA 1
ATOM 2381 C C . ALA A 1 325 ? -13.599 -8.813 15.095 1.00 89.12 325 ALA A C 1
ATOM 2383 O O . ALA A 1 325 ? -13.544 -8.280 16.207 1.00 89.12 325 ALA A O 1
ATOM 2384 N N . LEU A 1 326 ? -13.502 -10.131 14.935 1.00 91.25 326 LEU A N 1
ATOM 2385 C CA . LEU A 1 326 ? -13.117 -11.057 15.993 1.00 91.25 326 LEU A CA 1
ATOM 2386 C C . LEU A 1 326 ? -11.597 -11.101 16.095 1.00 91.25 326 LEU A C 1
ATOM 2388 O O . LEU A 1 326 ? -10.913 -11.158 15.081 1.00 91.25 326 LEU A O 1
ATOM 2392 N N . VAL A 1 327 ? -11.053 -11.154 17.308 1.00 90.75 327 VAL A N 1
ATOM 2393 C CA . VAL A 1 327 ? -9.599 -11.181 17.508 1.00 90.75 327 VAL A CA 1
ATOM 2394 C C . VAL A 1 327 ? -9.132 -12.520 18.062 1.00 90.75 327 VAL A C 1
ATOM 2396 O O . VAL A 1 327 ? -9.781 -13.140 18.911 1.00 90.75 327 VAL A O 1
ATOM 2399 N N . LYS A 1 328 ? -7.962 -12.962 17.606 1.00 89.88 328 LYS A N 1
ATOM 2400 C CA . LYS A 1 328 ? -7.225 -14.093 18.179 1.00 89.88 328 LYS A CA 1
ATOM 2401 C C . LYS A 1 328 ? -5.739 -13.771 18.262 1.00 89.88 328 LYS A C 1
ATOM 2403 O O . LYS A 1 328 ? -5.221 -12.954 17.509 1.00 89.88 328 LYS A O 1
ATOM 2408 N N . VAL A 1 329 ? -5.036 -14.479 19.138 1.00 85.94 329 VAL A N 1
ATOM 2409 C CA . VAL A 1 329 ? -3.568 -14.499 19.152 1.00 85.94 329 VAL A CA 1
ATOM 2410 C C . VAL A 1 329 ? -3.066 -15.840 18.636 1.00 85.94 329 VAL A C 1
ATOM 2412 O O . VAL A 1 329 ? -3.704 -16.872 18.823 1.00 85.94 329 VAL A O 1
ATOM 2415 N N . GLN A 1 330 ? -1.891 -15.860 18.015 1.00 79.56 330 GLN A N 1
ATOM 2416 C CA . GLN A 1 330 ? -1.295 -17.096 17.486 1.00 79.56 330 GLN A CA 1
ATOM 2417 C C . GLN A 1 330 ? -0.985 -18.133 18.580 1.00 79.56 330 GLN A C 1
ATOM 2419 O O . GLN A 1 330 ? -1.032 -19.337 18.338 1.00 79.56 330 GLN A O 1
ATOM 2424 N N . SER A 1 331 ? -0.700 -17.678 19.803 1.00 81.81 331 SER A N 1
ATOM 2425 C CA . SER A 1 331 ? -0.385 -18.547 20.942 1.00 81.81 331 SER A CA 1
ATOM 2426 C C . SER A 1 331 ? -1.605 -19.197 21.600 1.00 81.81 331 SER A C 1
ATOM 2428 O O . SER A 1 331 ? -1.428 -20.035 22.482 1.00 81.81 331 SER A O 1
ATOM 2430 N N . ASP A 1 332 ? -2.825 -18.800 21.227 1.00 83.56 332 ASP A N 1
ATOM 2431 C CA . ASP A 1 332 ? -4.059 -19.257 21.861 1.00 83.56 332 ASP A CA 1
ATOM 2432 C C . ASP A 1 332 ? -5.122 -19.603 20.800 1.00 83.56 332 ASP A C 1
ATOM 2434 O O . ASP A 1 332 ? -5.436 -18.775 19.943 1.00 83.56 332 ASP A O 1
ATOM 2438 N N . PRO A 1 333 ? -5.700 -20.817 20.810 1.00 86.19 333 PRO A N 1
ATOM 2439 C CA . PRO A 1 333 ? -6.759 -21.172 19.868 1.00 86.19 333 PRO A CA 1
ATOM 2440 C C . PRO A 1 333 ? -8.079 -20.423 20.115 1.00 86.19 333 PRO A C 1
ATOM 2442 O O . PRO A 1 333 ? -8.978 -20.513 19.281 1.00 86.19 333 PRO A O 1
ATOM 2445 N N . ARG A 1 334 ? -8.223 -19.725 21.247 1.00 89.75 334 ARG A N 1
ATOM 2446 C CA . ARG A 1 334 ? -9.439 -18.999 21.619 1.00 89.75 334 ARG A CA 1
ATOM 2447 C C . ARG A 1 334 ? -9.681 -17.776 20.734 1.00 89.75 334 ARG A C 1
ATOM 2449 O O . ARG A 1 334 ? -8.747 -17.083 20.330 1.00 89.75 334 ARG A O 1
ATOM 2456 N N . VAL A 1 335 ? -10.961 -17.516 20.474 1.00 92.56 335 VAL A N 1
ATOM 2457 C CA . VAL A 1 335 ? -11.446 -16.379 19.681 1.00 92.56 335 VAL A CA 1
ATOM 2458 C C . VAL A 1 335 ? -12.257 -15.464 2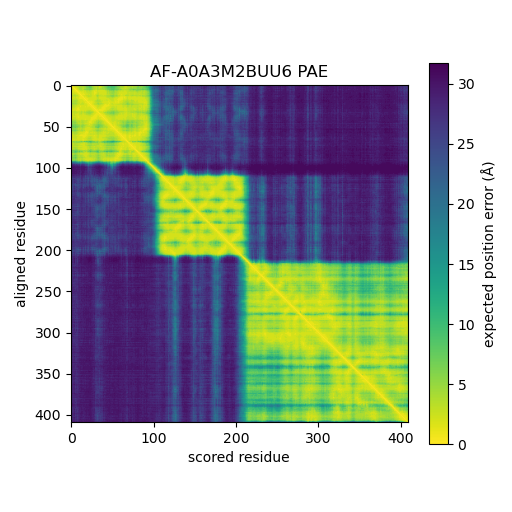0.585 1.00 92.56 335 VAL A C 1
ATOM 2460 O O . VAL A 1 335 ? -13.055 -15.936 21.402 1.00 92.56 335 VAL A O 1
ATOM 2463 N N . TYR A 1 336 ? -12.037 -14.164 20.444 1.00 91.94 336 TYR A N 1
ATOM 2464 C CA . TYR A 1 336 ? -12.595 -13.154 21.324 1.00 91.94 336 TYR A CA 1
ATOM 2465 C C . TYR A 1 336 ? -13.361 -12.101 20.534 1.00 91.94 336 TYR A C 1
ATOM 2467 O O . TYR A 1 336 ? -12.932 -11.669 19.465 1.00 91.94 336 TYR A O 1
ATOM 2475 N N . TRP A 1 337 ? -14.482 -11.674 21.099 1.00 91.50 337 TRP A N 1
ATOM 2476 C CA . TRP A 1 337 ? -15.201 -10.480 20.685 1.00 91.50 337 TRP A CA 1
ATOM 2477 C C . TRP A 1 337 ? -14.665 -9.271 21.455 1.00 91.50 337 TRP A C 1
ATOM 2479 O O . TRP A 1 337 ? -14.429 -9.371 22.664 1.00 91.50 337 TRP A O 1
ATOM 2489 N N . VAL A 1 338 ? -14.440 -8.164 20.745 1.00 91.19 338 VAL A N 1
ATOM 2490 C CA . VAL A 1 338 ? -13.927 -6.915 21.316 1.00 91.19 338 VAL A CA 1
ATOM 2491 C C . VAL A 1 338 ? -15.091 -5.974 21.599 1.00 91.19 338 VAL A C 1
ATOM 2493 O O . VAL A 1 338 ? -15.827 -5.609 20.683 1.00 91.19 338 VAL A O 1
ATOM 2496 N N . GLU A 1 339 ? -15.216 -5.540 22.851 1.00 87.94 339 GLU A N 1
ATOM 2497 C CA . GLU A 1 339 ? -16.194 -4.538 23.286 1.00 87.94 339 GLU A CA 1
ATOM 2498 C C . GLU A 1 339 ? -15.498 -3.367 23.979 1.00 87.94 339 GLU A C 1
ATOM 2500 O O . GLU A 1 339 ? -14.411 -3.514 24.539 1.00 87.94 339 GLU A O 1
ATOM 2505 N N . GLU A 1 340 ? -16.134 -2.200 23.944 1.00 86.31 340 GLU A N 1
ATOM 2506 C CA . GLU A 1 340 ? -15.758 -1.056 24.773 1.00 86.31 340 GLU A CA 1
ATOM 2507 C C . GLU A 1 340 ? -16.632 -1.051 26.029 1.00 86.31 340 GLU A C 1
ATOM 2509 O O . GLU A 1 340 ? -17.859 -1.135 25.942 1.00 86.31 340 GLU A O 1
ATOM 2514 N N . ASP A 1 341 ? -16.006 -0.981 27.199 1.00 81.31 341 ASP A N 1
ATOM 2515 C CA . ASP A 1 341 ? -16.710 -0.828 28.468 1.00 81.31 341 ASP A CA 1
ATOM 2516 C C . ASP A 1 341 ? -17.154 0.631 28.674 1.00 81.31 341 ASP A C 1
ATOM 2518 O O . ASP A 1 341 ? -16.670 1.566 28.036 1.00 81.31 341 ASP A O 1
ATOM 2522 N N . ALA A 1 342 ? -18.047 0.861 29.633 1.00 76.81 342 ALA A N 1
ATOM 2523 C CA . ALA A 1 342 ? -18.559 2.187 29.973 1.00 76.81 342 ALA A CA 1
ATOM 2524 C C . ALA A 1 342 ? -17.473 3.175 30.452 1.00 76.81 342 ALA A C 1
ATOM 2526 O O . ALA A 1 342 ? -17.732 4.379 30.523 1.00 76.81 342 ALA A O 1
ATOM 2527 N N . ASP A 1 343 ? -16.285 2.684 30.813 1.00 74.06 343 ASP A N 1
ATOM 2528 C CA . ASP A 1 343 ? -15.122 3.485 31.199 1.00 74.06 343 ASP A CA 1
ATOM 2529 C C . ASP A 1 343 ? -14.145 3.768 30.037 1.00 74.06 343 ASP A C 1
ATOM 2531 O O . ASP A 1 343 ? -13.137 4.450 30.245 1.00 74.06 343 ASP A O 1
ATOM 2535 N N . GLY A 1 344 ? -14.453 3.290 28.825 1.00 73.94 344 GLY A N 1
ATOM 2536 C CA . GLY A 1 344 ? -13.617 3.421 27.630 1.00 73.94 344 GLY A CA 1
ATOM 2537 C C . GLY A 1 344 ? -12.462 2.416 27.560 1.00 73.94 344 GLY A C 1
ATOM 2538 O O . GLY A 1 344 ? -11.563 2.566 26.728 1.00 73.94 344 GLY A O 1
ATOM 2539 N N . SER A 1 345 ? -12.428 1.418 28.451 1.00 81.75 345 SER A N 1
ATOM 2540 C CA . SER A 1 345 ? -11.498 0.292 28.355 1.00 81.75 345 SER A CA 1
ATOM 2541 C C . SER A 1 345 ? -12.006 -0.770 27.378 1.00 81.75 345 SER A C 1
ATOM 2543 O O . SER A 1 345 ? -13.197 -0.862 27.095 1.00 81.75 345 SER A O 1
ATOM 2545 N N . TYR A 1 346 ? -11.091 -1.577 26.843 1.00 87.56 346 TYR A N 1
ATOM 2546 C CA . TYR A 1 346 ? -11.429 -2.609 25.867 1.00 87.56 346 TYR A CA 1
ATOM 2547 C C . TYR A 1 346 ? -11.478 -3.986 26.526 1.00 87.56 346 TYR A C 1
ATOM 2549 O O . TYR A 1 346 ? -10.480 -4.451 27.088 1.00 87.56 346 TYR A O 1
ATOM 2557 N N . LEU A 1 347 ? -12.624 -4.648 26.399 1.00 90.50 347 LEU A N 1
ATOM 2558 C CA . LEU A 1 347 ? -12.912 -5.966 26.946 1.00 90.50 347 LEU A CA 1
ATOM 2559 C C . LEU A 1 347 ? -12.809 -7.037 25.856 1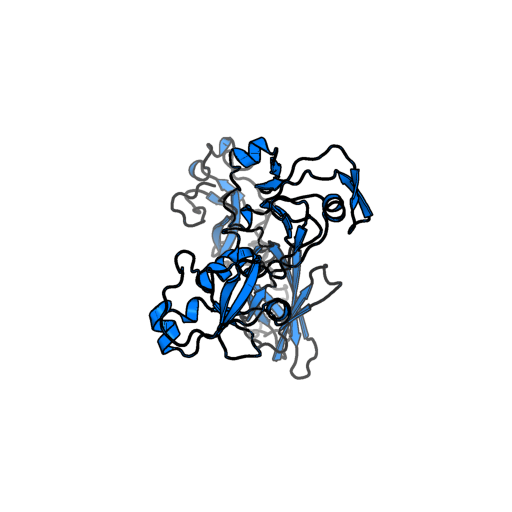.00 90.50 347 LEU A C 1
ATOM 2561 O O . LEU A 1 347 ? -13.346 -6.882 24.760 1.00 90.50 347 LEU A O 1
ATOM 2565 N N . LEU A 1 348 ? -12.177 -8.161 26.187 1.00 91.19 348 LEU A N 1
ATOM 2566 C CA . LEU A 1 348 ? -12.194 -9.382 25.387 1.00 91.19 348 LEU A CA 1
ATOM 2567 C C . LEU A 1 348 ? -13.157 -10.389 25.988 1.00 91.19 348 LEU A C 1
ATOM 2569 O O . LEU A 1 348 ? -12.941 -10.884 27.098 1.00 91.19 348 LEU A O 1
ATOM 2573 N N . ARG A 1 349 ? -14.180 -10.752 25.220 1.00 92.31 349 ARG A N 1
ATOM 2574 C CA . ARG A 1 349 ? -15.156 -11.770 25.606 1.00 92.31 349 ARG A CA 1
ATOM 2575 C C . ARG A 1 349 ? -14.940 -13.023 24.781 1.00 92.31 349 ARG A C 1
ATOM 2577 O O . ARG A 1 349 ? -15.095 -13.025 23.563 1.00 92.31 349 ARG A O 1
ATOM 2584 N N . HIS A 1 350 ? -14.518 -14.090 25.446 1.00 93.69 350 HIS A N 1
ATOM 2585 C CA . HIS A 1 350 ? -14.204 -15.352 24.787 1.00 93.69 350 HIS A CA 1
ATOM 2586 C C . HIS A 1 350 ? -15.479 -16.042 24.292 1.00 93.69 350 HIS A C 1
ATOM 2588 O O . HIS A 1 350 ? -16.428 -16.215 25.056 1.00 93.69 350 HIS A O 1
ATOM 2594 N N . ILE A 1 351 ? -15.493 -16.483 23.035 1.00 92.62 351 ILE A N 1
ATOM 2595 C CA . ILE A 1 351 ? -16.619 -17.238 22.480 1.00 92.62 351 ILE A CA 1
ATOM 2596 C C . ILE A 1 351 ? -16.444 -18.717 22.819 1.00 92.62 351 ILE A C 1
ATOM 2598 O O . ILE A 1 351 ? -15.519 -19.372 22.345 1.00 92.62 351 ILE A O 1
ATOM 2602 N N . ALA A 1 352 ? -17.355 -19.266 23.625 1.00 90.62 352 ALA A N 1
ATOM 2603 C CA . ALA A 1 352 ? -17.158 -20.568 24.259 1.00 90.62 352 ALA A CA 1
ATOM 2604 C C . ALA A 1 352 ? -17.030 -21.749 23.279 1.00 90.62 352 ALA A C 1
ATOM 2606 O O . ALA A 1 352 ? -16.389 -22.749 23.605 1.00 90.62 352 ALA A O 1
ATOM 2607 N N . ASN A 1 353 ? -17.693 -21.686 22.119 1.00 89.62 353 ASN A N 1
ATOM 2608 C CA . ASN A 1 353 ? -17.616 -22.714 21.082 1.00 89.62 353 ASN A CA 1
ATOM 2609 C C . ASN A 1 353 ? -18.133 -22.211 19.721 1.00 89.62 353 ASN A C 1
ATOM 2611 O O . ASN A 1 353 ? -18.859 -21.222 19.626 1.00 89.62 353 ASN A O 1
ATOM 2615 N N . GLU A 1 354 ? -17.820 -22.969 18.672 1.00 89.38 354 GLU A N 1
ATOM 2616 C CA . GLU A 1 354 ? -18.212 -22.696 17.283 1.00 89.38 354 GLU A CA 1
ATOM 2617 C C . GLU A 1 354 ? -19.735 -22.641 17.064 1.00 89.38 354 GLU A C 1
ATOM 2619 O O . GLU A 1 354 ? -20.224 -21.892 16.218 1.00 89.38 354 GLU A O 1
ATOM 2624 N N . SER A 1 355 ? -20.521 -23.396 17.839 1.00 89.19 355 SER A N 1
ATOM 2625 C CA . SER A 1 355 ? -21.983 -23.352 17.716 1.00 89.19 355 SER A CA 1
ATOM 2626 C C . SER A 1 355 ? -22.553 -22.016 18.193 1.00 89.19 355 SER A C 1
ATOM 2628 O O . SER A 1 355 ? -23.534 -21.548 17.622 1.00 89.19 355 SER A O 1
ATOM 2630 N N . VAL A 1 356 ? -21.946 -21.389 19.204 1.00 90.12 356 VAL A N 1
ATOM 2631 C CA . VAL A 1 356 ? -22.303 -20.031 19.637 1.00 90.12 356 VAL A CA 1
ATOM 2632 C C . VAL A 1 356 ? -21.854 -19.013 18.589 1.00 90.12 356 VAL A C 1
ATOM 2634 O O . VAL A 1 356 ? -22.662 -18.186 18.178 1.00 90.12 356 VAL A O 1
ATOM 2637 N N . ALA A 1 357 ? -20.621 -19.129 18.082 1.00 89.06 357 ALA A N 1
ATOM 2638 C CA . ALA A 1 357 ? -20.098 -18.231 17.049 1.00 89.06 357 ALA A CA 1
ATOM 2639 C C . ALA A 1 357 ? -20.980 -18.220 15.789 1.00 89.06 357 ALA A C 1
ATOM 2641 O O . ALA A 1 357 ? -21.398 -17.163 15.327 1.00 89.06 357 ALA A O 1
ATOM 2642 N N . SER A 1 358 ? -21.339 -19.401 15.281 1.00 88.75 358 SER A N 1
ATOM 2643 C CA . SER A 1 358 ? -22.165 -19.535 14.075 1.00 88.75 358 SER A CA 1
ATOM 2644 C C . SER A 1 358 ? -23.611 -19.060 14.244 1.00 88.75 358 SER A C 1
ATOM 2646 O O . SER A 1 358 ? -24.240 -18.675 13.260 1.00 88.75 358 SER A O 1
ATOM 2648 N N . GLN A 1 359 ? -24.145 -19.058 15.470 1.00 87.94 359 GLN A N 1
ATOM 2649 C CA . GLN A 1 359 ? -25.467 -18.493 15.759 1.00 87.94 359 GLN A CA 1
ATOM 2650 C C . GLN A 1 359 ? -25.459 -16.962 15.787 1.00 87.94 359 GLN A C 1
ATOM 2652 O O . GLN A 1 359 ? -26.463 -16.361 15.416 1.00 87.94 359 GLN A O 1
ATOM 2657 N N . ILE A 1 360 ? -24.357 -16.348 16.228 1.00 86.31 360 ILE A N 1
ATOM 2658 C CA . ILE A 1 360 ? -24.231 -14.889 16.356 1.00 86.31 360 ILE A CA 1
ATOM 2659 C C . ILE A 1 360 ? -23.766 -14.260 15.035 1.00 86.31 360 ILE A C 1
ATOM 2661 O O . ILE A 1 360 ? -24.393 -13.329 14.544 1.00 86.31 360 ILE A O 1
ATOM 2665 N N . PHE A 1 361 ? -22.696 -14.791 14.441 1.00 87.12 361 PHE A N 1
ATOM 2666 C CA . PHE A 1 361 ? -21.999 -14.206 13.286 1.00 87.12 361 PHE A CA 1
ATOM 2667 C C . PHE A 1 361 ? -22.288 -14.936 11.962 1.00 87.12 361 PHE A C 1
ATOM 2669 O O . PHE A 1 361 ? -21.785 -14.560 10.907 1.00 87.12 361 PHE A O 1
ATOM 2676 N N . GLY A 1 362 ? -23.088 -16.004 11.999 1.00 86.81 362 GLY A N 1
ATOM 2677 C CA . GLY A 1 362 ? -23.402 -16.825 10.829 1.00 86.81 362 GLY A CA 1
ATOM 2678 C C . GLY A 1 362 ? -22.344 -17.887 10.507 1.00 86.81 362 GLY A C 1
ATOM 2679 O O . GLY A 1 362 ? -21.329 -18.046 11.181 1.00 86.81 362 GLY A O 1
ATOM 2680 N N . SER A 1 363 ? -22.577 -18.669 9.450 1.00 85.44 363 SER A N 1
ATOM 2681 C CA . SER A 1 363 ? -21.699 -19.793 9.080 1.00 85.44 363 SER A CA 1
ATOM 2682 C C . SER A 1 363 ? -20.298 -19.372 8.626 1.00 85.44 363 SER A C 1
ATOM 2684 O O . SER A 1 363 ? -19.388 -20.192 8.675 1.00 85.44 363 SER A O 1
ATOM 2686 N N . ALA A 1 364 ? -20.127 -18.117 8.202 1.00 85.06 364 ALA A N 1
ATOM 2687 C CA . ALA A 1 364 ? -18.852 -17.537 7.780 1.00 85.06 364 ALA A CA 1
ATOM 2688 C C . ALA A 1 364 ? -18.096 -16.846 8.933 1.00 85.06 364 ALA A C 1
ATOM 2690 O O . ALA A 1 364 ? -17.178 -16.075 8.688 1.00 85.06 364 ALA A O 1
ATOM 2691 N N . TRP A 1 365 ? -18.457 -17.120 10.196 1.00 89.25 365 TRP A N 1
ATOM 2692 C CA . TRP A 1 365 ? -17.874 -16.448 11.365 1.00 89.25 365 TRP A CA 1
ATOM 2693 C C . TRP A 1 365 ? -16.332 -16.463 11.389 1.00 89.25 365 TRP A C 1
ATOM 2695 O O . TRP A 1 365 ? -15.702 -15.525 11.869 1.00 89.25 365 TRP A O 1
ATOM 2705 N N . ALA A 1 366 ? -15.730 -17.530 10.852 1.00 87.56 366 ALA A N 1
ATOM 2706 C CA . ALA A 1 366 ? -14.287 -17.715 10.788 1.00 87.56 366 ALA A CA 1
ATOM 2707 C C . ALA A 1 366 ? -13.573 -16.697 9.884 1.00 87.56 366 ALA A C 1
ATOM 2709 O O . ALA A 1 366 ? -12.383 -16.449 10.073 1.00 87.56 366 ALA A O 1
ATOM 2710 N N . ASP A 1 367 ? -14.282 -16.098 8.926 1.00 87.19 367 ASP A N 1
ATOM 2711 C CA . ASP A 1 367 ? -13.714 -15.094 8.032 1.00 87.19 367 ASP A CA 1
ATOM 2712 C C . ASP A 1 367 ? -13.636 -13.710 8.676 1.00 87.19 367 ASP A C 1
ATOM 2714 O O . ASP A 1 367 ? -12.859 -12.893 8.205 1.00 87.19 367 ASP A O 1
ATOM 2718 N N . TYR A 1 368 ? -14.331 -13.457 9.788 1.00 87.38 368 TYR A N 1
ATOM 2719 C CA . TYR A 1 368 ? -14.219 -12.204 10.554 1.00 87.38 368 TYR A CA 1
ATOM 2720 C C . TYR A 1 368 ? -13.082 -12.219 11.581 1.00 87.38 368 TYR A C 1
ATOM 2722 O O . TYR A 1 368 ? -12.960 -11.301 12.387 1.00 87.38 368 TYR A O 1
ATOM 2730 N N . ILE A 1 369 ? -12.275 -13.284 11.615 1.00 88.31 369 ILE A N 1
ATOM 2731 C CA . ILE A 1 369 ? -11.198 -13.432 12.591 1.00 88.31 369 ILE A CA 1
ATOM 2732 C C . ILE A 1 369 ? -9.920 -12.781 12.064 1.00 88.31 369 ILE A C 1
ATOM 2734 O O . ILE A 1 369 ? -9.353 -13.238 11.069 1.00 88.31 369 ILE A O 1
ATOM 2738 N N . ILE A 1 370 ? -9.427 -11.786 12.797 1.00 85.12 370 ILE A N 1
ATOM 2739 C CA . ILE A 1 370 ? -8.117 -11.171 12.602 1.00 85.12 370 ILE A CA 1
ATOM 2740 C C . ILE A 1 370 ? -7.116 -11.648 13.659 1.00 85.12 370 ILE A C 1
ATOM 2742 O O . ILE A 1 370 ? -7.438 -11.864 14.834 1.00 85.12 370 ILE A O 1
ATOM 2746 N N . ASP A 1 371 ? -5.872 -11.816 13.225 1.00 84.56 371 ASP A N 1
ATOM 2747 C CA . ASP A 1 371 ? -4.747 -12.133 14.094 1.00 84.56 371 ASP A CA 1
ATOM 2748 C C . ASP A 1 371 ? -4.152 -10.852 14.676 1.00 84.56 371 ASP A C 1
ATOM 2750 O O . ASP A 1 371 ? -3.748 -9.956 13.939 1.00 84.56 371 ASP A O 1
ATOM 2754 N N . VAL A 1 372 ? -4.057 -10.785 16.003 1.00 84.19 372 VAL A N 1
ATOM 2755 C CA . VAL A 1 372 ? -3.429 -9.667 16.713 1.00 84.19 372 VAL A CA 1
ATOM 2756 C C . VAL A 1 372 ? -2.152 -10.114 17.417 1.00 84.19 372 VAL A C 1
ATOM 2758 O O . VAL A 1 372 ? -2.005 -11.264 17.848 1.00 84.19 372 VAL A O 1
ATOM 2761 N N . SER A 1 373 ? -1.200 -9.192 17.555 1.00 78.50 373 SER A N 1
ATOM 2762 C CA . SER A 1 373 ? 0.039 -9.461 18.285 1.00 78.50 373 SER A CA 1
ATOM 2763 C C . SER A 1 373 ? -0.217 -9.641 19.788 1.00 78.50 373 SER A C 1
ATOM 2765 O O . SER A 1 373 ? -1.153 -9.086 20.365 1.00 78.50 373 SER A O 1
ATOM 2767 N N . VAL A 1 374 ? 0.671 -10.372 20.469 1.00 79.25 374 VAL A N 1
ATOM 2768 C CA . VAL A 1 374 ? 0.611 -10.526 21.936 1.00 79.25 374 VAL A CA 1
ATOM 2769 C C . VAL A 1 374 ? 0.775 -9.196 22.684 1.00 79.25 374 VAL A C 1
ATOM 2771 O O . VAL A 1 374 ? 0.292 -9.062 23.807 1.00 79.25 374 VAL A O 1
ATOM 2774 N N . GLY A 1 375 ? 1.437 -8.211 22.062 1.00 79.88 375 GLY A N 1
ATOM 2775 C CA . GLY A 1 375 ? 1.582 -6.857 22.596 1.00 79.88 375 GLY A CA 1
ATOM 2776 C C . GLY A 1 375 ? 0.231 -6.158 22.679 1.00 79.88 375 GLY A C 1
ATOM 2777 O O . GLY A 1 375 ? -0.179 -5.785 23.773 1.00 79.88 375 GLY A O 1
ATOM 2778 N N . ILE A 1 376 ? -0.500 -6.104 21.560 1.00 80.12 376 ILE A N 1
ATOM 2779 C CA . ILE A 1 376 ? -1.885 -5.608 21.491 1.00 80.12 376 ILE A CA 1
ATOM 2780 C C . ILE A 1 376 ? -2.773 -6.340 22.497 1.00 80.12 376 ILE A C 1
ATOM 2782 O O . ILE A 1 376 ? -3.487 -5.712 23.276 1.00 80.12 376 ILE A O 1
ATOM 2786 N N . PHE A 1 377 ? -2.655 -7.669 22.548 1.00 81.69 377 PHE A N 1
ATOM 2787 C CA . PHE A 1 377 ? -3.479 -8.498 23.421 1.00 81.69 377 PHE A CA 1
ATOM 2788 C C . PHE A 1 377 ? -3.336 -8.148 24.914 1.00 81.69 377 PHE A C 1
ATOM 2790 O O . PHE A 1 377 ? -4.298 -8.241 25.670 1.00 81.69 377 PHE A O 1
ATOM 2797 N N . SER A 1 378 ? -2.150 -7.708 25.349 1.00 85.44 378 SER A N 1
ATOM 2798 C CA . SER A 1 378 ? -1.883 -7.365 26.755 1.00 85.44 378 SER A CA 1
ATOM 2799 C C . SER A 1 378 ? -2.567 -6.083 27.249 1.00 85.44 378 SER A C 1
ATOM 2801 O O . SER A 1 378 ? -2.607 -5.849 28.457 1.00 85.44 378 SER A O 1
ATOM 2803 N N . HIS A 1 379 ? -3.110 -5.269 26.338 1.00 85.25 379 HIS A N 1
ATOM 2804 C CA . HIS A 1 379 ? -3.819 -4.027 26.663 1.00 85.25 379 HIS A CA 1
ATOM 2805 C C . HIS A 1 379 ? -5.325 -4.219 26.865 1.00 85.25 379 HIS A C 1
ATOM 2807 O O . HIS A 1 379 ? -6.002 -3.281 27.285 1.00 85.25 379 HIS A O 1
ATOM 2813 N N . TYR A 1 380 ? -5.840 -5.419 26.603 1.00 86.94 380 TYR A N 1
ATOM 2814 C CA . TYR A 1 380 ? -7.230 -5.751 26.863 1.00 86.94 380 TYR A CA 1
ATOM 2815 C C . TYR A 1 380 ? -7.445 -6.282 28.277 1.00 86.94 380 TYR A C 1
ATOM 2817 O O . TYR A 1 380 ? -6.595 -6.959 28.862 1.00 86.94 380 TYR A O 1
ATOM 2825 N N . THR A 1 381 ? -8.644 -6.053 28.796 1.00 88.19 381 THR A N 1
ATOM 2826 C CA . THR A 1 381 ? -9.163 -6.733 29.981 1.00 88.19 381 THR A CA 1
ATOM 2827 C C . THR A 1 381 ? -10.020 -7.922 29.547 1.00 88.19 381 THR A C 1
ATOM 2829 O O . THR A 1 381 ? -10.742 -7.864 28.559 1.00 88.19 381 THR A O 1
ATOM 2832 N N . VAL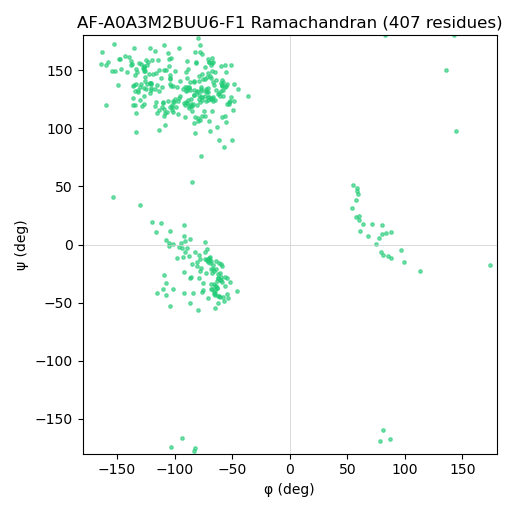 A 1 382 ? -9.932 -9.054 30.248 1.00 88.38 382 VAL A N 1
ATOM 2833 C CA . VAL A 1 382 ? -10.769 -10.224 29.929 1.00 88.38 382 VAL A CA 1
ATOM 2834 C C . VAL A 1 382 ? -12.122 -10.063 30.620 1.00 88.38 382 VAL A C 1
ATOM 2836 O O . VAL A 1 382 ? -12.169 -9.936 31.845 1.00 88.38 382 VAL A O 1
ATOM 2839 N N . GLY A 1 383 ? -13.196 -10.054 29.830 1.00 88.19 383 GLY A N 1
ATOM 2840 C CA . GLY A 1 383 ? -14.584 -9.961 30.286 1.00 88.19 383 GLY A CA 1
ATOM 2841 C C . GLY A 1 383 ? -15.252 -11.327 30.476 1.00 88.19 383 GLY A C 1
ATOM 2842 O O . GLY A 1 383 ? -14.590 -12.365 30.504 1.00 88.19 383 GLY A O 1
ATOM 2843 N N . GLU A 1 384 ? -16.582 -11.333 30.609 1.00 89.62 384 GLU A N 1
ATOM 2844 C CA . GLU A 1 384 ? -17.361 -12.575 30.703 1.00 89.62 384 GLU A CA 1
ATOM 2845 C C . GLU A 1 384 ? -17.453 -13.300 29.351 1.00 89.62 384 GLU A C 1
ATOM 2847 O O . GLU A 1 384 ? -17.773 -12.697 28.323 1.00 89.62 384 GLU A O 1
ATOM 2852 N N . ASP A 1 385 ? -17.220 -14.614 29.372 1.00 91.19 385 ASP A N 1
ATOM 2853 C CA . ASP A 1 385 ? -17.331 -15.494 28.206 1.00 91.19 385 ASP A CA 1
ATOM 2854 C C . ASP A 1 385 ? -18.750 -15.489 27.602 1.00 91.19 385 ASP A C 1
ATOM 2856 O O . ASP A 1 385 ? -19.763 -15.601 28.300 1.00 91.19 385 ASP A O 1
ATOM 2860 N N . ILE A 1 386 ? -18.818 -15.474 26.272 1.00 89.50 386 ILE A N 1
ATOM 2861 C CA . ILE A 1 386 ? -20.050 -15.624 25.497 1.00 89.50 386 ILE A CA 1
ATOM 2862 C C . ILE A 1 386 ? -20.360 -17.118 25.389 1.00 89.50 386 ILE A C 1
ATOM 2864 O O . ILE A 1 386 ? -19.818 -17.848 24.553 1.00 89.50 386 ILE A O 1
ATOM 2868 N N . THR A 1 387 ? -21.217 -17.594 26.291 1.00 88.31 387 THR A N 1
ATOM 2869 C CA . THR A 1 387 ? -21.577 -19.020 26.414 1.00 88.31 387 THR A CA 1
ATOM 2870 C C . THR A 1 387 ? -22.889 -19.389 25.719 1.00 88.31 387 THR A C 1
ATOM 2872 O O . THR A 1 387 ? -23.177 -20.574 25.539 1.00 88.31 387 THR A O 1
ATOM 2875 N N . PHE A 1 388 ? -23.670 -18.396 25.292 1.00 85.38 388 PHE A N 1
ATOM 2876 C CA . PHE A 1 388 ? -24.920 -18.540 24.547 1.00 85.38 388 PHE A CA 1
ATOM 2877 C C . PHE A 1 388 ? -25.046 -17.425 23.502 1.00 85.38 388 PHE A C 1
ATOM 2879 O O . PHE A 1 388 ? -24.356 -16.414 23.589 1.00 85.38 388 PHE A O 1
ATOM 2886 N N . ALA A 1 389 ? -25.921 -17.612 22.510 1.00 81.62 389 ALA A N 1
ATOM 2887 C CA . ALA A 1 389 ? -26.179 -16.597 21.494 1.00 81.62 389 ALA A CA 1
ATOM 2888 C C . ALA A 1 389 ? -26.925 -15.402 22.109 1.00 81.62 389 ALA A C 1
ATOM 2890 O O . ALA A 1 389 ? -28.110 -15.498 22.440 1.00 81.62 389 ALA A O 1
ATOM 2891 N N . GLU A 1 390 ? -26.215 -14.295 22.283 1.00 85.44 390 GLU A N 1
ATOM 2892 C CA . GLU A 1 390 ? -26.758 -12.998 22.682 1.00 85.44 390 GLU A CA 1
ATOM 2893 C C . GLU A 1 390 ? -26.785 -12.032 21.488 1.00 85.44 390 GLU A C 1
ATOM 2895 O O . GLU A 1 390 ? -26.183 -12.292 20.447 1.00 85.44 390 GLU A O 1
ATOM 2900 N N . SER A 1 391 ? -27.528 -10.931 21.613 1.00 81.44 391 SER A N 1
ATOM 2901 C CA . SER A 1 391 ? -27.623 -9.926 20.550 1.00 81.44 391 SER A CA 1
ATOM 2902 C C . SER A 1 391 ? -26.431 -8.978 20.631 1.00 81.44 391 SER A C 1
ATOM 2904 O O . SER A 1 391 ? -26.418 -8.103 21.493 1.00 81.44 391 SER A O 1
ATOM 2906 N N . LEU A 1 392 ? -25.473 -9.134 19.720 1.00 83.25 392 LEU A N 1
ATOM 2907 C CA . LEU A 1 392 ? -24.338 -8.223 19.551 1.00 83.25 392 LEU A CA 1
ATOM 2908 C C . LEU A 1 392 ? -24.592 -7.261 18.387 1.00 83.25 392 LEU A C 1
ATOM 2910 O O . LEU A 1 392 ? -25.267 -7.621 17.416 1.00 83.25 392 LEU A O 1
ATOM 2914 N N . ASP A 1 393 ? -24.049 -6.046 18.476 1.00 80.88 393 ASP A N 1
ATOM 2915 C CA . ASP A 1 393 ? -24.019 -5.143 17.326 1.00 80.88 393 ASP A CA 1
ATOM 2916 C C . ASP A 1 393 ? -22.975 -5.643 16.328 1.00 80.88 393 ASP A C 1
ATOM 2918 O O . ASP A 1 393 ? -21.776 -5.655 16.589 1.00 80.88 393 ASP A O 1
ATOM 2922 N N . THR A 1 394 ? -23.480 -6.115 15.199 1.00 82.25 394 THR A N 1
ATOM 2923 C CA . THR A 1 394 ? -22.738 -6.779 14.126 1.00 82.25 394 THR A CA 1
ATOM 2924 C C . THR A 1 394 ? -22.797 -5.967 12.831 1.00 82.25 394 THR A C 1
ATOM 2926 O O . THR A 1 394 ? -22.421 -6.451 11.769 1.00 82.25 394 THR A O 1
ATOM 2929 N N . SER A 1 395 ? -23.289 -4.724 12.899 1.00 83.56 395 SER A N 1
ATOM 2930 C CA . SER A 1 395 ? -23.557 -3.884 11.726 1.00 83.56 395 SER A CA 1
ATOM 2931 C C . SER A 1 395 ? -22.306 -3.427 10.971 1.00 83.56 395 SER A C 1
ATOM 2933 O O . SER A 1 395 ? -22.414 -3.084 9.797 1.00 83.56 395 SER A O 1
ATOM 2935 N N . ARG A 1 396 ? -21.141 -3.441 11.629 1.00 83.75 396 ARG A N 1
ATOM 2936 C CA . ARG A 1 396 ? -19.841 -3.020 11.083 1.00 83.75 396 ARG A CA 1
ATOM 2937 C C . ARG A 1 396 ? -18.853 -4.174 10.907 1.00 83.75 396 ARG A C 1
ATOM 2939 O O . ARG A 1 396 ? -17.654 -3.938 10.860 1.00 83.75 396 ARG A O 1
ATOM 2946 N N . LEU A 1 397 ? -19.338 -5.415 10.880 1.00 87.12 397 LEU A N 1
ATOM 2947 C CA . LEU A 1 397 ? -18.458 -6.569 10.725 1.00 87.12 397 LEU A CA 1
ATOM 2948 C C . LEU A 1 397 ? -17.795 -6.588 9.355 1.00 87.12 397 LEU A C 1
ATOM 2950 O O . LEU A 1 397 ? -18.481 -6.618 8.335 1.00 87.12 397 LEU A O 1
ATOM 2954 N N . GLU A 1 398 ? -16.474 -6.689 9.373 1.00 85.00 398 GLU A N 1
ATOM 2955 C CA . GLU A 1 398 ? -15.641 -6.813 8.186 1.00 85.00 398 GLU A CA 1
ATOM 2956 C C . GLU A 1 398 ? -14.827 -8.098 8.237 1.00 85.00 398 GLU A C 1
ATOM 2958 O O . GLU A 1 398 ? -14.322 -8.529 9.281 1.00 85.00 398 GLU A O 1
ATOM 2963 N N . THR A 1 399 ? -14.734 -8.764 7.094 1.00 83.88 399 THR A N 1
ATOM 2964 C CA . THR A 1 399 ? -13.942 -9.980 6.967 1.00 83.88 399 THR A CA 1
ATOM 2965 C C . THR A 1 399 ? -12.454 -9.644 6.957 1.00 83.88 399 THR A C 1
ATOM 2967 O O . THR A 1 399 ? -12.014 -8.605 6.472 1.00 83.88 399 THR A O 1
ATOM 2970 N N . ARG A 1 400 ? -11.627 -10.589 7.402 1.00 81.06 400 ARG A N 1
ATOM 2971 C CA . ARG A 1 400 ? -10.165 -10.518 7.301 1.00 81.06 400 ARG A CA 1
ATOM 2972 C C . ARG A 1 400 ? -9.683 -10.274 5.871 1.00 81.06 400 ARG A C 1
ATOM 2974 O O . ARG A 1 400 ? -8.599 -9.742 5.700 1.00 81.06 400 ARG A O 1
ATOM 2981 N N . ALA A 1 401 ? -10.442 -10.719 4.866 1.00 72.50 401 ALA A N 1
ATOM 2982 C CA . ALA A 1 401 ? -10.091 -10.547 3.463 1.00 72.50 401 ALA A CA 1
ATOM 2983 C C . ALA A 1 401 ? -10.357 -9.110 3.001 1.00 72.50 401 ALA A C 1
ATOM 2985 O O . ALA A 1 401 ? -9.516 -8.549 2.309 1.00 72.50 401 ALA A O 1
ATOM 2986 N N . GLU A 1 402 ? -11.473 -8.510 3.425 1.00 77.19 402 GLU A N 1
ATOM 2987 C CA . GLU A 1 402 ? -11.769 -7.089 3.193 1.00 77.19 402 GLU A CA 1
ATOM 2988 C C . GLU A 1 402 ? -10.715 -6.208 3.871 1.00 77.19 402 GLU A C 1
ATOM 2990 O O . GLU A 1 402 ? -10.062 -5.419 3.193 1.00 77.19 402 GLU A O 1
ATOM 2995 N N . ILE A 1 403 ? -10.435 -6.453 5.156 1.00 74.94 403 ILE A N 1
ATOM 2996 C CA . ILE A 1 403 ? -9.400 -5.727 5.905 1.00 74.94 403 ILE A CA 1
ATOM 2997 C C . ILE A 1 403 ? -8.019 -5.922 5.260 1.00 74.94 403 ILE A C 1
ATOM 2999 O O . ILE A 1 403 ? -7.274 -4.965 5.078 1.00 74.94 403 ILE A O 1
ATOM 3003 N N . ALA A 1 404 ? -7.651 -7.149 4.873 1.00 70.50 404 ALA A N 1
ATOM 3004 C CA . ALA A 1 404 ? -6.371 -7.402 4.207 1.00 70.50 404 ALA A CA 1
ATOM 3005 C C . ALA A 1 404 ? -6.278 -6.713 2.837 1.00 70.50 404 ALA A C 1
ATOM 3007 O O . ALA A 1 404 ? -5.202 -6.240 2.479 1.00 70.50 404 ALA A O 1
ATOM 3008 N N . SER A 1 405 ? -7.384 -6.632 2.093 1.00 70.38 405 SER A N 1
ATOM 3009 C CA . SER A 1 405 ? -7.445 -5.901 0.827 1.00 70.38 405 SER A CA 1
ATOM 3010 C C . SER A 1 405 ? -7.257 -4.401 1.041 1.00 70.38 405 SER A C 1
ATOM 3012 O O . SER A 1 405 ? -6.509 -3.785 0.295 1.00 70.38 405 SER A O 1
ATOM 3014 N N . GLN A 1 406 ? -7.882 -3.818 2.068 1.00 73.88 406 GLN A N 1
ATOM 3015 C CA . GLN A 1 406 ? -7.698 -2.405 2.420 1.00 73.88 406 GLN A CA 1
ATOM 3016 C C . GLN A 1 406 ? -6.260 -2.120 2.879 1.00 73.88 406 GLN A C 1
ATOM 3018 O O . GLN A 1 406 ? -5.686 -1.095 2.524 1.00 73.88 406 GLN A O 1
ATOM 3023 N N . VAL A 1 407 ? -5.653 -3.036 3.647 1.00 66.12 407 VAL A N 1
ATOM 3024 C CA . VAL A 1 407 ? -4.241 -2.936 4.053 1.00 66.12 407 VAL A CA 1
ATOM 3025 C C . VAL A 1 407 ? -3.320 -2.963 2.837 1.00 66.12 407 VAL A C 1
ATOM 3027 O O . VAL A 1 407 ? -2.383 -2.166 2.797 1.00 66.12 407 VAL A O 1
ATOM 3030 N N . ALA A 1 408 ? -3.581 -3.867 1.886 1.00 56.34 408 ALA A N 1
ATOM 3031 C CA . ALA A 1 408 ? -2.832 -3.966 0.637 1.00 56.34 408 ALA A CA 1
ATOM 3032 C C . ALA A 1 408 ? -2.961 -2.698 -0.219 1.00 56.34 408 ALA A C 1
ATOM 3034 O O . ALA A 1 408 ? -1.986 -2.372 -0.886 1.00 56.34 408 ALA A O 1
ATOM 3035 N N . GLY A 1 409 ? -4.093 -1.987 -0.091 1.00 51.38 409 GLY A N 1
ATOM 3036 C CA . GLY A 1 409 ? -4.279 -0.592 -0.495 1.00 51.38 409 GLY A CA 1
ATOM 3037 C C . GLY A 1 409 ? -4.115 -0.355 -1.980 1.00 51.38 409 GLY A C 1
ATOM 3038 O O . GLY A 1 409 ? -2.982 -0.015 -2.371 1.00 51.38 409 GLY A O 1
#

Secondary structure (DSSP, 8-state):
---SSSSSB--BTTTEEEESPPTTEEEEEEEETTTTEEEEEEEE--S--SGGG-BS--EEEE-GGG-TTS-GGGSTTSSTTSPEE-S--B---PPP--------------S-EEEEEESPTT-EEETTSEEEEEEEEESS---EEEEEEETTSSSS-EEEEEEE-SS--EEEE--TT--EEEEEEEEEE-TT--EEEEEEEEEEEE----TT----PPPHHHHHTT-EE-TTS-EEPPEEEEEEE-TTT--EEEEEP--TT-EEEETTEEEEEEE-TTS-EEEE-SSHHHHHTT-S-GGGEEEE-GGGGGGSEE-PPPP--TTT-EEE-TT----EEEEE-TTSPEEEEEB--HHHHHHHH-TTGGGGEEE--HHHHTTSEE---B-S------TT---HHHHHHHHH-

Radius of gyration: 30.39 Å; Cα contacts (8 Å, |Δi|>4): 861; chains: 1; bounding box: 66×61×79 Å

Sequence (409 aa):
FQDTDADDVLDVGSEVTIGNVPAGLTPVMTLSNGDTVATLTFTGNATNHKDADDVSDLTFVFDNTAFTSGDASIVANSGSGGAYSTNVGIDFRNPTSGGGGASVPPVTSTQPTIDIIEPVALQTVDAGSVLDIDWTIGGLGINTVDLTYSPDNGVTTEIIAMNLSSVGPYSWNVPSDLSGLIEIQAQAKDSGGAGLATDTVEIEIVSLELVGQEPSTLTPEEIEAGITLDEAGRKVAPGTGVFGSSPITGETEEISSVLPGWYIRSYNNPTVYYVQEGSLIRRPFWDATTFMTWADSWSEVIWVTDATLPTLTLGQPMLPQPGVALVKVQSDPRVYWVEEDADGSYLLRHIANESVASQIFGSAWADYIIDVSVGIFSHYTVGEDITFAESLDTSRLETRAEIASQVAG